Protein AF-0000000074819814 (afdb_homodimer)

Secondary structure (DSSP, 8-state):
-GGGSHHHHHHHHHHHHHHHHHHHHHHHHHHTT----------THHHHHHHHHHHTT-----TTS---HHHHTTPPEEEEE-----TTHHHHHHHHHHHHHTSPSPEEEEEEEETTSTTHHHHHHHHHHH-S-EEEEEE----SSHHHHHHHHHHHHHHHHHHTT--SEEEEE-TTEEE-THHHHHHTT-SSEEE--EEEEETTTTEEEEEEEEEETTEEEEEEEEE-SSS-GGGHHHHHHH---BPPPSS--GGGEEEEGGGGT-GGGGT-------S--SS--HHHHHHHHHHHTTTSSEEESSTT--S--EEEEE------/-GGGSHHHHHHHHHHHHHHHHHHHHHHHHTTS-----------THHHHHHHHHHHTT-----TTS---HHHHTTPPEEEEE-----TTHHHHHHHHHHHHHTSPSPEEEEEEEETTSTTHHHHHHHHHHH-S-EEEEEE----SSHHHHHHHHHHHHHHHHHHTT--SEEEEE-TTEEE-THHHHHHTT-SSEEE--EEEEETTTTEEEEEEEEEETTEEEEEEEEE-SSS-GGGHHHHHHH---BPPPSS--GGGEEEEGGGGT-GGGGT-------S--SS--HHHHHHHHHHHTTTSSEEESSTT--S--EEEEE------

Solvent-accessible surface area (backbone atoms only — not comparable to full-atom values): 36225 Å² total; per-residue (Å²): 131,81,85,65,65,70,63,57,57,60,53,52,54,52,51,52,54,49,48,52,56,52,53,61,57,58,64,69,60,67,71,70,68,64,72,79,78,72,72,82,65,80,79,74,69,64,58,46,52,51,43,49,67,56,49,68,66,58,68,77,68,77,76,79,65,80,79,45,78,77,54,27,71,59,39,32,37,36,38,34,37,59,60,86,69,50,94,51,46,53,55,33,49,44,49,43,35,36,49,56,55,71,50,74,67,47,53,37,39,38,40,33,38,52,57,80,32,92,52,57,65,54,44,51,53,52,51,68,69,49,80,49,52,66,46,84,44,70,46,77,81,83,66,92,45,69,67,58,41,44,47,48,37,50,27,53,51,48,49,50,37,53,77,67,60,55,68,27,33,39,33,45,42,58,59,54,50,31,64,41,76,65,43,66,61,56,54,32,65,46,71,48,27,29,31,25,26,29,38,39,32,34,46,72,63,66,36,32,33,39,39,29,43,30,27,56,84,18,38,45,74,21,22,45,78,44,78,40,50,90,44,74,74,84,43,43,43,57,46,49,70,64,50,72,63,32,72,71,64,97,67,72,62,68,67,38,36,35,32,30,41,54,64,75,79,36,36,70,83,70,70,37,72,74,61,80,63,63,87,65,70,70,83,65,59,55,54,56,54,54,55,48,51,64,63,64,42,74,49,69,56,35,30,24,39,51,41,55,24,48,49,74,37,39,34,41,52,42,64,72,59,64,75,126,133,76,80,69,65,66,67,61,55,58,57,54,53,51,51,53,51,49,48,50,54,52,52,55,59,59,59,61,68,68,66,65,80,65,70,77,78,70,71,83,66,79,78,72,69,64,58,47,52,51,42,50,68,57,49,68,65,59,69,78,70,77,75,80,66,80,79,48,79,77,54,29,70,59,39,33,36,36,38,35,38,59,61,86,72,51,93,53,45,54,55,32,50,44,49,44,34,36,49,54,55,71,50,72,68,47,54,38,38,38,40,34,38,52,59,81,32,92,52,55,64,54,44,52,54,52,53,68,68,50,78,48,51,66,44,84,44,71,45,76,81,85,66,91,45,70,67,60,42,44,48,49,38,49,28,54,51,49,50,52,37,53,76,67,62,55,70,27,33,38,34,45,43,58,59,55,50,31,65,41,74,64,44,67,63,57,54,33,64,47,70,49,26,28,33,25,24,29,36,39,32,32,46,72,63,67,36,32,33,38,38,29,43,29,26,56,84,18,38,44,74,21,22,46,77,44,78,40,51,90,43,72,76,83,42,43,44,57,45,48,69,66,51,72,63,32,73,72,65,96,69,72,62,67,66,36,37,33,33,31,41,53,65,75,79,37,38,69,81,70,70,36,74,74,62,79,62,61,86,64,70,72,84,66,59,54,52,56,55,52,55,47,50,64,63,63,42,74,49,70,55,36,30,25,39,51,42,55,24,48,49,74,38,38,34,39,54,43,64,72,59,64,76,127

Nearest PDB structures (foldseek):
  1v83-assembly1_B  TM=7.214E-01  e=6.936E-15  Homo sapiens
  4ueg-assembly1_B-2  TM=3.831E-01  e=2.944E-02  Homo sapiens
  6lg0-assembly1_D  TM=4.593E-01  e=4.162E-01  Scutellaria baicalensis
  7r2o-assembly1_A  TM=3.989E-01  e=1.115E+00  Escherichia coli K-12
  2j28-assembly1_9  TM=3.228E-01  e=2.642E+00  Escherichia coli K-12

InterPro domains:
  IPR005027 Glycosyl transferase, family 43 [PF03360] (96-318)
  IPR005027 Glycosyl transferase, family 43 [PTHR10896] (8-321)

pLDDT: mean 72.72, std 23.57, range [25.62, 98.56]

Structure (mmCIF, N/CA/C/O backbone):
data_AF-0000000074819814-model_v1
#
loop_
_entity.id
_entity.type
_entity.pdbx_description
1 polymer Glycosyltransferases
#
loop_
_atom_site.group_PDB
_atom_site.id
_atom_site.type_symbol
_atom_site.label_atom_id
_atom_site.label_alt_id
_atom_site.label_comp_id
_atom_site.label_asym_id
_atom_site.label_entity_id
_atom_site.label_seq_id
_atom_site.pdbx_PDB_ins_code
_atom_site.Cartn_x
_atom_site.Cartn_y
_atom_site.Cartn_z
_atom_site.occupancy
_atom_site.B_iso_or_equiv
_atom_site.auth_seq_id
_atom_site.auth_comp_id
_atom_site.auth_asym_id
_atom_site.auth_atom_id
_atom_site.pdbx_PDB_model_num
ATOM 1 N N . MET A 1 1 ? -64.125 -22.25 -32.062 1 25.62 1 MET A N 1
ATOM 2 C CA . MET A 1 1 ? -63.219 -22.234 -33.188 1 25.62 1 MET A CA 1
ATOM 3 C C . MET A 1 1 ? -62.344 -20.984 -33.156 1 25.62 1 MET A C 1
ATOM 5 O O . MET A 1 1 ? -61.219 -21 -33.656 1 25.62 1 MET A O 1
ATOM 9 N N . GLY A 1 2 ? -62.906 -19.75 -32.812 1 33.62 2 GLY A N 1
ATOM 10 C CA . GLY A 1 2 ? -62.438 -18.422 -33.219 1 33.62 2 GLY A CA 1
ATOM 11 C C . GLY A 1 2 ? -61.219 -17.953 -32.469 1 33.62 2 GLY A C 1
ATOM 12 O O . GLY A 1 2 ? -60.781 -16.812 -32.625 1 33.62 2 GLY A O 1
ATOM 13 N N . SER A 1 3 ? -60.875 -18.547 -31.312 1 42.5 3 SER A N 1
ATOM 14 C CA . SER A 1 3 ? -59.938 -17.969 -30.344 1 42.5 3 SER A CA 1
ATOM 15 C C . SER A 1 3 ? -58.5 -18.125 -30.812 1 42.5 3 SER A C 1
ATOM 17 O O . SER A 1 3 ? -57.562 -17.766 -30.094 1 42.5 3 SER A O 1
ATOM 19 N N . GLY A 1 4 ? -58.281 -18.859 -32.031 1 41.41 4 GLY A N 1
ATOM 20 C CA . GLY A 1 4 ? -56.938 -19.281 -32.469 1 41.41 4 GLY A CA 1
ATOM 21 C C . GLY A 1 4 ? -56.156 -18.156 -33.125 1 41.41 4 GLY A C 1
ATOM 22 O O . GLY A 1 4 ? -54.969 -18.266 -33.312 1 41.41 4 GLY A O 1
ATOM 23 N N . ASP A 1 5 ? -56.906 -17.203 -33.906 1 41.66 5 ASP A N 1
ATOM 24 C CA . ASP A 1 5 ? -56.281 -16.406 -34.938 1 41.66 5 ASP A CA 1
ATOM 25 C C . ASP A 1 5 ? -55.469 -15.25 -34.344 1 41.66 5 ASP A C 1
ATOM 27 O O . ASP A 1 5 ? -54.688 -14.609 -35.031 1 41.66 5 ASP A O 1
ATOM 31 N N . ARG A 1 6 ? -55.875 -14.609 -33.125 1 37.41 6 ARG A N 1
ATOM 32 C CA . ARG A 1 6 ? -55.281 -13.359 -32.688 1 37.41 6 ARG A CA 1
ATOM 33 C C . ARG A 1 6 ? -53.875 -13.578 -32.156 1 37.41 6 ARG A C 1
ATOM 35 O O . ARG A 1 6 ? -53.188 -12.625 -31.812 1 37.41 6 ARG A O 1
ATOM 42 N N . ALA A 1 7 ? -53.531 -14.852 -31.812 1 41.25 7 ALA A N 1
ATOM 43 C CA . ALA A 1 7 ? -52.188 -15.141 -31.25 1 41.25 7 ALA A CA 1
ATOM 44 C C . ALA A 1 7 ? -51.125 -15.008 -32.312 1 41.25 7 ALA A C 1
ATOM 46 O O . ALA A 1 7 ? -49.969 -14.625 -32.031 1 41.25 7 ALA A O 1
ATOM 47 N N . LYS A 1 8 ? -51.469 -15.281 -33.656 1 41.78 8 LYS A N 1
ATOM 48 C CA . LYS A 1 8 ? -50.469 -15.273 -34.719 1 41.78 8 LYS A CA 1
ATOM 49 C C . LYS A 1 8 ? -50 -13.852 -35.031 1 41.78 8 LYS A C 1
ATOM 51 O O . LYS A 1 8 ? -48.844 -13.625 -35.375 1 41.78 8 LYS A O 1
ATOM 56 N N . LYS A 1 9 ? -51.031 -12.859 -35 1 46.41 9 LYS A N 1
ATOM 57 C CA . LYS A 1 9 ? -50.719 -11.516 -35.469 1 46.41 9 LYS A CA 1
ATOM 58 C C . LYS A 1 9 ? -49.781 -10.812 -34.5 1 46.41 9 LYS A C 1
ATOM 60 O O . LYS A 1 9 ? -48.906 -10.039 -34.906 1 46.41 9 LYS A O 1
ATOM 65 N N . ARG A 1 10 ? -50.031 -11.023 -33.125 1 43.41 10 ARG A N 1
ATOM 66 C CA . ARG A 1 10 ? -49.156 -10.328 -32.188 1 43.41 10 ARG A CA 1
ATOM 67 C C . ARG A 1 10 ? -47.719 -10.875 -32.25 1 43.41 10 ARG A C 1
ATOM 69 O O . ARG A 1 10 ? -46.781 -10.148 -31.969 1 43.41 10 ARG A O 1
ATOM 76 N N . ILE A 1 11 ? -47.594 -12.242 -32.656 1 47.81 11 ILE A N 1
ATOM 77 C CA . ILE A 1 11 ? -46.25 -12.812 -32.719 1 47.81 11 ILE A CA 1
ATOM 78 C C . ILE A 1 11 ? -45.531 -12.25 -33.938 1 47.81 11 ILE A C 1
ATOM 80 O O . ILE A 1 11 ? -44.312 -12.016 -33.875 1 47.81 11 ILE A O 1
ATOM 84 N N . GLN A 1 12 ? -46.25 -11.891 -35.125 1 47.56 12 GLN A N 1
ATOM 85 C CA . GLN A 1 12 ? -45.594 -11.383 -36.312 1 47.56 12 GLN A CA 1
ATOM 86 C C . GLN A 1 12 ? -45.094 -9.961 -36.094 1 47.56 12 GLN A C 1
ATOM 88 O O . GLN A 1 12 ? -44.062 -9.57 -36.625 1 47.56 12 GLN A O 1
ATOM 93 N N . LEU A 1 13 ? -45.938 -9.102 -35.344 1 50.56 13 LEU A N 1
ATOM 94 C CA . LEU A 1 13 ? -45.5 -7.727 -35.125 1 50.56 13 LEU A CA 1
ATOM 95 C C . LEU A 1 13 ? -44.25 -7.684 -34.281 1 50.56 13 LEU A C 1
ATOM 97 O O . LEU A 1 13 ? -43.344 -6.883 -34.531 1 50.56 13 LEU A O 1
ATOM 101 N N . TRP A 1 14 ? -44.156 -8.633 -33.25 1 49.41 14 TRP A N 1
ATOM 102 C CA . TRP A 1 14 ? -42.938 -8.633 -32.406 1 49.41 14 TRP A CA 1
ATOM 103 C C . TRP A 1 14 ? -41.719 -9.102 -33.219 1 49.41 14 TRP A C 1
ATOM 105 O O . TRP A 1 14 ? -40.625 -8.594 -33.031 1 49.41 14 TRP A O 1
ATOM 115 N N . LYS A 1 15 ? -41.844 -10.008 -34.25 1 51.66 15 LYS A N 1
ATOM 116 C CA . LYS A 1 15 ? -40.719 -10.43 -35.062 1 51.66 15 LYS A CA 1
ATOM 117 C C . LYS A 1 15 ? -40.188 -9.273 -35.906 1 51.66 15 LYS A C 1
ATOM 119 O O . LYS A 1 15 ? -38.969 -9.094 -36.031 1 51.66 15 LYS A O 1
ATOM 124 N N . LYS A 1 16 ? -41.094 -8.43 -36.531 1 52.56 16 LYS A N 1
ATOM 125 C CA . LYS A 1 16 ? -40.594 -7.32 -37.344 1 52.56 16 LYS A CA 1
ATOM 126 C C . LYS A 1 16 ? -39.906 -6.277 -36.469 1 52.56 16 LYS A C 1
ATOM 128 O O . LYS A 1 16 ? -38.875 -5.711 -36.875 1 52.56 16 LYS A O 1
ATOM 133 N N . ALA A 1 17 ? -40.469 -6 -35.188 1 50.66 17 ALA A N 1
ATOM 134 C CA . ALA A 1 17 ? -39.812 -5.039 -34.312 1 50.66 17 ALA A CA 1
ATOM 135 C C . ALA A 1 17 ? -38.469 -5.566 -33.844 1 50.66 17 ALA A C 1
ATOM 137 O O . ALA A 1 17 ? -37.5 -4.805 -33.719 1 50.66 17 ALA A O 1
ATOM 138 N N . LEU A 1 18 ? -38.344 -6.965 -33.656 1 48.72 18 LEU A N 1
ATOM 139 C CA . LEU A 1 18 ? -37.031 -7.508 -33.281 1 48.72 18 LEU A CA 1
ATOM 140 C C . LEU A 1 18 ? -36.031 -7.426 -34.438 1 48.72 18 LEU A C 1
ATOM 142 O O . LEU A 1 18 ? -34.875 -7.102 -34.219 1 48.72 18 LEU A O 1
ATOM 146 N N . ILE A 1 19 ? -36.531 -7.613 -35.688 1 52.44 19 ILE A N 1
ATOM 147 C CA . ILE A 1 19 ? -35.594 -7.516 -36.812 1 52.44 19 ILE A CA 1
ATOM 148 C C . ILE A 1 19 ? -35.188 -6.066 -37 1 52.44 19 ILE A C 1
ATOM 150 O O . ILE A 1 19 ? -34 -5.789 -37.219 1 52.44 19 ILE A O 1
ATOM 154 N N . HIS A 1 20 ? -36.188 -5.066 -36.844 1 47.75 20 HIS A N 1
ATOM 155 C CA . HIS A 1 20 ? -35.75 -3.682 -37 1 47.75 20 HIS A CA 1
ATOM 156 C C . HIS A 1 20 ? -34.781 -3.277 -35.906 1 47.75 20 HIS A C 1
ATOM 158 O O . HIS A 1 20 ? -33.812 -2.59 -36.156 1 47.75 20 HIS A O 1
ATOM 164 N N . PHE A 1 21 ? -35.031 -3.77 -34.562 1 45.16 21 PHE A N 1
ATOM 165 C CA . PHE A 1 21 ? -34.062 -3.455 -33.531 1 45.16 21 PHE A CA 1
ATOM 166 C C . PHE A 1 21 ? -32.719 -4.129 -33.781 1 45.16 21 PHE A C 1
ATOM 168 O O . PHE A 1 21 ? -31.672 -3.539 -33.562 1 45.16 21 PHE A O 1
ATOM 175 N N . ALA A 1 22 ? -32.719 -5.355 -34.438 1 42.53 22 ALA A N 1
ATOM 176 C CA . ALA A 1 22 ? -31.438 -5.996 -34.75 1 42.53 22 ALA A CA 1
ATOM 177 C C . ALA A 1 22 ? -30.719 -5.246 -35.875 1 42.53 22 ALA A C 1
ATOM 179 O O . ALA A 1 22 ? -29.484 -5.09 -35.812 1 42.53 22 ALA A O 1
ATOM 180 N N . LEU A 1 23 ? -31.438 -4.77 -36.875 1 43.53 23 LEU A N 1
ATOM 181 C CA . LEU A 1 23 ? -30.781 -4.094 -37.969 1 43.53 23 LEU A CA 1
ATOM 182 C C . LEU A 1 23 ? -30.172 -2.766 -37.531 1 43.53 23 LEU A C 1
ATOM 184 O O . LEU A 1 23 ? -29.078 -2.4 -37.969 1 43.53 23 LEU A O 1
ATOM 188 N N . CYS A 1 24 ? -30.906 -1.945 -36.688 1 41.09 24 CYS A N 1
ATOM 189 C CA . CYS A 1 24 ? -30.312 -0.683 -36.25 1 41.09 24 CYS A CA 1
ATOM 190 C C . CYS A 1 24 ? -29.062 -0.921 -35.406 1 41.09 24 CYS A C 1
ATOM 192 O O . CYS A 1 24 ? -28.219 -0.035 -35.25 1 41.09 24 CYS A O 1
ATOM 194 N N . PHE A 1 25 ? -28.984 -2.066 -34.656 1 36.12 25 PHE A N 1
ATOM 195 C CA . PHE A 1 25 ? -27.812 -2.309 -33.844 1 36.12 25 PHE A CA 1
ATOM 196 C C . PHE A 1 25 ? -26.594 -2.598 -34.719 1 36.12 25 PHE A C 1
ATOM 198 O O . PHE A 1 25 ? -25.484 -2.176 -34.375 1 36.12 25 PHE A O 1
ATOM 205 N N . VAL A 1 26 ? -26.734 -3.242 -35.906 1 37.75 26 VAL A N 1
ATOM 206 C CA . VAL A 1 26 ? -25.578 -3.584 -36.719 1 37.75 26 VAL A CA 1
ATOM 207 C C . VAL A 1 26 ? -25 -2.318 -37.344 1 37.75 26 VAL A C 1
ATOM 209 O O . VAL A 1 26 ? -23.766 -2.18 -37.438 1 37.75 26 VAL A O 1
ATOM 212 N N . MET A 1 27 ? -25.797 -1.366 -37.906 1 36.56 27 MET A N 1
ATOM 213 C CA . MET A 1 27 ? -25.219 -0.277 -38.656 1 36.56 27 MET A CA 1
ATOM 214 C C . MET A 1 27 ? -24.328 0.603 -37.781 1 36.56 27 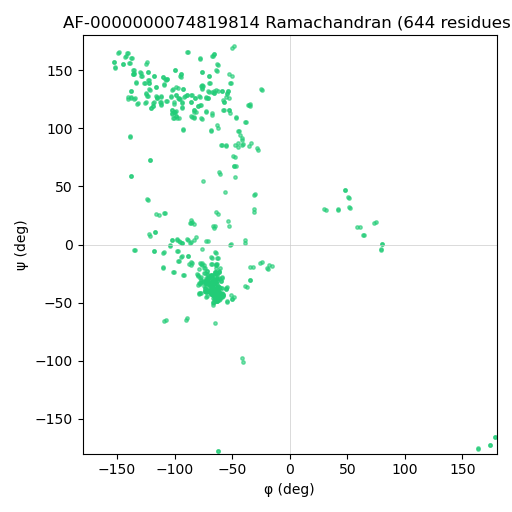MET A C 1
ATOM 216 O O . MET A 1 27 ? -23.406 1.24 -38.281 1 36.56 27 MET A O 1
ATOM 220 N N . GLY A 1 28 ? -24.75 0.968 -36.531 1 32.56 28 GLY A N 1
ATOM 221 C CA . GLY A 1 28 ? -23.984 1.904 -35.719 1 32.56 28 GLY A CA 1
ATOM 222 C C . GLY A 1 28 ? -22.609 1.379 -35.344 1 32.56 28 GLY A C 1
ATOM 223 O O . GLY A 1 28 ? -21.781 2.119 -34.812 1 32.56 28 GLY A O 1
ATOM 224 N N . PHE A 1 29 ? -22.406 0.037 -35.406 1 30.84 29 PHE A N 1
ATOM 225 C CA . PHE A 1 29 ? -21.125 -0.507 -34.938 1 30.84 29 PHE A CA 1
ATOM 226 C C . PHE A 1 29 ? -20 -0.111 -35.875 1 30.84 29 PHE A C 1
ATOM 228 O O . PHE A 1 29 ? -18.844 -0.012 -35.469 1 30.84 29 PHE A O 1
ATOM 235 N N . PHE A 1 30 ? -20.266 -0.002 -37.188 1 32.09 30 PHE A N 1
ATOM 236 C CA . PHE A 1 30 ? -19.109 0.03 -38.094 1 32.09 30 PHE A CA 1
ATOM 237 C C . PHE A 1 30 ? -18.375 1.362 -38 1 32.09 30 PHE A C 1
ATOM 239 O O . PHE A 1 30 ? -17.203 1.456 -38.344 1 32.09 30 PHE A O 1
ATOM 246 N N . THR A 1 31 ? -19.141 2.467 -38 1 30.53 31 THR A N 1
ATOM 247 C CA . THR A 1 31 ? -18.391 3.656 -38.406 1 30.53 31 THR A CA 1
ATOM 248 C C . THR A 1 31 ? -17.328 3.998 -37.375 1 30.53 31 THR A C 1
ATOM 250 O O . THR A 1 31 ? -16.297 4.59 -37.719 1 30.53 31 THR A O 1
ATOM 253 N N . GLY A 1 32 ? -17.703 4.062 -36.156 1 26.95 32 GLY A N 1
ATOM 254 C CA . GLY A 1 32 ? -16.922 4.973 -35.344 1 26.95 32 GLY A CA 1
ATOM 255 C C . GLY A 1 32 ? -15.523 4.461 -35.031 1 26.95 32 GLY A C 1
ATOM 256 O O . GLY A 1 32 ? -14.711 5.176 -34.438 1 26.95 32 GLY A O 1
ATOM 257 N N . PHE A 1 33 ? -15.352 3.184 -34.969 1 28.55 33 PHE A N 1
ATOM 258 C CA . PHE A 1 33 ? -14.289 2.82 -34.031 1 28.55 33 PHE A CA 1
ATOM 259 C C . PHE A 1 33 ? -12.922 2.934 -34.688 1 28.55 33 PHE A C 1
ATOM 261 O O . PHE A 1 33 ? -12.023 2.133 -34.406 1 28.55 33 PHE A O 1
ATOM 268 N N . ALA A 1 34 ? -12.82 3.639 -35.781 1 26.22 34 ALA A N 1
ATOM 269 C CA . ALA A 1 34 ? -11.492 3.348 -36.344 1 26.22 34 ALA A CA 1
ATOM 270 C C . ALA A 1 34 ? -10.391 3.889 -35.438 1 26.22 34 ALA A C 1
ATOM 272 O O . ALA A 1 34 ? -9.219 3.889 -35.781 1 26.22 34 ALA A O 1
ATOM 273 N N . PRO A 1 35 ? -10.664 4.242 -34.188 1 29.59 35 PRO A N 1
ATOM 274 C CA . PRO A 1 35 ? -9.523 5.086 -33.812 1 29.59 35 PRO A CA 1
ATOM 275 C C . PRO A 1 35 ? -8.188 4.359 -33.969 1 29.59 35 PRO A C 1
ATOM 277 O O . PRO A 1 35 ? -8.141 3.129 -33.875 1 29.59 35 PRO A O 1
ATOM 280 N N . THR A 1 36 ? -7.246 4.867 -34.75 1 27.77 36 THR A N 1
ATOM 281 C CA . THR A 1 36 ? -5.832 4.582 -34.938 1 27.77 36 THR A CA 1
ATOM 282 C C . THR A 1 36 ? -5.105 4.426 -33.625 1 27.77 36 THR A C 1
ATOM 284 O O . THR A 1 36 ? -5.148 5.32 -32.781 1 27.77 36 THR A O 1
ATOM 287 N N . SER A 1 37 ? -5.078 3.27 -33.062 1 28.72 37 SER A N 1
ATOM 288 C CA . SER A 1 37 ? -4.391 2.818 -31.844 1 28.72 37 SER A CA 1
ATOM 289 C C . SER A 1 37 ? -2.938 3.283 -31.828 1 28.72 37 SER A C 1
ATOM 291 O O . SER A 1 37 ? -2.137 2.859 -32.656 1 28.72 37 SER A O 1
ATOM 293 N N . SER A 1 38 ? -2.729 4.578 -31.719 1 28.05 38 SER A N 1
ATOM 294 C CA . SER A 1 38 ? -1.33 4.988 -31.656 1 28.05 38 SER A CA 1
ATOM 295 C C . SER A 1 38 ? -0.617 4.332 -30.469 1 28.05 38 SER A C 1
ATOM 297 O O . SER A 1 38 ? -1.042 4.477 -29.328 1 28.05 38 SER A O 1
ATOM 299 N N . VAL A 1 39 ? -0.119 3.17 -30.609 1 31.58 39 VAL A N 1
ATOM 300 C CA . VAL A 1 39 ? 0.868 2.611 -29.703 1 31.58 39 VAL A CA 1
ATOM 301 C C . VAL A 1 39 ? 1.979 3.629 -29.453 1 31.58 39 VAL A C 1
ATOM 303 O O . VAL A 1 39 ? 2.641 4.078 -30.391 1 31.58 39 VAL A O 1
ATOM 306 N N . SER A 1 40 ? 1.784 4.625 -28.688 1 30.06 40 SER A N 1
ATOM 307 C CA . SER A 1 40 ? 2.977 5.402 -28.359 1 30.06 40 SER A CA 1
ATOM 308 C C . SER A 1 40 ? 4.121 4.496 -27.906 1 30.06 40 SER A C 1
ATOM 310 O O . SER A 1 40 ? 4.094 3.963 -26.797 1 30.06 40 SER A O 1
ATOM 312 N N . LEU A 1 41 ? 4.617 3.701 -28.859 1 30.22 41 LEU A N 1
ATOM 313 C CA . LEU A 1 41 ? 5.855 2.945 -28.703 1 30.22 41 LEU A CA 1
ATOM 314 C C . LEU A 1 41 ? 7.016 3.867 -28.344 1 30.22 41 LEU A C 1
ATOM 316 O O . LEU A 1 41 ? 7.281 4.844 -29.047 1 30.22 41 LEU A O 1
ATOM 320 N N . PHE A 1 42 ? 7.301 4.234 -27.203 1 29.5 42 PHE A N 1
ATOM 321 C CA . PHE A 1 42 ? 8.633 4.77 -26.938 1 29.5 42 PHE A CA 1
ATOM 322 C C . PHE A 1 42 ? 9.688 4.035 -27.75 1 29.5 42 PHE A C 1
ATOM 324 O O . PHE A 1 42 ? 9.648 2.809 -27.859 1 29.5 42 PHE A O 1
ATOM 331 N N . THR A 1 43 ? 10.5 4.672 -28.656 1 28.25 43 THR A N 1
ATOM 332 C CA . THR A 1 43 ? 11.523 4.332 -29.625 1 28.25 43 THR A CA 1
ATOM 333 C C . THR A 1 43 ? 12.57 3.408 -29.016 1 28.25 43 THR A C 1
ATOM 335 O O . THR A 1 43 ? 12.688 3.318 -27.797 1 28.25 43 THR A O 1
ATOM 338 N N . GLY A 1 44 ? 13.664 2.721 -29.938 1 27.28 44 GLY A N 1
ATOM 339 C CA . GLY A 1 44 ? 14.672 1.692 -30.141 1 27.28 44 GLY A CA 1
ATOM 340 C C . GLY A 1 44 ? 15.82 1.77 -29.156 1 27.28 44 GLY A C 1
ATOM 341 O O . GLY A 1 44 ? 16.734 0.948 -29.188 1 27.28 44 GLY A O 1
ATOM 342 N N . ARG A 1 45 ? 16.188 2.926 -28.625 1 30.27 45 ARG A N 1
ATOM 343 C CA . ARG A 1 45 ? 17.531 2.955 -28.031 1 30.27 45 ARG A CA 1
ATOM 344 C C . ARG A 1 45 ? 17.562 2.115 -26.766 1 30.27 45 ARG A C 1
ATOM 346 O O . ARG A 1 45 ? 18.578 1.466 -26.469 1 30.27 45 ARG A O 1
ATOM 353 N N . ASP A 1 46 ? 16.547 2.189 -26 1 31.7 46 ASP A N 1
ATOM 354 C CA . ASP A 1 46 ? 16.688 1.572 -24.672 1 31.7 46 ASP A CA 1
ATOM 355 C C . ASP A 1 46 ? 16.359 0.085 -24.734 1 31.7 46 ASP A C 1
ATOM 357 O O . ASP A 1 46 ? 16.516 -0.629 -23.734 1 31.7 46 ASP A O 1
ATOM 361 N N . THR A 1 47 ? 15.68 -0.403 -25.766 1 33.75 47 THR A N 1
ATOM 362 C CA . THR A 1 47 ? 15.492 -1.845 -25.891 1 33.75 47 THR A CA 1
ATOM 363 C C . THR A 1 47 ? 16.812 -2.537 -26.172 1 33.75 47 THR A C 1
ATOM 365 O O . THR A 1 47 ? 17 -3.715 -25.859 1 33.75 47 THR A O 1
ATOM 368 N N . GLU A 1 48 ? 17.609 -1.843 -26.938 1 31.77 48 GLU A N 1
ATOM 369 C CA . GLU A 1 48 ? 18.922 -2.402 -27.234 1 31.77 48 GLU A CA 1
ATOM 370 C C . GLU A 1 48 ? 19.766 -2.537 -25.969 1 31.77 48 GLU A C 1
ATOM 372 O O . GLU A 1 48 ? 20.5 -3.52 -25.797 1 31.77 48 GLU A O 1
ATOM 377 N N . ALA A 1 49 ? 19.656 -1.531 -25.125 1 33.06 49 ALA A N 1
ATOM 378 C CA . ALA A 1 49 ? 20.469 -1.639 -23.922 1 33.06 49 ALA A CA 1
ATOM 379 C C . ALA A 1 49 ? 19.969 -2.779 -23.031 1 33.06 49 ALA A C 1
ATOM 381 O O . ALA A 1 49 ? 20.766 -3.438 -22.359 1 33.06 49 ALA A O 1
ATOM 382 N N . LEU A 1 50 ? 18.703 -3.09 -23.078 1 30.78 50 LEU A N 1
ATOM 383 C CA . LEU A 1 50 ? 18.234 -4.25 -22.328 1 30.78 50 LEU A CA 1
ATOM 384 C C . LEU A 1 50 ? 18.672 -5.547 -23 1 30.78 50 LEU A C 1
ATOM 386 O O . LEU A 1 50 ? 19.078 -6.492 -22.328 1 30.78 50 LEU A O 1
ATOM 390 N N . ARG A 1 51 ? 18.609 -5.582 -24.359 1 33.5 51 ARG A N 1
ATOM 391 C CA . ARG A 1 51 ? 19.141 -6.746 -25.062 1 33.5 51 ARG A CA 1
ATOM 392 C C . ARG A 1 51 ? 20.641 -6.891 -24.828 1 33.5 51 ARG A C 1
ATOM 394 O O . ARG A 1 51 ? 21.156 -8 -24.672 1 33.5 51 ARG A O 1
ATOM 401 N N . ASP A 1 52 ? 21.312 -5.773 -25.016 1 34.53 52 ASP A N 1
ATOM 402 C CA . ASP A 1 52 ? 22.75 -5.84 -24.859 1 34.53 52 ASP A CA 1
ATOM 403 C C . ASP A 1 52 ? 23.141 -6.246 -23.438 1 34.53 52 ASP A C 1
ATOM 405 O O . ASP A 1 52 ? 24.109 -6.973 -23.234 1 34.53 52 ASP A O 1
ATOM 409 N N . ARG A 1 53 ? 22.406 -5.688 -22.438 1 34.69 53 ARG A N 1
ATOM 410 C CA . ARG A 1 53 ? 22.766 -6.16 -21.109 1 34.69 53 ARG A CA 1
ATOM 411 C C . ARG A 1 53 ? 22.312 -7.598 -20.891 1 34.69 53 ARG A C 1
ATOM 413 O O . ARG A 1 53 ? 22.906 -8.336 -20.109 1 34.69 53 ARG A O 1
ATOM 420 N N . ILE A 1 54 ? 21.188 -7.965 -21.578 1 32.91 54 ILE A N 1
ATOM 421 C CA . ILE A 1 54 ? 20.828 -9.375 -21.516 1 32.91 54 ILE A CA 1
ATOM 422 C C . ILE A 1 54 ? 21.703 -10.18 -22.469 1 32.91 54 ILE A C 1
ATOM 424 O O . ILE A 1 54 ? 22.125 -11.297 -22.156 1 32.91 54 ILE A O 1
ATOM 428 N N . ALA A 1 55 ? 21.969 -9.664 -23.703 1 32.72 55 ALA A N 1
ATOM 429 C CA . ALA A 1 55 ? 22.719 -10.422 -24.719 1 32.72 55 ALA A CA 1
ATOM 430 C C . ALA A 1 55 ? 24.156 -10.633 -24.281 1 32.72 55 ALA A C 1
ATOM 432 O O . ALA A 1 55 ? 24.875 -11.453 -24.859 1 32.72 55 ALA A O 1
ATOM 433 N N . ASP A 1 56 ? 24.75 -9.734 -23.562 1 33.72 56 ASP A N 1
ATOM 434 C CA . ASP A 1 56 ? 26.188 -10.008 -23.422 1 33.72 56 ASP A CA 1
ATOM 435 C C . ASP A 1 56 ? 26.406 -11.344 -22.719 1 33.72 56 ASP A C 1
ATOM 437 O O . ASP A 1 56 ? 27.547 -11.836 -22.641 1 33.72 56 ASP A O 1
ATOM 441 N N . THR A 1 57 ? 25.375 -11.805 -21.938 1 32.94 57 THR A N 1
ATOM 442 C CA . THR A 1 57 ? 25.766 -13.07 -21.328 1 32.94 57 THR A CA 1
ATOM 443 C C . THR A 1 57 ? 25.5 -14.234 -22.281 1 32.94 57 THR A C 1
ATOM 445 O O . THR A 1 57 ? 25.375 -15.375 -21.844 1 32.94 57 THR A O 1
ATOM 448 N N . GLY A 1 58 ? 25.359 -13.984 -23.562 1 28.16 58 GLY A N 1
ATOM 449 C CA . GLY A 1 58 ? 25.094 -15.07 -24.484 1 28.16 58 GLY A CA 1
ATOM 450 C C . GLY A 1 58 ? 26.25 -16.062 -24.578 1 28.16 58 GLY A C 1
ATOM 451 O O . GLY A 1 58 ? 26.594 -16.5 -25.672 1 28.16 58 GLY A O 1
ATOM 452 N N . ASP A 1 59 ? 27.203 -16.156 -23.766 1 30.81 59 ASP A N 1
ATOM 453 C CA . ASP A 1 59 ? 28.031 -17.297 -24.125 1 30.81 59 ASP A CA 1
ATOM 454 C C . ASP A 1 59 ? 27.188 -18.562 -24.25 1 30.81 59 ASP A C 1
ATOM 456 O O . ASP A 1 59 ? 26.25 -18.781 -23.469 1 30.81 59 ASP A O 1
ATOM 460 N N . GLY A 1 60 ? 27.047 -19.188 -25.375 1 27 60 GLY A N 1
ATOM 461 C CA . GLY A 1 60 ? 26.453 -20.438 -25.844 1 27 60 GLY A CA 1
ATOM 462 C C . GLY A 1 60 ? 26.672 -21.594 -24.891 1 27 60 GLY A C 1
ATOM 463 O O . GLY A 1 60 ? 26.734 -22.75 -25.312 1 27 60 GLY A O 1
ATOM 464 N N . ALA A 1 61 ? 27.312 -21.438 -23.656 1 30.06 61 ALA A N 1
ATOM 465 C CA . ALA A 1 61 ? 27.484 -22.75 -23.031 1 30.06 61 ALA A CA 1
ATOM 466 C C . ALA A 1 61 ? 26.141 -23.469 -22.906 1 30.06 61 ALA A C 1
ATOM 468 O O . ALA A 1 61 ? 25.094 -22.828 -22.844 1 30.06 61 ALA A O 1
ATOM 469 N N . ASN A 1 62 ? 26.031 -24.672 -23.391 1 28.66 62 ASN A N 1
ATOM 470 C CA . ASN A 1 62 ? 24.969 -25.656 -23.312 1 28.66 62 ASN A CA 1
ATOM 471 C C . ASN A 1 62 ? 24.234 -25.578 -21.969 1 28.66 62 ASN A C 1
ATOM 473 O O . ASN A 1 62 ? 24.844 -25.797 -20.922 1 28.66 62 ASN A O 1
ATOM 477 N N . PRO A 1 63 ? 23.234 -24.766 -21.828 1 34.56 63 PRO A N 1
ATOM 478 C CA . PRO A 1 63 ? 22.5 -24.469 -20.594 1 34.56 63 PRO A CA 1
ATOM 479 C C . PRO A 1 63 ? 21.984 -25.734 -19.891 1 34.56 63 PRO A C 1
ATOM 481 O O . PRO A 1 63 ? 21.047 -25.656 -19.094 1 34.56 63 PRO A O 1
ATOM 484 N N . SER A 1 64 ? 22.484 -26.859 -20.234 1 33.16 64 SER A N 1
ATOM 485 C CA . SER A 1 64 ? 21.906 -28 -19.547 1 33.16 64 SER A CA 1
ATOM 486 C C . SER A 1 64 ? 21.891 -27.797 -18.031 1 33.16 64 SER A C 1
ATOM 488 O O . SER A 1 64 ? 21.438 -28.656 -17.281 1 33.16 64 SER A O 1
ATOM 490 N N . ALA A 1 65 ? 23.047 -27.266 -17.484 1 36.03 65 ALA A N 1
ATOM 491 C CA . ALA A 1 65 ? 23.469 -27.531 -16.109 1 36.03 65 ALA A CA 1
ATOM 492 C C . ALA A 1 65 ? 22.5 -26.891 -15.109 1 36.03 65 ALA A C 1
ATOM 494 O O . ALA A 1 65 ? 21.75 -25.984 -15.453 1 36.03 65 ALA A O 1
ATOM 495 N N . GLY A 1 66 ? 22.547 -27.359 -13.812 1 36.53 66 GLY A N 1
ATOM 496 C CA . GLY A 1 66 ? 21.891 -27.062 -12.547 1 36.53 66 GLY A CA 1
ATOM 497 C C . GLY A 1 66 ? 21.844 -25.578 -12.219 1 36.53 66 GLY A C 1
ATOM 498 O O . GLY A 1 66 ? 22.875 -24.906 -12.219 1 36.53 66 GLY A O 1
ATOM 499 N N . HIS A 1 67 ? 20.875 -24.781 -12.68 1 43.28 67 HIS A N 1
ATOM 500 C CA . HIS A 1 67 ? 20.641 -23.406 -12.242 1 43.28 67 HIS A CA 1
ATOM 501 C C . HIS A 1 67 ? 21.109 -23.203 -10.805 1 43.28 67 HIS A C 1
ATOM 503 O O . HIS A 1 67 ? 20.578 -23.828 -9.883 1 43.28 67 HIS A O 1
ATOM 509 N N . THR A 1 68 ? 22.297 -22.969 -10.57 1 43.38 68 THR A N 1
ATOM 510 C CA . THR A 1 68 ? 22.859 -22.734 -9.242 1 43.38 68 THR A CA 1
ATOM 511 C C . THR A 1 68 ? 22.094 -21.641 -8.516 1 43.38 68 THR A C 1
ATOM 513 O O . THR A 1 68 ? 21.406 -20.844 -9.148 1 43.38 68 THR A O 1
ATOM 516 N N . ALA A 1 69 ? 21.953 -21.719 -7.156 1 46.41 69 ALA A N 1
ATOM 517 C CA . ALA A 1 69 ? 21.375 -20.75 -6.238 1 46.41 69 ALA A CA 1
ATOM 518 C C . ALA A 1 69 ? 21.75 -19.328 -6.633 1 46.41 69 ALA A C 1
ATOM 520 O O . ALA A 1 69 ? 20.938 -18.406 -6.5 1 46.41 69 ALA A O 1
ATOM 521 N N . ALA A 1 70 ? 22.938 -19.172 -7.129 1 46.25 70 ALA A N 1
ATOM 522 C CA . ALA A 1 70 ? 23.438 -17.859 -7.523 1 46.25 70 ALA A CA 1
ATOM 523 C C . ALA A 1 70 ? 22.672 -17.312 -8.727 1 46.25 70 ALA A C 1
ATOM 525 O O . ALA A 1 70 ? 22.484 -16.094 -8.852 1 46.25 70 ALA A O 1
ATOM 526 N N . ASP A 1 71 ? 22.219 -18.172 -9.602 1 52.16 71 ASP A N 1
ATOM 527 C CA . ASP A 1 71 ? 21.531 -17.828 -10.844 1 52.16 71 ASP A CA 1
ATOM 528 C C . ASP A 1 71 ? 20.078 -17.422 -10.586 1 52.16 71 ASP A C 1
ATOM 530 O O . ASP A 1 71 ? 19.5 -16.625 -11.336 1 52.16 71 ASP A O 1
ATOM 534 N N . ALA A 1 72 ? 19.547 -17.984 -9.508 1 54.53 72 ALA A N 1
ATOM 535 C CA . ALA A 1 72 ? 18.156 -17.703 -9.164 1 54.53 72 ALA A CA 1
ATOM 536 C C . ALA A 1 72 ? 17.953 -16.234 -8.82 1 54.53 72 ALA A C 1
ATOM 538 O O . ALA A 1 72 ? 16.922 -15.641 -9.18 1 54.53 72 ALA A O 1
ATOM 539 N N . HIS A 1 73 ? 19.016 -15.617 -8.219 1 63.28 73 HIS A N 1
ATOM 540 C CA . HIS A 1 73 ? 18.875 -14.227 -7.785 1 63.28 73 HIS A CA 1
ATOM 541 C C . HIS A 1 73 ? 18.859 -13.281 -8.984 1 63.28 73 HIS A C 1
ATOM 543 O O . HIS A 1 73 ? 18.469 -12.117 -8.852 1 63.28 73 HIS A O 1
ATOM 549 N N . ARG A 1 74 ? 18.906 -13.953 -10.117 1 79.19 74 ARG A N 1
ATOM 550 C CA . ARG A 1 74 ? 19.016 -13.07 -11.273 1 79.19 74 ARG A CA 1
ATOM 551 C C . ARG A 1 74 ? 17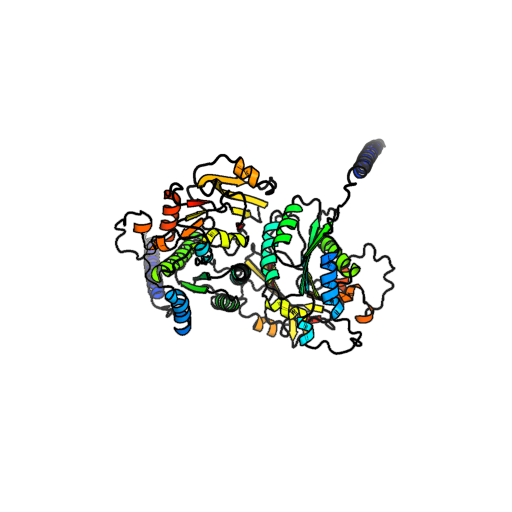.859 -13.289 -12.242 1 79.19 74 ARG A C 1
ATOM 553 O O . ARG A 1 74 ? 17.812 -12.672 -13.312 1 79.19 74 ARG A O 1
ATOM 560 N N . GLN A 1 75 ? 16.938 -14.07 -11.742 1 92.75 75 GLN A N 1
ATOM 561 C CA . GLN A 1 75 ? 15.805 -14.352 -12.633 1 92.75 75 GLN A CA 1
ATOM 562 C C . GLN A 1 75 ? 14.852 -13.164 -12.703 1 92.75 75 GLN A C 1
ATOM 564 O O . GLN A 1 75 ? 14.562 -12.531 -11.68 1 92.75 75 GLN A O 1
ATOM 569 N N . LEU A 1 76 ? 14.406 -12.859 -13.93 1 97.19 76 LEU A N 1
ATOM 570 C CA . LEU A 1 76 ? 13.414 -11.805 -14.133 1 97.19 76 LEU A CA 1
ATOM 571 C C . LEU A 1 76 ? 12.078 -12.188 -13.492 1 97.19 76 LEU A C 1
ATOM 573 O O . LEU A 1 76 ? 11.633 -13.328 -13.617 1 97.19 76 LEU A O 1
ATOM 577 N N . ILE A 1 77 ? 11.555 -11.297 -12.734 1 98.5 77 ILE A N 1
ATOM 578 C CA . ILE A 1 77 ? 10.18 -11.453 -12.281 1 98.5 77 ILE A CA 1
ATOM 579 C C . ILE A 1 77 ? 9.258 -10.578 -13.133 1 98.5 77 ILE A C 1
ATOM 581 O O . ILE A 1 77 ? 9.508 -9.383 -13.297 1 98.5 77 ILE A O 1
ATOM 585 N N . VAL A 1 78 ? 8.297 -11.195 -13.758 1 98.56 78 VAL A N 1
ATOM 586 C CA . VAL A 1 78 ? 7.273 -10.469 -14.5 1 98.56 78 VAL A CA 1
ATOM 587 C C . VAL A 1 78 ? 5.988 -10.398 -13.672 1 98.56 78 VAL A C 1
ATOM 589 O O . VAL A 1 78 ? 5.309 -11.406 -13.492 1 98.56 78 VAL A O 1
ATOM 592 N N . VAL A 1 79 ? 5.699 -9.211 -13.195 1 98.5 79 VAL A N 1
ATOM 593 C CA . VAL A 1 79 ? 4.469 -8.992 -12.445 1 98.5 79 VAL A CA 1
ATOM 594 C C . VAL A 1 79 ? 3.408 -8.375 -13.352 1 98.5 79 VAL A C 1
ATOM 596 O O . VAL A 1 79 ? 3.672 -7.395 -14.055 1 98.5 79 VAL A O 1
ATOM 599 N N . THR A 1 80 ? 2.242 -8.961 -13.383 1 97.44 80 THR A N 1
ATOM 600 C CA . THR A 1 80 ? 1.16 -8.375 -14.172 1 97.44 80 THR A CA 1
ATOM 601 C C . THR A 1 80 ? -0.046 -8.07 -13.281 1 97.44 80 THR A C 1
ATOM 603 O O . THR A 1 80 ? -0.434 -8.891 -12.453 1 97.44 80 THR A O 1
ATOM 606 N N . THR A 1 81 ? -0.59 -6.91 -13.414 1 94.5 81 THR A N 1
ATOM 607 C CA . THR A 1 81 ? -1.773 -6.5 -12.664 1 94.5 81 THR A CA 1
ATOM 608 C C . THR A 1 81 ? -2.938 -6.215 -13.609 1 94.5 81 THR A C 1
ATOM 610 O O . THR A 1 81 ? -2.73 -5.797 -14.75 1 94.5 81 THR A O 1
ATOM 613 N N . THR A 1 82 ? -4.094 -6.562 -13.07 1 87.75 82 THR A N 1
ATOM 614 C CA . THR A 1 82 ? -5.324 -6.223 -13.781 1 87.75 82 THR A CA 1
ATOM 615 C C . THR A 1 82 ? -5.957 -4.965 -13.195 1 87.75 82 THR A C 1
ATOM 617 O O . THR A 1 82 ? -5.688 -4.602 -12.055 1 87.75 82 THR A O 1
ATOM 620 N N . SER A 1 83 ? -6.652 -4.215 -14.016 1 77.25 83 SER A N 1
ATOM 621 C CA . SER A 1 83 ? -7.27 -2.975 -13.555 1 77.25 83 SER A CA 1
ATOM 622 C C . SER A 1 83 ? -8.773 -2.977 -13.82 1 77.25 83 SER A C 1
ATOM 624 O O . SER A 1 83 ? -9.227 -3.461 -14.859 1 77.25 83 SER A O 1
ATOM 626 N N . SER A 1 84 ? -9.625 -2.713 -12.836 1 66.81 84 SER A N 1
ATOM 627 C CA . SER A 1 84 ? -11.07 -2.65 -13.023 1 66.81 84 SER A CA 1
ATOM 628 C C . SER A 1 84 ? -11.516 -1.264 -13.477 1 66.81 84 SER A C 1
ATOM 630 O O . SER A 1 84 ? -12.695 -1.037 -13.727 1 66.81 84 SER A O 1
ATOM 632 N N . GLY A 1 85 ? -10.719 -0.479 -14.008 1 63.81 85 GLY A N 1
ATOM 633 C CA . GLY A 1 85 ? -11.094 0.851 -14.461 1 63.81 85 GLY A CA 1
ATOM 634 C C . GLY A 1 85 ? -11.648 1.721 -13.344 1 63.81 85 GLY A C 1
ATOM 635 O O . GLY A 1 85 ? -12.391 2.672 -13.609 1 63.81 85 GLY A O 1
ATOM 636 N N . ASP A 1 86 ? -11.453 1.348 -12.141 1 66.31 86 ASP A N 1
ATOM 637 C CA . ASP A 1 86 ? -12.023 2.078 -11.016 1 66.31 86 ASP A CA 1
ATOM 638 C C . ASP A 1 86 ? -11.219 3.344 -10.719 1 66.31 86 ASP A C 1
ATOM 640 O O . ASP A 1 86 ? -10.094 3.5 -11.211 1 66.31 86 ASP A O 1
ATOM 644 N N . ARG A 1 87 ? -11.906 4.238 -10.023 1 69.25 87 ARG A N 1
ATOM 645 C CA . ARG A 1 87 ? -11.375 5.555 -9.672 1 69.25 87 ARG A CA 1
ATOM 646 C C . ARG A 1 87 ? -10.18 5.434 -8.734 1 69.25 87 ARG A C 1
ATOM 648 O O . ARG A 1 87 ? -9.398 6.375 -8.594 1 69.25 87 ARG A O 1
ATOM 655 N N . TRP A 1 88 ? -9.953 4.215 -8.328 1 75.88 88 TRP A N 1
ATOM 656 C CA . TRP A 1 88 ? -8.891 3.971 -7.348 1 75.88 88 TRP A CA 1
ATOM 657 C C . TRP A 1 88 ? -7.609 3.52 -8.039 1 75.88 88 TRP A C 1
ATOM 659 O O . TRP A 1 88 ? -6.551 3.445 -7.406 1 75.88 88 TRP A O 1
ATOM 669 N N . ARG A 1 89 ? -7.75 3.359 -9.172 1 81.81 89 ARG A N 1
ATOM 670 C CA . ARG A 1 89 ? -6.695 2.648 -9.891 1 81.81 89 ARG A CA 1
ATOM 671 C C . ARG A 1 89 ? -5.363 3.383 -9.773 1 81.81 89 ARG A C 1
ATOM 673 O O . ARG A 1 89 ? -4.336 2.771 -9.469 1 81.81 89 ARG A O 1
ATOM 680 N N . ASP A 1 90 ? -5.426 4.695 -9.953 1 83.56 90 ASP A N 1
ATOM 681 C CA . ASP A 1 90 ? -4.176 5.449 -9.93 1 83.56 90 ASP A CA 1
ATOM 682 C C . ASP A 1 90 ? -3.52 5.379 -8.547 1 83.56 90 ASP A C 1
ATOM 684 O O . ASP A 1 90 ? -2.307 5.195 -8.438 1 83.56 90 ASP A O 1
ATOM 688 N N . ALA A 1 91 ? -4.332 5.586 -7.586 1 87.25 91 ALA A N 1
ATOM 689 C CA . ALA A 1 91 ? -3.814 5.5 -6.223 1 87.25 91 ALA A CA 1
ATOM 690 C C . ALA A 1 91 ? -3.252 4.109 -5.938 1 87.25 91 ALA A C 1
ATOM 692 O O . ALA A 1 91 ? -2.174 3.977 -5.352 1 87.25 91 ALA A O 1
ATOM 693 N N . LEU A 1 92 ? -3.936 3.109 -6.387 1 89.31 92 LEU A N 1
ATOM 694 C CA . LEU A 1 92 ? -3.516 1.74 -6.109 1 89.31 92 LEU A CA 1
ATOM 695 C C . LEU A 1 92 ? -2.27 1.382 -6.914 1 89.31 92 LEU A C 1
ATOM 697 O O . LEU A 1 92 ? -1.42 0.622 -6.445 1 89.31 92 LEU A O 1
ATOM 701 N N . LEU A 1 93 ? -2.203 1.951 -8.094 1 91.75 93 LEU A N 1
ATOM 702 C CA . LEU A 1 93 ? -0.997 1.764 -8.898 1 91.75 93 LEU A CA 1
ATOM 703 C C . LEU A 1 93 ? 0.216 2.373 -8.203 1 91.75 93 LEU A C 1
ATOM 705 O O . LEU A 1 93 ? 1.296 1.777 -8.195 1 91.75 93 LEU A O 1
ATOM 709 N N . ARG A 1 94 ? 0.007 3.486 -7.594 1 91.44 94 ARG A N 1
ATOM 710 C CA . ARG A 1 94 ? 1.087 4.137 -6.859 1 91.44 94 ARG A CA 1
ATOM 711 C C . ARG A 1 94 ? 1.545 3.279 -5.684 1 91.44 94 ARG A C 1
ATOM 713 O O . ARG A 1 94 ? 2.746 3.092 -5.477 1 91.44 94 ARG A O 1
ATOM 720 N N . ARG A 1 95 ? 0.595 2.809 -5.062 1 92.5 95 ARG A N 1
ATOM 721 C CA . ARG A 1 95 ? 0.905 1.979 -3.902 1 92.5 95 ARG A CA 1
ATOM 722 C C . ARG A 1 95 ? 1.674 0.728 -4.312 1 92.5 95 ARG A C 1
ATOM 724 O O . ARG A 1 95 ? 2.678 0.378 -3.689 1 92.5 95 ARG A O 1
ATOM 731 N N . MET A 1 96 ? 1.181 0.08 -5.301 1 94.44 96 MET A N 1
ATOM 732 C CA . MET A 1 96 ? 1.872 -1.101 -5.812 1 94.44 96 MET A CA 1
ATOM 733 C C . MET A 1 96 ? 3.279 -0.747 -6.281 1 94.44 96 MET A C 1
ATOM 735 O O . MET A 1 96 ? 4.219 -1.521 -6.082 1 94.44 96 MET A O 1
ATOM 739 N N . SER A 1 97 ? 3.416 0.392 -6.867 1 95.5 97 SER A N 1
ATOM 740 C CA . SER A 1 97 ? 4.727 0.829 -7.344 1 95.5 97 SER A CA 1
ATOM 741 C C . SER A 1 97 ? 5.719 0.955 -6.195 1 95.5 97 SER A C 1
ATOM 743 O O . SER A 1 97 ? 6.902 0.651 -6.355 1 95.5 97 SER A O 1
ATOM 745 N N . ASP A 1 98 ? 5.262 1.413 -5.051 1 95.62 98 ASP A N 1
ATOM 746 C CA . ASP A 1 98 ? 6.145 1.526 -3.893 1 95.62 98 ASP A CA 1
ATOM 747 C C . ASP A 1 98 ? 6.746 0.172 -3.527 1 95.62 98 ASP A C 1
ATOM 749 O O . ASP A 1 98 ? 7.941 0.074 -3.246 1 95.62 98 ASP A O 1
ATOM 753 N N . THR A 1 99 ? 5.914 -0.824 -3.559 1 96.62 99 THR A N 1
ATOM 754 C CA . THR A 1 99 ? 6.375 -2.172 -3.248 1 96.62 99 THR A CA 1
ATOM 755 C C . THR A 1 99 ? 7.371 -2.66 -4.297 1 96.62 99 THR A C 1
ATOM 757 O O . THR A 1 99 ? 8.461 -3.121 -3.959 1 96.62 99 THR A O 1
ATOM 760 N N . LEU A 1 100 ? 7.047 -2.475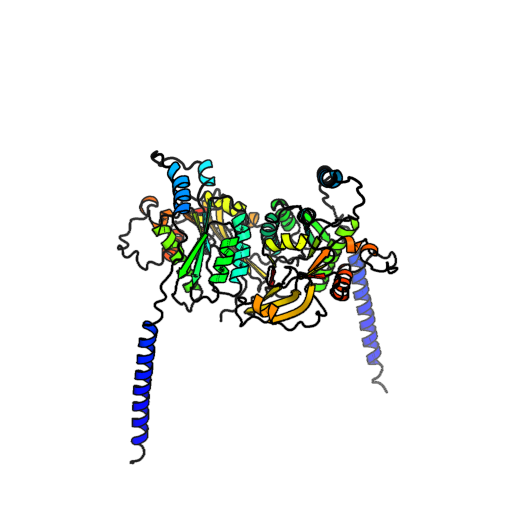 -5.535 1 97.19 100 LEU A N 1
ATOM 761 C CA . LEU A 1 100 ? 7.852 -3.037 -6.613 1 97.19 100 LEU A CA 1
ATOM 762 C C . LEU A 1 100 ? 9.188 -2.307 -6.734 1 97.19 100 LEU A C 1
ATOM 764 O O . LEU A 1 100 ? 10.188 -2.898 -7.145 1 97.19 100 LEU A O 1
ATOM 768 N N . ARG A 1 101 ? 9.203 -1.08 -6.359 1 96.38 101 ARG A N 1
ATOM 769 C CA . ARG A 1 101 ? 10.445 -0.305 -6.402 1 96.38 101 ARG A CA 1
ATOM 770 C C . ARG A 1 101 ? 11.477 -0.869 -5.434 1 96.38 101 ARG A C 1
ATOM 772 O O . ARG A 1 101 ? 12.672 -0.639 -5.594 1 96.38 101 ARG A O 1
ATOM 779 N N . LEU A 1 102 ? 11.047 -1.523 -4.438 1 95.94 102 LEU A N 1
ATOM 780 C CA . LEU A 1 102 ? 11.938 -2.049 -3.406 1 95.94 102 LEU A CA 1
ATOM 781 C C . LEU A 1 102 ? 12.438 -3.443 -3.775 1 95.94 102 LEU A C 1
ATOM 783 O O . LEU A 1 102 ? 13.305 -3.996 -3.098 1 95.94 102 LEU A O 1
ATOM 787 N N . VAL A 1 103 ? 11.859 -4.035 -4.816 1 96.19 103 VAL A N 1
ATOM 788 C CA . VAL A 1 103 ? 12.273 -5.359 -5.27 1 96.19 103 VAL A CA 1
ATOM 789 C C . VAL A 1 103 ? 13.562 -5.254 -6.074 1 96.19 103 VAL A C 1
ATOM 791 O O . VAL A 1 103 ? 13.641 -4.469 -7.027 1 96.19 103 VAL A O 1
ATOM 794 N N . PRO A 1 104 ? 14.547 -6.023 -5.703 1 94.94 104 PRO A N 1
ATOM 795 C CA . PRO A 1 104 ? 15.781 -5.996 -6.492 1 94.94 104 PRO A CA 1
ATOM 796 C C . PRO A 1 104 ? 15.562 -6.375 -7.953 1 94.94 104 PRO A C 1
ATOM 798 O O . PRO A 1 104 ? 14.836 -7.328 -8.242 1 94.94 104 PRO A O 1
ATOM 801 N N . PRO A 1 105 ? 16.094 -5.582 -8.781 1 94.31 105 PRO A N 1
ATOM 802 C CA . PRO A 1 105 ? 15.984 -5.945 -10.195 1 94.31 105 PRO A CA 1
ATOM 803 C C . PRO A 1 105 ? 16.688 -7.262 -10.516 1 94.31 105 PRO A C 1
ATOM 805 O O . PRO A 1 105 ? 17.562 -7.699 -9.773 1 94.31 105 PRO A O 1
ATOM 808 N N . PRO A 1 106 ? 16.234 -7.965 -11.609 1 96.81 106 PRO A N 1
ATOM 809 C CA . PRO A 1 106 ? 15.328 -7.445 -12.641 1 96.81 106 PRO A CA 1
ATOM 810 C C . PRO A 1 106 ? 13.859 -7.746 -12.344 1 96.81 106 PRO A C 1
ATOM 812 O O . PRO A 1 106 ? 13.523 -8.867 -11.961 1 96.81 106 PRO A O 1
ATOM 815 N N . ILE A 1 107 ? 13 -6.738 -12.492 1 97.44 107 ILE A N 1
ATOM 816 C CA . ILE A 1 107 ? 11.555 -6.875 -12.344 1 97.44 107 ILE A CA 1
ATOM 817 C C . ILE A 1 107 ? 10.852 -6.086 -13.445 1 97.44 107 ILE A C 1
ATOM 819 O O . ILE A 1 107 ? 11.266 -4.973 -13.781 1 97.44 107 ILE A O 1
ATOM 823 N N . LEU A 1 108 ? 9.914 -6.695 -14.078 1 98.06 108 LEU A N 1
ATOM 824 C CA . LEU A 1 108 ? 9.094 -6.066 -15.109 1 98.06 108 LEU A CA 1
ATOM 825 C C . LEU A 1 108 ? 7.621 -6.055 -14.695 1 98.06 108 LEU A C 1
ATOM 827 O O . LEU A 1 108 ? 7.059 -7.098 -14.359 1 98.06 108 LEU A O 1
ATOM 831 N N . TRP A 1 109 ? 7.09 -4.852 -14.648 1 97.88 109 TRP A N 1
ATOM 832 C CA . TRP A 1 109 ? 5.68 -4.684 -14.32 1 97.88 109 TRP A CA 1
ATOM 833 C C . TRP A 1 109 ? 4.84 -4.492 -15.578 1 97.88 109 TRP A C 1
ATOM 835 O O . TRP A 1 109 ? 5 -3.502 -16.297 1 97.88 109 TRP A O 1
ATOM 845 N N . ILE A 1 110 ? 3.936 -5.449 -15.891 1 97.25 110 ILE A N 1
ATOM 846 C CA . ILE A 1 110 ? 3.029 -5.332 -17.031 1 97.25 110 ILE A CA 1
ATOM 847 C C . ILE A 1 110 ? 1.649 -4.887 -16.547 1 97.25 110 ILE A C 1
ATOM 849 O O . ILE A 1 110 ? 0.984 -5.613 -15.797 1 97.25 110 ILE A O 1
ATOM 853 N N . VAL A 1 111 ? 1.258 -3.709 -16.938 1 94.75 111 VAL A N 1
ATOM 854 C CA . VAL A 1 111 ? -0.049 -3.16 -16.578 1 94.75 111 VAL A CA 1
ATOM 855 C C . VAL A 1 111 ? -0.956 -3.17 -17.812 1 94.75 111 VAL A C 1
ATOM 857 O O . VAL A 1 111 ? -0.598 -2.627 -18.859 1 94.75 111 VAL A O 1
ATOM 860 N N . VAL A 1 112 ? -2.141 -3.844 -17.656 1 92.5 112 VAL A N 1
ATOM 861 C CA . VAL A 1 112 ? -3.09 -3.941 -18.766 1 92.5 112 VAL A CA 1
ATOM 862 C C . VAL A 1 112 ? -4.348 -3.137 -18.438 1 92.5 112 VAL A C 1
ATOM 864 O O . VAL A 1 112 ? -4.93 -3.295 -17.359 1 92.5 112 VAL A O 1
ATOM 867 N N . GLN A 1 113 ? -4.703 -2.277 -19.359 1 87.69 113 GLN A N 1
ATOM 868 C CA . GLN A 1 113 ? -5.867 -1.437 -19.109 1 87.69 113 GLN A CA 1
ATOM 869 C C . GLN A 1 113 ? -6.762 -1.359 -20.359 1 87.69 113 GLN A C 1
ATOM 871 O O . GLN A 1 113 ? -6.273 -1.429 -21.484 1 87.69 113 GLN A O 1
ATOM 876 N N . GLN A 1 114 ? -8.031 -1.184 -20 1 84.62 114 GLN A N 1
ATOM 877 C CA . GLN A 1 114 ? -8.984 -0.945 -21.078 1 84.62 114 GLN A CA 1
ATOM 878 C C . GLN A 1 114 ? -8.883 0.49 -21.594 1 84.62 114 GLN A C 1
ATOM 880 O O . GLN A 1 114 ? -8.734 1.426 -20.797 1 84.62 114 GLN A O 1
ATOM 885 N N . VAL A 1 115 ? -8.906 0.708 -22.891 1 74 115 VAL A N 1
ATOM 886 C CA . VAL A 1 115 ? -8.766 2.021 -23.5 1 74 115 VAL A CA 1
ATOM 887 C C . VAL A 1 115 ? -9.914 2.928 -23.062 1 74 115 VAL A C 1
ATOM 889 O O . VAL A 1 115 ? -9.711 4.121 -22.828 1 74 115 VAL A O 1
ATOM 892 N N . ALA A 1 116 ? -11.078 2.359 -23.125 1 59.53 116 ALA A N 1
ATOM 893 C CA . ALA A 1 116 ? -12.242 3.174 -22.797 1 59.53 116 ALA A CA 1
ATOM 894 C C . ALA A 1 116 ? -12.188 3.645 -21.344 1 59.53 116 ALA A C 1
ATOM 896 O O . ALA A 1 116 ? -12.914 4.555 -20.953 1 59.53 116 ALA A O 1
ATOM 897 N N . ALA A 1 117 ? -11.352 3.082 -20.734 1 56.97 117 ALA A N 1
ATOM 898 C CA . ALA A 1 117 ? -11.312 3.471 -19.328 1 56.97 117 ALA A CA 1
ATOM 899 C C . ALA A 1 117 ? -10.852 4.918 -19.172 1 56.97 117 ALA A C 1
ATOM 901 O O . ALA A 1 117 ? -9.977 5.383 -19.906 1 56.97 117 ALA A O 1
ATOM 902 N N . ALA A 1 118 ? -11.727 5.844 -18.734 1 54.38 118 ALA A N 1
ATOM 903 C CA . ALA A 1 118 ? -11.68 7.301 -18.609 1 54.38 118 ALA A CA 1
ATOM 904 C C . ALA A 1 118 ? -10.258 7.781 -18.312 1 54.38 118 ALA A C 1
ATOM 906 O O . ALA A 1 118 ? -9.898 8.914 -18.641 1 54.38 118 ALA A O 1
ATOM 907 N N . ASP A 1 119 ? -9.398 6.906 -17.828 1 60.78 119 ASP A N 1
ATOM 908 C CA . ASP A 1 119 ? -8.219 7.582 -17.297 1 60.78 119 ASP A CA 1
ATOM 909 C C . ASP A 1 119 ? -6.941 6.84 -17.688 1 60.78 119 ASP A C 1
ATOM 911 O O . ASP A 1 119 ? -6.133 6.5 -16.828 1 60.78 119 ASP A O 1
ATOM 915 N N . LEU A 1 120 ? -6.699 6.688 -19.047 1 61.16 120 LEU A N 1
ATOM 916 C CA . LEU A 1 120 ? -5.461 6.086 -19.531 1 61.16 120 LEU A CA 1
ATOM 917 C C . LEU A 1 120 ? -4.27 6.996 -19.234 1 61.16 120 LEU A C 1
ATOM 919 O O . LEU A 1 120 ? -3.203 6.523 -18.844 1 61.16 120 LEU A O 1
ATOM 923 N N . ASP A 1 121 ? -4.551 8.219 -19.281 1 69.38 121 ASP A N 1
ATOM 924 C CA . ASP A 1 121 ? -3.465 9.172 -19.094 1 69.38 121 ASP A CA 1
ATOM 925 C C . ASP A 1 121 ? -3.016 9.211 -17.641 1 69.38 121 ASP A C 1
ATOM 927 O O . ASP A 1 121 ? -1.825 9.375 -17.344 1 69.38 121 ASP A O 1
ATOM 931 N N . GLY A 1 122 ? -3.945 8.992 -16.781 1 73.88 122 GLY A N 1
ATOM 932 C CA . GLY A 1 122 ? -3.596 8.969 -15.375 1 73.88 122 GLY A CA 1
ATOM 933 C C . GLY A 1 122 ? -2.682 7.816 -15.008 1 73.88 122 GLY A C 1
ATOM 934 O O . GLY A 1 122 ? -1.644 8.023 -14.375 1 73.88 122 GLY A O 1
ATOM 935 N N . ALA A 1 123 ? -2.984 6.684 -15.555 1 79.56 123 ALA A N 1
ATOM 936 C CA . ALA A 1 123 ? -2.182 5.496 -15.266 1 79.56 123 ALA A CA 1
ATOM 937 C C . ALA A 1 123 ? -0.788 5.617 -15.875 1 79.56 123 ALA A C 1
ATOM 939 O O . ALA A 1 123 ? 0.208 5.277 -15.234 1 79.56 123 ALA A O 1
ATOM 940 N N . ALA A 1 124 ? -0.769 6.109 -17.062 1 83.62 124 ALA A N 1
ATOM 941 C CA . ALA A 1 124 ? 0.518 6.27 -17.734 1 83.62 124 ALA A CA 1
ATOM 942 C C . ALA A 1 124 ? 1.418 7.238 -16.984 1 83.62 124 ALA A C 1
ATOM 944 O O . ALA A 1 124 ? 2.623 7.008 -16.844 1 83.62 124 ALA A O 1
ATOM 945 N N . GLU A 1 125 ? 0.833 8.242 -16.516 1 82.81 125 GLU A N 1
ATOM 946 C CA . GLU A 1 125 ? 1.604 9.219 -15.758 1 82.81 125 GLU A CA 1
ATOM 947 C C . GLU A 1 125 ? 2.16 8.617 -14.477 1 82.81 125 GLU A C 1
ATOM 949 O O . GLU A 1 125 ? 3.318 8.844 -14.125 1 82.81 125 GLU A O 1
ATOM 954 N N . VAL A 1 126 ? 1.368 7.859 -13.867 1 83.5 126 VAL A N 1
ATOM 955 C CA . VAL A 1 126 ? 1.793 7.215 -12.633 1 83.5 126 VAL A CA 1
ATOM 956 C C . VAL A 1 126 ? 2.951 6.262 -12.922 1 83.5 126 VAL A C 1
ATOM 958 O O . VAL A 1 126 ? 3.979 6.301 -12.234 1 83.5 126 VAL A O 1
ATOM 961 N N . LEU A 1 127 ? 2.771 5.484 -13.953 1 89.31 127 LEU A N 1
ATOM 962 C CA . LEU A 1 127 ? 3.762 4.465 -14.273 1 89.31 127 LEU A CA 1
ATOM 963 C C . LEU A 1 127 ? 5.102 5.098 -14.641 1 89.31 127 LEU A C 1
ATOM 965 O O . LEU A 1 127 ? 6.156 4.594 -14.25 1 89.31 127 LEU A O 1
ATOM 969 N N . ARG A 1 128 ? 5.07 6.219 -15.234 1 89.06 128 ARG A N 1
ATOM 970 C CA . ARG A 1 128 ? 6.293 6.906 -15.641 1 89.06 128 ARG A CA 1
ATOM 971 C C . ARG A 1 128 ? 7.07 7.398 -14.43 1 89.06 128 ARG A C 1
ATOM 973 O O . ARG A 1 128 ? 8.305 7.43 -14.445 1 89.06 128 ARG A O 1
ATOM 980 N N . LYS A 1 129 ? 6.402 7.613 -13.422 1 84.75 129 LYS A N 1
ATOM 981 C CA . LYS A 1 129 ? 7.016 8.234 -12.25 1 84.75 129 LYS A CA 1
ATOM 982 C C . LYS A 1 129 ? 7.504 7.188 -11.258 1 84.75 129 LYS A C 1
ATOM 984 O O . LYS A 1 129 ? 8.227 7.508 -10.312 1 84.75 129 LYS A O 1
ATOM 989 N N . THR A 1 130 ? 7.184 5.973 -11.406 1 86.12 130 THR A N 1
ATOM 990 C CA . THR A 1 130 ? 7.461 4.941 -10.414 1 86.12 130 THR A CA 1
ATOM 991 C C . THR A 1 130 ? 8.938 4.555 -10.438 1 86.12 130 THR A C 1
ATOM 993 O O . THR A 1 130 ? 9.492 4.141 -9.422 1 86.12 130 THR A O 1
ATOM 996 N N . GLY A 1 131 ? 9.625 4.59 -11.539 1 86.38 131 GLY A N 1
ATOM 997 C CA . GLY A 1 131 ? 10.984 4.105 -11.68 1 86.38 131 GLY A CA 1
ATOM 998 C C . GLY A 1 131 ? 11.07 2.602 -11.852 1 86.38 131 GLY A C 1
ATOM 999 O O . GLY A 1 131 ? 12.164 2.033 -11.875 1 86.38 131 GLY A O 1
ATOM 1000 N N . VAL A 1 132 ? 9.992 1.926 -11.867 1 94.31 132 VAL A N 1
ATOM 1001 C CA . VAL A 1 132 ? 9.93 0.49 -12.117 1 94.31 132 VAL A CA 1
ATOM 1002 C C . VAL A 1 132 ? 9.789 0.23 -13.617 1 94.31 132 VAL A C 1
ATOM 1004 O O . VAL A 1 132 ? 9.016 0.907 -14.297 1 94.31 132 VAL A O 1
ATOM 1007 N N . MET A 1 133 ? 10.688 -0.671 -14.164 1 95.88 133 MET A N 1
ATOM 1008 C CA . MET A 1 133 ? 10.492 -1.053 -15.555 1 95.88 133 MET A CA 1
ATOM 1009 C C . MET A 1 133 ? 9.086 -1.589 -15.781 1 95.88 133 MET A C 1
ATOM 1011 O O . MET A 1 133 ? 8.602 -2.428 -15.016 1 95.88 133 MET A O 1
ATOM 1015 N N . TYR A 1 134 ? 8.422 -1.018 -16.844 1 96.31 134 TYR A N 1
ATOM 1016 C CA . TYR A 1 134 ? 7.027 -1.419 -17.016 1 96.31 134 TYR A CA 1
ATOM 1017 C C . TYR A 1 134 ? 6.668 -1.493 -18.5 1 96.31 134 TYR A C 1
ATOM 1019 O O . TYR A 1 134 ? 7.406 -0.999 -19.359 1 96.31 134 TYR A O 1
ATOM 1027 N N . ARG A 1 135 ? 5.656 -2.301 -18.812 1 95.69 135 ARG A N 1
ATOM 1028 C CA . ARG A 1 135 ? 4.914 -2.281 -20.078 1 95.69 135 ARG A CA 1
ATOM 1029 C C . ARG A 1 135 ? 3.441 -1.969 -19.828 1 95.69 135 ARG A C 1
ATOM 1031 O O . ARG A 1 135 ? 2.799 -2.59 -18.984 1 95.69 135 ARG A O 1
ATOM 1038 N N . HIS A 1 136 ? 3.033 -0.895 -20.406 1 94 136 HIS A N 1
ATOM 1039 C CA . HIS A 1 136 ? 1.627 -0.518 -20.328 1 94 136 HIS A CA 1
ATOM 1040 C C . HIS A 1 136 ? 0.86 -0.976 -21.562 1 94 136 HIS A C 1
ATOM 1042 O O . HIS A 1 136 ? 1.032 -0.415 -22.656 1 94 136 HIS A O 1
ATOM 1048 N N . LEU A 1 137 ? 0 -1.99 -21.406 1 93.56 137 LEU A N 1
ATOM 1049 C CA . LEU A 1 137 ? -0.752 -2.574 -22.516 1 93.56 137 LEU A CA 1
ATOM 1050 C C . LEU A 1 137 ? -2.221 -2.166 -22.453 1 93.56 137 LEU A C 1
ATOM 1052 O O . LEU A 1 137 ? -2.771 -1.991 -21.359 1 93.56 137 LEU A O 1
ATOM 1056 N N . THR A 1 138 ? -2.818 -1.921 -23.562 1 90.25 138 THR A N 1
ATOM 1057 C CA . THR A 1 138 ? -4.223 -1.528 -23.594 1 90.25 138 THR A CA 1
ATOM 1058 C C . THR A 1 138 ? -5.023 -2.475 -24.484 1 90.25 138 THR A C 1
ATOM 1060 O O . THR A 1 138 ? -4.449 -3.203 -25.297 1 90.25 138 THR A O 1
ATOM 1063 N N . PHE A 1 139 ? -6.305 -2.551 -24.25 1 88.12 139 PHE A N 1
ATOM 1064 C CA . PHE A 1 139 ? -7.207 -3.326 -25.078 1 88.12 139 PHE A CA 1
ATOM 1065 C C . PHE A 1 139 ? -8.547 -2.617 -25.234 1 88.12 139 PHE A C 1
ATOM 1067 O O . PHE A 1 139 ? -8.891 -1.749 -24.422 1 88.12 139 PHE A O 1
ATOM 1074 N N . LYS A 1 140 ? -9.383 -2.91 -26.188 1 86.44 140 LYS A N 1
ATOM 1075 C CA . LYS A 1 140 ? -10.617 -2.195 -26.516 1 86.44 140 LYS A CA 1
ATOM 1076 C C . LYS A 1 140 ? -11.844 -3.027 -26.156 1 86.44 140 LYS A C 1
ATOM 1078 O O . LYS A 1 140 ? -12.914 -2.479 -25.875 1 86.44 140 LYS A O 1
ATOM 1083 N N . LYS A 1 141 ? -11.781 -4.266 -25.984 1 84.56 141 LYS A N 1
ATOM 1084 C CA . LYS A 1 141 ? -12.922 -5.148 -25.766 1 84.56 141 LYS A CA 1
ATOM 1085 C C . LYS A 1 141 ? -13.641 -4.809 -24.469 1 84.56 141 LYS A C 1
ATOM 1087 O O . LYS A 1 141 ? -12.992 -4.547 -23.453 1 84.56 141 LYS A O 1
ATOM 1092 N N . ASN A 1 142 ? -14.977 -4.727 -24.547 1 82.31 142 ASN A N 1
ATOM 1093 C CA . ASN A 1 142 ? -15.789 -4.469 -23.359 1 82.31 142 ASN A CA 1
ATOM 1094 C C . ASN A 1 142 ? -16.312 -5.766 -22.75 1 82.31 142 ASN A C 1
ATOM 1096 O O . ASN A 1 142 ? -16.578 -6.73 -23.469 1 82.31 142 ASN A O 1
ATOM 1100 N N . PHE A 1 143 ? -16.375 -5.715 -21.422 1 84.06 143 PHE A N 1
ATOM 1101 C CA . PHE A 1 143 ? -16.875 -6.887 -20.719 1 84.06 143 PHE A CA 1
ATOM 1102 C C . PHE A 1 143 ? -17.984 -6.492 -19.734 1 84.06 143 PHE A C 1
ATOM 1104 O O . PHE A 1 143 ? -17.938 -5.402 -19.156 1 84.06 143 PHE A O 1
ATOM 1111 N N . THR A 1 144 ? -18.922 -7.305 -19.578 1 82.06 144 THR A N 1
ATOM 1112 C CA . THR A 1 144 ? -19.969 -7.086 -18.578 1 82.06 144 THR A CA 1
ATOM 1113 C C . THR A 1 144 ? -19.609 -7.758 -17.266 1 82.06 144 THR A C 1
ATOM 1115 O O . THR A 1 144 ? -20.078 -7.352 -16.203 1 82.06 144 THR A O 1
ATOM 1118 N N . ASP A 1 145 ? -18.844 -8.742 -17.344 1 86.38 145 ASP A N 1
ATOM 1119 C CA . ASP A 1 145 ? -18.422 -9.516 -16.188 1 86.38 145 ASP A CA 1
ATOM 1120 C C . ASP A 1 145 ? -16.984 -9.164 -15.781 1 86.38 145 ASP A C 1
ATOM 1122 O O . ASP A 1 145 ? -16.062 -9.242 -16.609 1 86.38 145 ASP A O 1
ATOM 1126 N N . ALA A 1 146 ? -16.844 -8.844 -14.523 1 83.25 146 ALA A N 1
ATOM 1127 C CA . ALA A 1 146 ? -15.547 -8.414 -14.016 1 83.25 146 ALA A CA 1
ATOM 1128 C C . ALA A 1 146 ? -14.523 -9.539 -14.109 1 83.25 146 ALA A C 1
ATOM 1130 O O . ALA A 1 146 ? -13.352 -9.297 -14.398 1 83.25 146 ALA A O 1
ATOM 1131 N N . ALA A 1 147 ? -14.93 -10.734 -13.875 1 85.94 147 ALA A N 1
ATOM 1132 C CA . ALA A 1 147 ? -14.016 -11.875 -13.93 1 85.94 147 ALA A CA 1
ATOM 1133 C C . ALA A 1 147 ? -13.523 -12.109 -15.352 1 85.94 147 ALA A C 1
ATOM 1135 O O . ALA A 1 147 ? -12.344 -12.398 -15.57 1 85.94 147 ALA A O 1
ATOM 1136 N N . ALA A 1 148 ? -14.445 -12.023 -16.266 1 88.75 148 ALA A N 1
ATOM 1137 C CA . ALA A 1 148 ? -14.086 -12.188 -17.672 1 88.75 148 ALA A CA 1
ATOM 1138 C C . ALA A 1 148 ? -13.125 -11.094 -18.125 1 88.75 148 ALA A C 1
ATOM 1140 O O . ALA A 1 148 ? -12.188 -11.359 -18.875 1 88.75 148 ALA A O 1
ATOM 1141 N N . ALA A 1 149 ? -13.43 -9.914 -17.656 1 88.94 149 ALA A N 1
ATOM 1142 C CA . ALA A 1 149 ? -12.539 -8.805 -18 1 88.94 149 ALA A CA 1
ATOM 1143 C C . ALA A 1 149 ? -11.141 -9.031 -17.453 1 88.94 149 ALA A C 1
ATOM 1145 O O . ALA A 1 149 ? -10.148 -8.797 -18.141 1 88.94 149 ALA A O 1
ATOM 1146 N N . ALA A 1 150 ? -11.055 -9.461 -16.234 1 90.94 150 ALA A N 1
ATOM 1147 C CA . ALA A 1 150 ? -9.766 -9.742 -15.602 1 90.94 150 ALA A CA 1
ATOM 1148 C C . ALA A 1 150 ? -9.016 -10.836 -16.359 1 90.94 150 ALA A C 1
ATOM 1150 O O . ALA A 1 150 ? -7.812 -10.719 -16.609 1 90.94 150 ALA A O 1
ATOM 1151 N N . ASP A 1 151 ? -9.727 -11.859 -16.75 1 91.75 151 ASP A N 1
ATOM 1152 C CA . ASP A 1 151 ? -9.109 -12.953 -17.484 1 91.75 151 ASP A CA 1
ATOM 1153 C C . ASP A 1 151 ? -8.578 -12.461 -18.844 1 91.75 151 ASP A C 1
ATOM 1155 O O . ASP A 1 151 ? -7.504 -12.875 -19.266 1 91.75 151 ASP A O 1
ATOM 1159 N N . HIS A 1 152 ? -9.383 -11.672 -19.406 1 92.62 152 HIS A N 1
ATOM 1160 C CA . HIS A 1 152 ? -8.938 -11.117 -20.672 1 92.62 152 HIS A CA 1
ATOM 1161 C C . HIS A 1 152 ? -7.668 -10.297 -20.516 1 92.62 152 HIS A C 1
ATOM 1163 O O . HIS A 1 152 ? -6.746 -10.383 -21.328 1 92.62 152 HIS A O 1
ATOM 1169 N N . GLN A 1 153 ? -7.621 -9.492 -19.531 1 93.38 153 GLN A N 1
ATOM 1170 C CA . GLN A 1 153 ? -6.426 -8.711 -19.25 1 93.38 153 GLN A CA 1
ATOM 1171 C C . GLN A 1 153 ? -5.215 -9.609 -19.031 1 93.38 153 GLN A C 1
ATOM 1173 O O . GLN A 1 153 ? -4.129 -9.336 -19.547 1 93.38 153 GLN A O 1
ATOM 1178 N N . ARG A 1 154 ? -5.375 -10.641 -18.312 1 95.25 154 ARG A N 1
ATOM 1179 C CA . ARG A 1 154 ? -4.293 -11.586 -18.078 1 95.25 154 ARG A CA 1
ATOM 1180 C C . ARG A 1 154 ? -3.85 -12.242 -19.391 1 95.25 154 ARG A C 1
ATOM 1182 O O . ARG A 1 154 ? -2.654 -12.445 -19.609 1 95.25 154 ARG A O 1
ATOM 1189 N N . ASN A 1 155 ? -4.832 -12.539 -20.234 1 94.94 155 ASN A N 1
ATOM 1190 C CA . ASN A 1 155 ? -4.5 -13.117 -21.531 1 94.94 155 ASN A CA 1
ATOM 1191 C C . ASN A 1 155 ? -3.701 -12.141 -22.391 1 94.94 155 ASN A C 1
ATOM 1193 O O . ASN A 1 155 ? -2.785 -12.547 -23.109 1 94.94 155 ASN A O 1
ATOM 1197 N N . VAL A 1 156 ? -4.105 -10.906 -22.328 1 94.88 156 VAL A N 1
ATOM 1198 C CA . VAL A 1 156 ? -3.363 -9.891 -23.062 1 94.88 156 VAL A CA 1
ATOM 1199 C C . VAL A 1 156 ? -1.913 -9.859 -22.594 1 94.88 156 VAL A C 1
ATOM 1201 O O . VAL A 1 156 ? -0.986 -9.82 -23.406 1 94.88 156 VAL A O 1
ATOM 1204 N N . ALA A 1 157 ? -1.702 -9.898 -21.328 1 96.62 157 ALA A N 1
ATOM 1205 C CA . ALA A 1 157 ? -0.359 -9.898 -20.75 1 96.62 157 ALA A CA 1
ATOM 1206 C C . ALA A 1 157 ? 0.413 -11.148 -21.156 1 96.62 157 ALA A C 1
ATOM 1208 O O . ALA A 1 157 ? 1.573 -11.062 -21.562 1 96.62 157 ALA A O 1
ATOM 1209 N N . LEU A 1 158 ? -0.206 -12.281 -21.062 1 96.19 158 LEU A N 1
ATOM 1210 C CA . LEU A 1 158 ? 0.446 -13.547 -21.375 1 96.19 158 LEU A CA 1
ATOM 1211 C C . LEU A 1 158 ? 0.829 -13.602 -22.859 1 96.19 158 LEU A C 1
ATOM 1213 O O . LEU A 1 158 ? 1.901 -14.102 -23.203 1 96.19 158 LEU A O 1
ATOM 1217 N N . SER A 1 159 ? -0.108 -13.125 -23.672 1 94.81 159 SER A N 1
ATOM 1218 C CA . SER A 1 159 ? 0.199 -13.062 -25.094 1 94.81 159 SER A CA 1
ATOM 1219 C C . SER A 1 159 ? 1.441 -12.219 -25.359 1 94.81 159 SER A C 1
ATOM 1221 O O . SER A 1 159 ? 2.281 -12.586 -26.188 1 94.81 159 SER A O 1
ATOM 1223 N N . HIS A 1 160 ? 1.495 -11.125 -24.672 1 95.75 160 HIS A N 1
ATOM 1224 C CA . HIS A 1 160 ? 2.66 -10.258 -24.797 1 95.75 160 HIS A CA 1
ATOM 1225 C C . HIS A 1 160 ? 3.932 -10.969 -24.359 1 95.75 160 HIS A C 1
ATOM 1227 O O . HIS A 1 160 ? 4.961 -10.898 -25.031 1 95.75 160 HIS A O 1
ATOM 1233 N N . ILE A 1 161 ? 3.926 -11.641 -23.281 1 96.69 161 ILE A N 1
ATOM 1234 C CA . ILE A 1 161 ? 5.062 -12.367 -22.719 1 96.69 161 ILE A CA 1
ATOM 1235 C C . ILE A 1 161 ? 5.512 -13.445 -23.703 1 96.69 161 ILE A C 1
ATOM 1237 O O . ILE A 1 161 ? 6.707 -13.602 -23.969 1 96.69 161 ILE A O 1
ATOM 1241 N N . GLU A 1 162 ? 4.582 -14.164 -24.234 1 94.75 162 GLU A N 1
ATOM 1242 C CA . GLU A 1 162 ? 4.875 -15.242 -25.172 1 94.75 162 GLU A CA 1
ATOM 1243 C C . GLU A 1 162 ? 5.465 -14.703 -26.469 1 94.75 162 GLU A C 1
ATOM 1245 O O . GLU A 1 162 ? 6.484 -15.203 -26.953 1 94.75 162 GLU A O 1
ATOM 1250 N N . ARG A 1 163 ? 4.789 -13.695 -27.031 1 94.44 163 ARG A N 1
ATOM 1251 C CA . ARG A 1 163 ? 5.211 -13.102 -28.297 1 94.44 163 ARG A CA 1
ATOM 1252 C C . ARG A 1 163 ? 6.66 -12.625 -28.219 1 94.44 163 ARG A C 1
ATOM 1254 O O . ARG A 1 163 ? 7.422 -12.805 -29.172 1 94.44 163 ARG A O 1
ATOM 1261 N N . HIS A 1 164 ? 7.051 -12.07 -27.078 1 95.38 164 HIS A N 1
ATOM 1262 C CA . HIS A 1 164 ? 8.383 -11.492 -26.953 1 95.38 164 HIS A CA 1
ATOM 1263 C C . HIS A 1 164 ? 9.32 -12.438 -26.188 1 95.38 164 HIS A C 1
ATOM 1265 O O . HIS A 1 164 ? 10.461 -12.078 -25.906 1 95.38 164 HIS A O 1
ATOM 1271 N N . ARG A 1 165 ? 8.797 -13.617 -25.859 1 94.44 165 ARG A N 1
ATOM 1272 C CA . ARG A 1 165 ? 9.555 -14.656 -25.172 1 94.44 165 ARG A CA 1
ATOM 1273 C C . ARG A 1 165 ? 10.297 -14.086 -23.969 1 94.44 165 ARG A C 1
ATOM 1275 O O . ARG A 1 165 ? 11.5 -14.289 -23.828 1 94.44 165 ARG A O 1
ATOM 1282 N N . LEU A 1 166 ? 9.562 -13.289 -23.172 1 96 166 LEU A N 1
ATOM 1283 C CA . LEU A 1 166 ? 10.109 -12.75 -21.938 1 96 166 LEU A CA 1
ATOM 1284 C C . LEU A 1 166 ? 10.336 -13.859 -20.922 1 96 166 LEU A C 1
ATOM 1286 O O . LEU A 1 166 ? 9.406 -14.25 -20.203 1 96 166 LEU A O 1
ATOM 1290 N N . ALA A 1 167 ? 11.578 -14.344 -20.844 1 95.19 167 ALA A N 1
ATOM 1291 C CA . ALA A 1 167 ? 11.891 -15.461 -19.953 1 95.19 167 ALA A CA 1
ATOM 1292 C C . ALA A 1 167 ? 12 -15 -18.5 1 95.19 167 ALA A C 1
ATOM 1294 O O . ALA A 1 167 ? 12.789 -14.109 -18.188 1 95.19 167 ALA A O 1
ATOM 1295 N N . GLY A 1 168 ? 11.234 -15.492 -17.641 1 97.06 168 GLY A N 1
ATOM 1296 C CA . GLY A 1 168 ? 11.219 -15.156 -16.219 1 97.06 168 GLY A CA 1
ATOM 1297 C C . GLY A 1 168 ? 10.078 -15.82 -15.461 1 97.06 168 GLY A C 1
ATOM 1298 O O . GLY A 1 168 ? 9.469 -16.766 -15.961 1 97.06 168 GLY A O 1
ATOM 1299 N N . ILE A 1 169 ? 9.922 -15.43 -14.203 1 97.94 169 ILE A N 1
ATOM 1300 C CA . ILE A 1 169 ? 8.844 -15.93 -13.359 1 97.94 169 ILE A CA 1
ATOM 1301 C C . ILE A 1 169 ? 7.645 -14.984 -13.438 1 97.94 169 ILE A C 1
ATOM 1303 O O . ILE A 1 169 ? 7.77 -13.797 -13.125 1 97.94 169 ILE A O 1
ATOM 1307 N N . VAL A 1 170 ? 6.488 -15.508 -13.836 1 98.06 170 VAL A N 1
ATOM 1308 C CA . VAL A 1 170 ? 5.293 -14.688 -14.016 1 98.06 170 VAL A CA 1
ATOM 1309 C C . VAL A 1 170 ? 4.426 -14.773 -12.758 1 98.06 170 VAL A C 1
ATOM 1311 O O . VAL A 1 170 ? 4.109 -15.867 -12.281 1 98.06 170 VAL A O 1
ATOM 1314 N N . HIS A 1 171 ? 4.098 -13.688 -12.203 1 98.38 171 HIS A N 1
ATOM 1315 C CA . HIS A 1 171 ? 3.225 -13.57 -11.047 1 98.38 171 HIS A CA 1
ATOM 1316 C C . HIS A 1 171 ? 2.055 -12.633 -11.32 1 98.38 171 HIS A C 1
ATOM 1318 O O . HIS A 1 171 ? 2.256 -11.484 -11.719 1 98.38 171 HIS A O 1
ATOM 1324 N N . PHE A 1 172 ? 0.825 -13.156 -11.164 1 97.38 172 PHE A N 1
ATOM 1325 C CA . PHE A 1 172 ? -0.372 -12.336 -11.273 1 97.38 172 PHE A CA 1
ATOM 1326 C C . PHE A 1 172 ? -0.665 -11.625 -9.953 1 97.38 172 PHE A C 1
ATOM 1328 O O . PHE A 1 172 ? -0.999 -12.273 -8.961 1 97.38 172 PHE A O 1
ATOM 1335 N N . ALA A 1 173 ? -0.601 -10.352 -9.969 1 96.44 173 ALA A N 1
ATOM 1336 C CA . ALA A 1 173 ? -0.794 -9.57 -8.75 1 96.44 173 ALA A CA 1
ATOM 1337 C C . ALA A 1 173 ? -2.107 -8.797 -8.805 1 96.44 173 ALA A C 1
ATOM 1339 O O . ALA A 1 173 ? -2.537 -8.359 -9.875 1 96.44 173 ALA A O 1
ATOM 1340 N N . ASP A 1 174 ? -2.721 -8.688 -7.676 1 91.94 174 ASP A N 1
ATOM 1341 C CA . ASP A 1 174 ? -3.809 -7.734 -7.477 1 91.94 174 ASP A CA 1
ATOM 1342 C C . ASP A 1 174 ? -3.293 -6.426 -6.883 1 91.94 174 ASP A C 1
ATOM 1344 O O . ASP A 1 174 ? -2.404 -6.434 -6.027 1 91.94 174 ASP A O 1
ATOM 1348 N N . LEU A 1 175 ? -3.902 -5.336 -7.254 1 90 175 LEU A N 1
ATOM 1349 C CA . LEU A 1 175 ? -3.436 -4.035 -6.793 1 90 175 LEU A CA 1
ATOM 1350 C C . LEU A 1 175 ? -3.66 -3.879 -5.289 1 90 175 LEU A C 1
ATOM 1352 O O . LEU A 1 175 ? -3.039 -3.027 -4.652 1 90 175 LEU A O 1
ATOM 1356 N N . SER A 1 176 ? -4.488 -4.688 -4.719 1 87.06 176 SER A N 1
ATOM 1357 C CA . SER A 1 176 ? -4.777 -4.602 -3.291 1 87.06 176 SER A CA 1
ATOM 1358 C C . SER A 1 176 ? -3.877 -5.531 -2.488 1 87.06 176 SER A C 1
ATOM 1360 O O . SER A 1 176 ? -3.969 -5.586 -1.259 1 87.06 176 SER A O 1
ATOM 1362 N N . ASN A 1 177 ? -2.994 -6.219 -3.152 1 93.31 177 ASN A N 1
ATOM 1363 C CA . ASN A 1 177 ? -2.107 -7.148 -2.463 1 93.31 177 ASN A CA 1
ATOM 1364 C C . ASN A 1 177 ? -1.076 -6.414 -1.61 1 93.31 177 ASN A C 1
ATOM 1366 O O . ASN A 1 177 ? -0.619 -5.332 -1.977 1 93.31 177 ASN A O 1
ATOM 1370 N N . VAL A 1 178 ? -0.786 -7.047 -0.507 1 94.12 178 VAL A N 1
ATOM 1371 C CA . VAL A 1 178 ? 0.322 -6.633 0.349 1 94.12 178 VAL A CA 1
ATOM 1372 C C . VAL A 1 178 ? 1.379 -7.734 0.395 1 94.12 178 VAL A C 1
ATOM 1374 O O . VAL A 1 178 ? 1.051 -8.914 0.542 1 94.12 178 VAL A O 1
ATOM 1377 N N . TYR A 1 179 ? 2.635 -7.34 0.281 1 95.5 179 TYR A N 1
ATOM 1378 C CA . TYR A 1 179 ? 3.701 -8.328 0.16 1 95.5 179 TYR A CA 1
ATOM 1379 C C . TYR A 1 179 ? 4.727 -8.164 1.277 1 95.5 179 TYR A C 1
ATOM 1381 O O . TYR A 1 179 ? 5.055 -7.043 1.668 1 95.5 179 TYR A O 1
ATOM 1389 N N . ASP A 1 180 ? 5.148 -9.273 1.783 1 93.19 180 ASP A N 1
ATOM 1390 C CA . ASP A 1 180 ? 6.492 -9.32 2.35 1 93.19 180 ASP A CA 1
ATOM 1391 C C . ASP A 1 180 ? 7.551 -9.297 1.251 1 93.19 180 ASP A C 1
ATOM 1393 O O . ASP A 1 180 ? 7.52 -10.117 0.33 1 93.19 180 ASP A O 1
ATOM 1397 N N . LEU A 1 181 ? 8.461 -8.406 1.327 1 94.06 181 LEU A N 1
ATOM 1398 C CA . LEU A 1 181 ? 9.422 -8.211 0.247 1 94.06 181 LEU A CA 1
ATOM 1399 C C . LEU A 1 181 ? 10.25 -9.477 0.017 1 94.06 181 LEU A C 1
ATOM 1401 O O . LEU A 1 181 ? 10.781 -9.68 -1.075 1 94.06 181 LEU A O 1
ATOM 1405 N N . GLN A 1 182 ? 10.383 -10.352 1.035 1 93.31 182 GLN A N 1
ATOM 1406 C CA . GLN A 1 182 ? 11.094 -11.617 0.876 1 93.31 182 GLN A CA 1
ATOM 1407 C C . GLN A 1 182 ? 10.398 -12.516 -0.146 1 93.31 182 GLN A C 1
ATOM 1409 O O . GLN A 1 182 ? 11.016 -13.406 -0.724 1 93.31 182 GLN A O 1
ATOM 1414 N N . PHE A 1 183 ? 9.141 -12.273 -0.28 1 96.5 183 PHE A N 1
ATOM 1415 C CA . PHE A 1 183 ? 8.344 -13.016 -1.255 1 96.5 183 PHE A CA 1
ATOM 1416 C C . PHE A 1 183 ? 9.023 -13 -2.623 1 96.5 183 PHE A C 1
ATOM 1418 O O . PHE A 1 183 ? 9.172 -14.047 -3.26 1 96.5 183 PHE A O 1
ATOM 1425 N N . PHE A 1 184 ? 9.461 -11.836 -3.059 1 96.94 184 PHE A N 1
ATOM 1426 C CA . PHE A 1 184 ? 9.992 -11.664 -4.406 1 96.94 184 PHE A CA 1
ATOM 1427 C C . PHE A 1 184 ? 11.352 -12.336 -4.543 1 96.94 184 PHE A C 1
ATOM 1429 O O . PHE A 1 184 ? 11.742 -12.75 -5.637 1 96.94 184 PHE A O 1
ATOM 1436 N N . ARG A 1 185 ? 12.039 -12.477 -3.5 1 94.56 185 ARG A N 1
ATOM 1437 C CA . ARG A 1 185 ? 13.281 -13.242 -3.523 1 94.56 185 ARG A CA 1
ATOM 1438 C C . ARG A 1 185 ? 13 -14.734 -3.631 1 94.56 185 ARG A C 1
ATOM 1440 O O . ARG A 1 185 ? 13.656 -15.438 -4.402 1 94.56 185 ARG A O 1
ATOM 1447 N N . GLU A 1 186 ? 12.031 -15.133 -2.934 1 95.62 186 GLU A N 1
ATOM 1448 C CA . GLU A 1 186 ? 11.703 -16.562 -2.865 1 95.62 186 GLU A CA 1
ATOM 1449 C C . GLU A 1 186 ? 11.164 -17.062 -4.199 1 95.62 186 GLU A C 1
ATOM 1451 O O . GLU A 1 186 ? 11.484 -18.172 -4.621 1 95.62 186 GLU A O 1
ATOM 1456 N N . ILE A 1 187 ? 10.414 -16.25 -4.891 1 97 187 ILE A N 1
ATOM 1457 C CA . ILE A 1 187 ? 9.75 -16.766 -6.078 1 97 187 ILE A CA 1
ATOM 1458 C C . ILE A 1 187 ? 10.75 -16.875 -7.23 1 97 187 ILE A C 1
ATOM 1460 O O . ILE A 1 187 ? 10.477 -17.516 -8.242 1 97 187 ILE A O 1
ATOM 1464 N N . ARG A 1 188 ? 11.859 -16.234 -7.121 1 96.06 188 ARG A N 1
ATOM 1465 C CA . ARG A 1 188 ? 12.898 -16.359 -8.141 1 96.06 188 ARG A CA 1
ATOM 1466 C C . ARG A 1 188 ? 13.438 -17.781 -8.211 1 96.06 188 ARG A C 1
ATOM 1468 O O . ARG A 1 188 ? 14.078 -18.156 -9.188 1 96.06 188 ARG A O 1
ATOM 1475 N N . ASN A 1 189 ? 13.172 -18.531 -7.145 1 92.19 189 ASN A N 1
ATOM 1476 C CA . ASN A 1 189 ? 13.68 -19.891 -7.07 1 92.19 189 ASN A CA 1
ATOM 1477 C C . ASN A 1 189 ? 12.742 -20.875 -7.758 1 92.19 189 ASN A C 1
ATOM 1479 O O . ASN A 1 189 ? 13.039 -22.078 -7.836 1 92.19 189 ASN A O 1
ATOM 1483 N N . ILE A 1 190 ? 11.727 -20.406 -8.305 1 94.75 190 ILE A N 1
ATOM 1484 C CA . ILE A 1 190 ? 10.75 -21.281 -8.961 1 94.75 190 ILE A CA 1
ATOM 1485 C C . ILE A 1 190 ? 11.352 -21.859 -10.242 1 94.75 190 ILE A C 1
ATOM 1487 O O . ILE A 1 190 ? 11.938 -21.125 -11.039 1 94.75 190 ILE A O 1
ATOM 1491 N N . GLU A 1 191 ?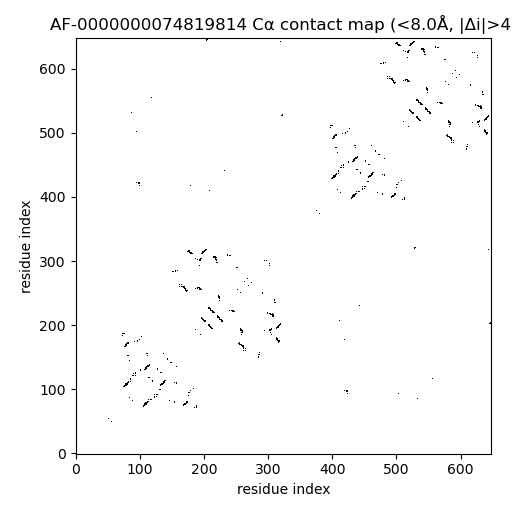 11.219 -23.125 -10.383 1 91.38 191 GLU A N 1
ATOM 1492 C CA . GLU A 1 191 ? 11.656 -23.766 -11.617 1 91.38 191 GLU A CA 1
ATOM 1493 C C . GLU A 1 191 ? 10.523 -23.797 -12.641 1 91.38 191 GLU A C 1
ATOM 1495 O O . GLU A 1 191 ? 10.625 -23.188 -13.711 1 91.38 191 GLU A O 1
ATOM 1500 N N . ALA A 1 192 ? 9.484 -24.5 -12.281 1 91.56 192 ALA A N 1
ATOM 1501 C CA . ALA A 1 192 ? 8.32 -24.562 -13.156 1 91.56 192 ALA A CA 1
ATOM 1502 C C . ALA A 1 192 ? 7.145 -23.781 -12.57 1 91.56 192 ALA A C 1
ATOM 1504 O O . ALA A 1 192 ? 6.77 -22.719 -13.086 1 91.56 192 ALA A O 1
ATOM 1505 N N . PHE A 1 193 ? 6.656 -24.328 -11.414 1 93 193 PHE A N 1
ATOM 1506 C CA . PHE A 1 193 ? 5.551 -23.688 -10.711 1 93 193 PHE A CA 1
ATOM 1507 C C . PHE A 1 193 ? 5.883 -23.5 -9.234 1 93 193 PHE A C 1
ATOM 1509 O O . PHE A 1 193 ? 6.629 -24.297 -8.656 1 93 193 PHE A O 1
ATOM 1516 N N . GLY A 1 194 ? 5.367 -22.469 -8.68 1 95.5 194 GLY A N 1
ATOM 1517 C CA . GLY A 1 194 ? 5.414 -22.25 -7.242 1 95.5 194 GLY A CA 1
ATOM 1518 C C . GLY A 1 194 ? 4.09 -21.766 -6.672 1 95.5 194 GLY A C 1
ATOM 1519 O O . GLY A 1 194 ? 3.318 -21.094 -7.352 1 95.5 194 GLY A O 1
ATOM 1520 N N . ALA A 1 195 ? 3.807 -22.156 -5.473 1 95.5 195 ALA A N 1
ATOM 1521 C CA . ALA A 1 195 ? 2.604 -21.734 -4.758 1 95.5 195 ALA A CA 1
ATOM 1522 C C . ALA A 1 195 ? 2.918 -21.391 -3.303 1 95.5 195 ALA A C 1
ATOM 1524 O O . ALA A 1 195 ? 3.932 -21.844 -2.762 1 95.5 195 ALA A O 1
ATOM 1525 N N . TRP A 1 196 ? 2.092 -20.672 -2.676 1 95.88 196 TRP A N 1
ATOM 1526 C CA . TRP A 1 196 ? 2.326 -20.203 -1.312 1 95.88 196 TRP A CA 1
ATOM 1527 C C . TRP A 1 196 ? 1.006 -19.984 -0.581 1 95.88 196 TRP A C 1
ATOM 1529 O O . TRP A 1 196 ? -0.031 -19.766 -1.213 1 95.88 196 TRP A O 1
ATOM 1539 N N . PRO A 1 197 ? 1.062 -20.109 0.724 1 93.44 197 PRO A N 1
ATOM 1540 C CA . PRO A 1 197 ? -0.138 -19.75 1.48 1 93.44 197 PRO A CA 1
ATOM 1541 C C . PRO A 1 197 ? -0.409 -18.234 1.47 1 93.44 197 PRO A C 1
ATOM 1543 O O . PRO A 1 197 ? 0.526 -17.438 1.556 1 93.44 197 PRO A O 1
ATOM 1546 N N . MET A 1 198 ? -1.655 -17.891 1.325 1 93.69 198 MET A N 1
ATOM 1547 C CA . MET A 1 198 ? -2.096 -16.5 1.332 1 93.69 198 MET A CA 1
ATOM 1548 C C . MET A 1 198 ? -3.145 -16.266 2.412 1 93.69 198 MET A C 1
ATOM 1550 O O . MET A 1 198 ? -3.891 -17.172 2.77 1 93.69 198 MET A O 1
ATOM 1554 N N . ALA A 1 199 ? -3.121 -15.055 2.922 1 90.62 199 ALA A N 1
ATOM 1555 C CA . ALA A 1 199 ? -4.203 -14.625 3.803 1 90.62 199 ALA A CA 1
ATOM 1556 C C . ALA A 1 199 ? -5.184 -13.719 3.064 1 90.62 199 ALA A C 1
ATOM 1558 O O . ALA A 1 199 ? -4.809 -12.648 2.582 1 90.62 199 ALA A O 1
ATOM 1559 N N . MET A 1 200 ? -6.375 -14.172 2.934 1 89.62 200 MET A N 1
ATOM 1560 C CA . MET A 1 200 ? -7.449 -13.391 2.332 1 89.62 200 MET A CA 1
ATOM 1561 C C . MET A 1 200 ? -8.242 -12.648 3.4 1 89.62 200 MET A C 1
ATOM 1563 O O . MET A 1 200 ? -8.828 -13.266 4.293 1 89.62 200 MET A O 1
ATOM 1567 N N . MET A 1 201 ? -8.148 -11.344 3.225 1 83.75 201 MET A N 1
ATOM 1568 C CA . MET A 1 201 ? -8.781 -10.516 4.246 1 83.75 201 MET A CA 1
ATOM 1569 C C . MET A 1 201 ? -9.938 -9.711 3.658 1 83.75 201 MET A C 1
ATOM 1571 O O . MET A 1 201 ? -9.812 -9.141 2.572 1 83.75 201 MET A O 1
ATOM 1575 N N . SER A 1 202 ? -11.016 -9.836 4.262 1 75.44 202 SER A N 1
ATOM 1576 C CA . SER A 1 202 ? -12.164 -9.062 3.824 1 75.44 202 SER A CA 1
ATOM 1577 C C . SER A 1 202 ? -12.547 -8 4.852 1 75.44 202 SER A C 1
ATOM 1579 O O . SER A 1 202 ? -12.695 -8.305 6.039 1 75.44 202 SER A O 1
ATOM 1581 N N . ALA A 1 203 ? -12.531 -6.727 4.461 1 63.06 203 ALA A N 1
ATOM 1582 C CA . ALA A 1 203 ? -12.797 -5.613 5.367 1 63.06 203 ALA A CA 1
ATOM 1583 C C . ALA A 1 203 ? -14.188 -5.734 5.988 1 63.06 203 ALA A C 1
ATOM 1585 O O . ALA A 1 203 ? -14.367 -5.504 7.188 1 63.06 203 ALA A O 1
ATOM 1586 N N . ASN A 1 204 ? -15.164 -6.094 5.18 1 61.19 204 ASN A N 1
ATOM 1587 C CA . ASN A 1 204 ? -16.547 -6.07 5.641 1 61.19 204 ASN A CA 1
ATOM 1588 C C . ASN A 1 204 ? -16.828 -7.191 6.637 1 61.19 204 ASN A C 1
ATOM 1590 O O . ASN A 1 204 ? -17.719 -7.07 7.473 1 61.19 204 ASN A O 1
ATOM 1594 N N . ARG A 1 205 ? -16.016 -8.195 6.562 1 59.44 205 ARG A N 1
ATOM 1595 C CA . ARG A 1 205 ? -16.438 -9.352 7.348 1 59.44 205 ARG A CA 1
ATOM 1596 C C . ARG A 1 205 ? -15.43 -9.664 8.453 1 59.44 205 ARG A C 1
ATOM 1598 O O . ARG A 1 205 ? -15.617 -10.609 9.227 1 59.44 205 ARG A O 1
ATOM 1605 N N . LYS A 1 206 ? -14.594 -8.852 8.656 1 68.19 206 LYS A N 1
ATOM 1606 C CA . LYS A 1 206 ? -13.555 -9.148 9.633 1 68.19 206 LYS A CA 1
ATOM 1607 C C . LYS A 1 206 ? -13.07 -10.586 9.508 1 68.19 206 LYS A C 1
ATOM 1609 O O . LYS A 1 206 ? -12.859 -11.273 10.516 1 68.19 206 LYS A O 1
ATOM 1614 N N . ARG A 1 207 ? -13.141 -11.109 8.312 1 76.94 207 ARG A N 1
ATOM 1615 C CA . ARG A 1 207 ? -12.789 -12.5 8.055 1 76.94 207 ARG A CA 1
ATOM 1616 C C . ARG A 1 207 ? -11.398 -12.609 7.445 1 76.94 207 ARG A C 1
ATOM 1618 O O . ARG A 1 207 ? -11.023 -11.805 6.59 1 76.94 207 ARG A O 1
ATOM 1625 N N . VAL A 1 208 ? -10.641 -13.547 8.016 1 83.38 208 VAL A N 1
ATOM 1626 C CA . VAL A 1 208 ? -9.336 -13.891 7.453 1 83.38 208 VAL A CA 1
ATOM 1627 C C . VAL A 1 208 ? -9.312 -15.375 7.074 1 83.38 208 VAL A C 1
ATOM 1629 O O . VAL A 1 208 ? -9.547 -16.234 7.918 1 83.38 208 VAL A O 1
ATOM 1632 N N . VAL A 1 209 ? -9.141 -15.656 5.824 1 87.62 209 VAL A N 1
ATOM 1633 C CA . VAL A 1 209 ? -9.039 -17.031 5.336 1 87.62 209 VAL A CA 1
ATOM 1634 C C . VAL A 1 209 ? -7.625 -17.281 4.812 1 87.62 209 VAL A C 1
ATOM 1636 O O . VAL A 1 209 ? -7.113 -16.516 3.994 1 87.62 209 VAL A O 1
ATOM 1639 N N . VAL A 1 210 ? -7.055 -18.25 5.395 1 89.44 210 VAL A N 1
ATOM 1640 C CA . VAL A 1 210 ? -5.758 -18.672 4.871 1 89.44 210 VAL A CA 1
ATOM 1641 C C . VAL A 1 210 ? -5.953 -19.766 3.828 1 89.44 210 VAL A C 1
ATOM 1643 O O . VAL A 1 210 ? -6.66 -20.75 4.07 1 89.44 210 VAL A O 1
ATOM 1646 N N . ASP A 1 211 ? -5.379 -19.516 2.691 1 91.31 211 ASP A N 1
ATOM 1647 C CA . ASP A 1 211 ? -5.512 -20.422 1.558 1 91.31 211 ASP A CA 1
ATOM 1648 C C . ASP A 1 211 ? -4.164 -20.672 0.889 1 91.31 211 ASP A C 1
ATOM 1650 O O . ASP A 1 211 ? -3.455 -19.734 0.54 1 91.31 211 ASP A O 1
ATOM 1654 N N . GLY A 1 212 ? -3.844 -22 0.773 1 92.5 212 GLY A N 1
ATOM 1655 C CA . GLY A 1 212 ? -2.588 -22.297 0.101 1 92.5 212 GLY A CA 1
ATOM 1656 C C . GLY A 1 212 ? -2.092 -23.719 0.356 1 92.5 212 GLY A C 1
ATOM 1657 O O . GLY A 1 212 ? -2.807 -24.531 0.938 1 92.5 212 GLY A O 1
ATOM 1658 N N . PRO A 1 213 ? -0.949 -24.016 -0.139 1 92.19 213 PRO A N 1
ATOM 1659 C CA . PRO A 1 213 ? -0.389 -25.359 -0.016 1 92.19 213 PRO A CA 1
ATOM 1660 C C . PRO A 1 213 ? 0.163 -25.641 1.38 1 92.19 213 PRO A C 1
ATOM 1662 O O . PRO A 1 213 ? 0.56 -24.719 2.092 1 92.19 213 PRO A O 1
ATOM 1665 N N . ILE A 1 214 ? 0.065 -26.844 1.732 1 90.19 214 ILE A N 1
ATOM 1666 C CA . ILE A 1 214 ? 0.853 -27.406 2.826 1 90.19 214 ILE A CA 1
ATOM 1667 C C . ILE A 1 214 ? 2.094 -28.094 2.27 1 90.19 214 ILE A C 1
ATOM 1669 O O . ILE A 1 214 ? 2 -28.891 1.338 1 90.19 214 ILE A O 1
ATOM 1673 N N . CYS A 1 215 ? 3.199 -27.656 2.807 1 90.31 215 CYS A N 1
ATOM 1674 C CA . CYS A 1 215 ? 4.387 -28.203 2.162 1 90.31 215 CYS A CA 1
ATOM 1675 C C . CYS A 1 215 ? 5.445 -28.578 3.195 1 90.31 215 CYS A C 1
ATOM 1677 O O . CYS A 1 215 ? 5.395 -28.109 4.336 1 90.31 215 CYS A O 1
ATOM 1679 N N . ASN A 1 216 ? 6.289 -29.469 2.805 1 88.38 216 ASN A N 1
ATOM 1680 C CA . ASN A 1 216 ? 7.5 -29.891 3.498 1 88.38 216 ASN A CA 1
ATOM 1681 C C . ASN A 1 216 ? 8.703 -29.922 2.555 1 88.38 216 ASN A C 1
ATOM 1683 O O . ASN A 1 216 ? 8.672 -30.625 1.54 1 88.38 216 ASN A O 1
ATOM 1687 N N . SER A 1 217 ? 9.711 -29.172 2.885 1 91.69 217 SER A N 1
ATOM 1688 C CA . SER A 1 217 ? 10.883 -29.062 2.027 1 91.69 217 SER A CA 1
ATOM 1689 C C . SER A 1 217 ? 10.5 -28.75 0.589 1 91.69 217 SER A C 1
ATOM 1691 O O . SER A 1 217 ? 10.938 -29.422 -0.345 1 91.69 217 SER A O 1
ATOM 1693 N N . SER A 1 218 ? 9.539 -27.891 0.428 1 92.06 218 SER A N 1
ATOM 1694 C CA . SER A 1 218 ? 9.07 -27.328 -0.832 1 92.06 218 SER A CA 1
ATOM 1695 C C . SER A 1 218 ? 8.156 -28.297 -1.568 1 92.06 218 SER A C 1
ATOM 1697 O O . SER A 1 218 ? 7.621 -27.984 -2.631 1 92.06 218 SER A O 1
ATOM 1699 N N . ASN A 1 219 ? 8.039 -29.484 -0.979 1 90.69 219 ASN A N 1
ATOM 1700 C CA . ASN A 1 219 ? 7.094 -30.422 -1.567 1 90.69 219 ASN A CA 1
ATOM 1701 C C . ASN A 1 219 ? 5.668 -30.156 -1.103 1 90.69 219 ASN A C 1
ATOM 1703 O O . ASN A 1 219 ? 5.402 -30.094 0.1 1 90.69 219 ASN A O 1
ATOM 1707 N N . VAL A 1 220 ? 4.832 -30 -2.043 1 90.31 220 VAL A N 1
ATOM 1708 C CA . VAL A 1 220 ? 3.438 -29.719 -1.713 1 90.31 220 VAL A CA 1
ATOM 1709 C C . VAL A 1 220 ? 2.727 -31.016 -1.332 1 90.31 220 VAL A C 1
ATOM 1711 O O . VAL A 1 220 ? 2.607 -31.938 -2.154 1 90.31 220 VAL A O 1
ATOM 1714 N N . LEU A 1 221 ? 2.221 -31.141 -0.178 1 87.56 221 LEU A N 1
ATOM 1715 C CA . LEU A 1 221 ? 1.591 -32.344 0.35 1 87.56 221 LEU A CA 1
ATOM 1716 C C . LEU A 1 221 ? 0.071 -32.25 0.285 1 87.56 221 LEU A C 1
ATOM 1718 O O . LEU A 1 221 ? -0.629 -33.25 0.314 1 87.56 221 LEU A O 1
ATOM 1722 N N . GLY A 1 222 ? -0.336 -31.094 0.265 1 88.19 222 GLY A N 1
ATOM 1723 C CA . GLY A 1 222 ? -1.764 -30.812 0.272 1 88.19 222 GLY A CA 1
ATOM 1724 C C . GLY A 1 222 ? -2.082 -29.328 0.287 1 88.19 222 GLY A C 1
ATOM 1725 O O . GLY A 1 222 ? -1.228 -28.5 -0.041 1 88.19 222 GLY A O 1
ATOM 1726 N N . TRP A 1 223 ? -3.393 -29.094 0.608 1 90.62 223 TRP A N 1
ATOM 1727 C CA . TRP A 1 223 ? -3.861 -27.719 0.566 1 90.62 223 TRP A CA 1
ATOM 1728 C C . TRP A 1 223 ? -4.707 -27.391 1.793 1 90.62 223 TRP A C 1
ATOM 1730 O O . TRP A 1 223 ? -5.355 -28.266 2.359 1 90.62 223 TRP A O 1
ATOM 1740 N N . ILE A 1 224 ? -4.582 -26.203 2.137 1 87.62 224 ILE A N 1
ATOM 1741 C CA . ILE A 1 224 ? -5.391 -25.766 3.27 1 87.62 224 ILE A CA 1
ATOM 1742 C C . ILE A 1 224 ? -6.25 -24.578 2.859 1 87.62 224 ILE A C 1
ATOM 1744 O O . ILE A 1 224 ? -5.816 -23.734 2.072 1 87.62 224 ILE A O 1
ATOM 1748 N N . SER A 1 225 ? -7.445 -24.484 3.299 1 88.12 225 SER A N 1
ATOM 1749 C CA . SER A 1 225 ? -8.344 -23.328 3.254 1 88.12 225 SER A CA 1
ATOM 1750 C C . SER A 1 225 ? -9.109 -23.172 4.562 1 88.12 225 SER A C 1
ATOM 1752 O O . SER A 1 225 ? -10.109 -23.859 4.793 1 88.12 225 SER A O 1
ATOM 1754 N N . GLU A 1 226 ? -8.539 -22.391 5.398 1 84.69 226 GLU A N 1
ATOM 1755 C CA . GLU A 1 226 ? -9.094 -22.328 6.746 1 84.69 226 GLU A CA 1
ATOM 1756 C C . GLU A 1 226 ? -9.422 -20.875 7.137 1 84.69 226 GLU A C 1
ATOM 1758 O O . GLU A 1 226 ? -8.648 -19.969 6.848 1 84.69 226 GLU A O 1
ATOM 1763 N N . ASP A 1 227 ? -10.539 -20.734 7.777 1 83.81 227 ASP A N 1
ATOM 1764 C CA . ASP A 1 227 ? -10.938 -19.453 8.328 1 83.81 227 ASP A CA 1
ATOM 1765 C C . ASP A 1 227 ? -10.289 -19.203 9.688 1 83.81 227 ASP A C 1
ATOM 1767 O O . ASP A 1 227 ? -10.562 -19.922 10.648 1 83.81 227 ASP A O 1
ATOM 1771 N N . LEU A 1 228 ? -9.445 -18.234 9.711 1 78.62 228 LEU A N 1
ATOM 1772 C CA . LEU A 1 228 ? -8.719 -17.938 10.938 1 78.62 228 LEU A CA 1
ATOM 1773 C C . LEU A 1 228 ? -9.211 -16.641 11.562 1 78.62 228 LEU A C 1
ATOM 1775 O O . LEU A 1 228 ? -8.453 -15.953 12.258 1 78.62 228 LEU A O 1
ATOM 1779 N N . SER A 1 229 ? -10.422 -16.312 11.32 1 72.19 229 SER A N 1
ATOM 1780 C CA . SER A 1 229 ? -10.969 -15.055 11.812 1 72.19 229 SER A CA 1
ATOM 1781 C C . SER A 1 229 ? -10.914 -14.984 13.336 1 72.19 229 SER A C 1
ATOM 1783 O O . SER A 1 229 ? -10.75 -13.906 13.906 1 72.19 229 SER A O 1
ATOM 1785 N N . ASN A 1 230 ? -11.266 -16.094 13.922 1 62.53 230 ASN A N 1
ATOM 1786 C CA . ASN A 1 230 ? -11.328 -16.141 15.383 1 62.53 230 ASN A CA 1
ATOM 1787 C C . ASN A 1 230 ? -9.969 -16.453 15.992 1 62.53 230 ASN A C 1
ATOM 1789 O O . ASN A 1 230 ? -9.805 -16.406 17.219 1 62.53 230 ASN A O 1
ATOM 1793 N N . ASP A 1 231 ? -9.125 -16.906 15.219 1 56.97 231 ASP A N 1
ATOM 1794 C CA . ASP A 1 231 ? -7.855 -17.391 15.758 1 56.97 231 ASP A CA 1
ATOM 1795 C C . ASP A 1 231 ? -6.711 -16.453 15.414 1 56.97 231 ASP A C 1
ATOM 1797 O O . ASP A 1 231 ? -6.801 -15.68 14.453 1 56.97 231 ASP A O 1
ATOM 1801 N N . LYS A 1 232 ? -5.848 -16.344 16.391 1 53.72 232 LYS A N 1
ATOM 1802 C CA . LYS A 1 232 ? -4.652 -15.516 16.25 1 53.72 232 LYS A CA 1
ATOM 180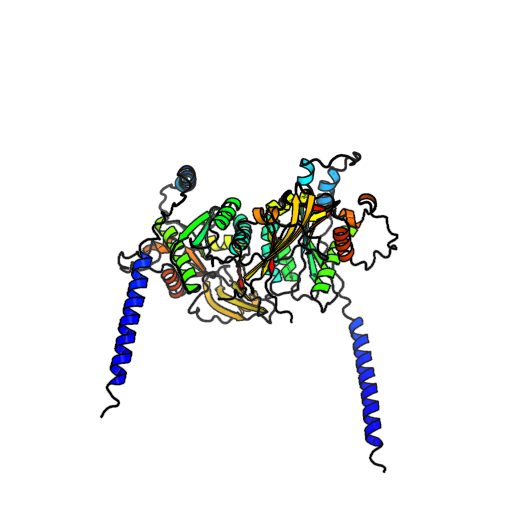3 C C . LYS A 1 232 ? -3.752 -16.047 15.133 1 53.72 232 LYS A C 1
ATOM 1805 O O . LYS A 1 232 ? -3.527 -17.266 15.039 1 53.72 232 LYS A O 1
ATOM 1810 N N . PHE A 1 233 ? -3.781 -15.453 13.914 1 54.66 233 PHE A N 1
ATOM 1811 C CA . PHE A 1 233 ? -2.842 -15.641 12.82 1 54.66 233 PHE A CA 1
ATOM 1812 C C . PHE A 1 233 ? -1.487 -16.109 13.336 1 54.66 233 PHE A C 1
ATOM 1814 O O . PHE A 1 233 ? -0.667 -16.625 12.57 1 54.66 233 PHE A O 1
ATOM 1821 N N . ARG A 1 234 ? -1.301 -15.945 14.781 1 54.44 234 ARG A N 1
ATOM 1822 C CA . ARG A 1 234 ? 0.039 -16.047 15.352 1 54.44 234 ARG A CA 1
ATOM 1823 C C . ARG A 1 234 ? 0.562 -17.484 15.258 1 54.44 234 ARG A C 1
ATOM 1825 O O . ARG A 1 234 ? 1.771 -17.703 15.336 1 54.44 234 ARG A O 1
ATOM 1832 N N . ASP A 1 235 ? -0.376 -18.328 14.898 1 64.12 235 ASP A N 1
ATOM 1833 C CA . ASP A 1 235 ? 0.197 -19.672 14.977 1 64.12 235 ASP A CA 1
ATOM 1834 C C . ASP A 1 235 ? 0.077 -20.391 13.641 1 64.12 235 ASP A C 1
ATOM 1836 O O . ASP A 1 235 ? -0.244 -21.578 13.594 1 64.12 235 ASP A O 1
ATOM 1840 N N . LEU A 1 236 ? 0.286 -19.641 12.594 1 68.5 236 LEU A N 1
ATOM 1841 C CA . LEU A 1 236 ? 0.182 -20.234 11.266 1 68.5 236 LEU A CA 1
ATOM 1842 C C . LEU A 1 236 ? 1.087 -21.453 11.141 1 68.5 236 LEU A C 1
ATOM 1844 O O . LEU A 1 236 ? 0.694 -22.469 10.562 1 68.5 236 LEU A O 1
ATOM 1848 N N . ARG A 1 237 ? 2.191 -21.359 11.758 1 70.25 237 ARG A N 1
ATOM 1849 C CA . ARG A 1 237 ? 3.143 -22.453 11.695 1 70.25 237 ARG A CA 1
ATOM 1850 C C . ARG A 1 237 ? 2.545 -23.734 12.281 1 70.25 237 ARG A C 1
ATOM 1852 O O . ARG A 1 237 ? 2.637 -24.797 11.68 1 70.25 237 ARG A O 1
ATOM 1859 N N . ASN A 1 238 ? 2.016 -23.484 13.375 1 74.19 238 ASN A N 1
ATOM 1860 C CA . ASN A 1 238 ? 1.418 -24.641 14.023 1 74.19 238 ASN A CA 1
ATOM 1861 C C . ASN A 1 238 ? 0.203 -25.156 13.25 1 74.19 238 ASN A C 1
ATOM 1863 O O . ASN A 1 238 ? -0.013 -26.359 13.148 1 74.19 238 ASN A O 1
ATOM 1867 N N . LEU A 1 239 ? -0.466 -24.281 12.703 1 76.12 239 LEU A N 1
ATOM 1868 C CA . LEU A 1 239 ? -1.627 -24.641 11.898 1 76.12 239 LEU A CA 1
ATOM 1869 C C . LEU A 1 239 ? -1.207 -25.422 10.664 1 76.12 239 LEU A C 1
ATOM 1871 O O . LEU A 1 239 ? -1.813 -26.453 10.344 1 76.12 239 LEU A O 1
ATOM 1875 N N . MET A 1 240 ? -0.185 -24.922 10.055 1 76.44 240 MET A N 1
ATOM 1876 C CA . MET A 1 240 ? 0.28 -25.562 8.828 1 76.44 240 MET A CA 1
ATOM 1877 C C . MET A 1 240 ? 0.848 -26.938 9.117 1 76.44 240 MET A C 1
ATOM 1879 O O . MET A 1 240 ? 0.723 -27.859 8.297 1 76.44 240 MET A O 1
ATOM 1883 N N . LYS A 1 241 ? 1.432 -27.016 10.297 1 74.06 241 LYS A N 1
ATOM 1884 C CA . LYS A 1 241 ? 2.006 -28.297 10.695 1 74.06 241 LYS A CA 1
ATOM 1885 C C . LYS A 1 241 ? 0.913 -29.297 11.055 1 74.06 241 LYS A C 1
ATOM 1887 O O . LYS A 1 241 ? 1.06 -30.5 10.82 1 74.06 241 LYS A O 1
ATOM 1892 N N . SER A 1 242 ? -0.106 -28.766 11.578 1 74.19 242 SER A N 1
ATOM 1893 C CA . SER A 1 242 ? -1.127 -29.656 12.117 1 74.19 242 SER A CA 1
ATOM 1894 C C . SER A 1 242 ? -2.25 -29.891 11.109 1 74.19 242 SER A C 1
ATOM 1896 O O . SER A 1 242 ? -3.068 -30.797 11.273 1 74.19 242 SER A O 1
ATOM 1898 N N . ALA A 1 243 ? -2.23 -29.078 10.148 1 72.31 243 ALA A N 1
ATOM 1899 C CA . ALA A 1 243 ? -3.338 -29.141 9.203 1 72.31 243 ALA A CA 1
ATOM 1900 C C . ALA A 1 243 ? -3.305 -30.453 8.414 1 72.31 243 ALA A C 1
ATOM 1902 O O . ALA A 1 243 ? -2.23 -30.938 8.062 1 72.31 243 ALA A O 1
ATOM 1903 N N . GLU A 1 244 ? -4.453 -31.125 8.344 1 73.69 244 GLU A N 1
ATOM 1904 C CA . GLU A 1 244 ? -4.578 -32.281 7.48 1 73.69 244 GLU A CA 1
ATOM 1905 C C . GLU A 1 244 ? -4.633 -31.891 6.008 1 73.69 244 GLU A C 1
ATOM 1907 O O . GLU A 1 244 ? -5.523 -31.141 5.602 1 73.69 244 GLU A O 1
ATOM 1912 N N . PRO A 1 245 ? -3.598 -32.312 5.371 1 71.44 245 PRO A N 1
ATOM 1913 C CA . PRO A 1 245 ? -3.59 -31.922 3.959 1 71.44 245 PRO A CA 1
ATOM 1914 C C . PRO A 1 245 ? -4.84 -32.406 3.215 1 71.44 245 PRO A C 1
ATOM 1916 O O . PRO A 1 245 ? -5.246 -33.562 3.344 1 71.44 245 PRO A O 1
ATOM 1919 N N . LYS A 1 246 ? -5.559 -31.406 2.791 1 77.38 246 LYS A N 1
ATOM 1920 C CA . LYS A 1 246 ? -6.664 -31.719 1.886 1 77.38 246 LYS A CA 1
ATOM 1921 C C . LYS A 1 246 ? -6.203 -31.703 0.432 1 77.38 246 LYS A C 1
ATOM 1923 O O . LYS A 1 246 ? -5.078 -31.297 0.134 1 77.38 246 LYS A O 1
ATOM 1928 N N . MET A 1 247 ? -7.059 -32.25 -0.374 1 75.56 247 MET A N 1
ATOM 1929 C CA . MET A 1 247 ? -6.742 -32.25 -1.799 1 75.56 247 MET A CA 1
ATOM 1930 C C . MET A 1 247 ? -6.668 -30.844 -2.354 1 75.56 247 MET A C 1
ATOM 1932 O O . MET A 1 247 ? -7.32 -29.938 -1.835 1 75.56 247 MET A O 1
ATOM 1936 N N . LYS A 1 248 ? -5.867 -30.766 -3.293 1 73.75 248 LYS A N 1
ATOM 1937 C CA . LYS A 1 248 ? -5.754 -29.5 -4.031 1 73.75 248 LYS A CA 1
ATOM 1938 C C . LYS A 1 248 ? -7.117 -29.031 -4.531 1 73.75 248 LYS A C 1
ATOM 1940 O O . LYS A 1 248 ? -7.914 -29.844 -5.023 1 73.75 248 LYS A O 1
ATOM 1945 N N . PRO A 1 249 ? -7.336 -27.781 -4.27 1 80.62 249 PRO A N 1
ATOM 1946 C CA . PRO A 1 249 ? -8.641 -27.281 -4.699 1 80.62 249 PRO A CA 1
ATOM 1947 C C . PRO A 1 249 ? -8.805 -27.266 -6.215 1 80.62 249 PRO A C 1
ATOM 1949 O O . PRO A 1 249 ? -7.816 -27.391 -6.945 1 80.62 249 PRO A O 1
ATOM 1952 N N . THR A 1 250 ? -10.07 -27.141 -6.629 1 78.31 250 THR A N 1
ATOM 1953 C CA . THR A 1 250 ? -10.383 -27.141 -8.055 1 78.31 250 THR A CA 1
ATOM 1954 C C . THR A 1 250 ? -9.977 -25.812 -8.695 1 78.31 250 THR A C 1
ATOM 1956 O O . THR A 1 250 ? -9.867 -25.719 -9.922 1 78.31 250 THR A O 1
ATOM 1959 N N . LYS A 1 251 ? -9.852 -24.859 -7.797 1 84.75 251 LYS A N 1
ATOM 1960 C CA . LYS A 1 251 ? -9.383 -23.562 -8.289 1 84.75 251 LYS A CA 1
ATOM 1961 C C . LYS A 1 251 ? -8.414 -22.922 -7.305 1 84.75 251 LYS A C 1
ATOM 1963 O O . LYS A 1 251 ? -8.688 -22.844 -6.105 1 84.75 251 LYS A O 1
ATOM 1968 N N . ILE A 1 252 ? -7.316 -22.609 -7.801 1 86.69 252 ILE A N 1
ATOM 1969 C CA . ILE A 1 252 ? -6.316 -21.906 -7.008 1 86.69 252 ILE A CA 1
ATOM 1970 C C . ILE A 1 252 ? -6.406 -20.406 -7.281 1 86.69 252 ILE A C 1
ATOM 1972 O O . ILE A 1 252 ? -6.609 -19.984 -8.422 1 86.69 252 ILE A O 1
ATOM 1976 N N . ASP A 1 253 ? -6.363 -19.641 -6.227 1 90.62 253 ASP A N 1
ATOM 1977 C CA . ASP A 1 253 ? -6.336 -18.203 -6.414 1 90.62 253 ASP A CA 1
ATOM 1978 C C . ASP A 1 253 ? -5.238 -17.797 -7.395 1 90.62 253 ASP A C 1
ATOM 1980 O O . ASP A 1 253 ? -4.121 -18.312 -7.328 1 90.62 253 ASP A O 1
ATOM 1984 N N . ILE A 1 254 ? -5.547 -16.875 -8.227 1 92.31 254 ILE A N 1
ATOM 1985 C CA . ILE A 1 254 ? -4.66 -16.469 -9.312 1 92.31 254 ILE A CA 1
ATOM 1986 C C . ILE A 1 254 ? -3.383 -15.859 -8.742 1 92.31 254 ILE A C 1
ATOM 1988 O O . ILE A 1 254 ? -2.322 -15.922 -9.367 1 92.31 254 ILE A O 1
ATOM 1992 N N . SER A 1 255 ? -3.439 -15.227 -7.582 1 95.69 255 SER A N 1
ATOM 1993 C CA . SER A 1 255 ? -2.262 -14.633 -6.961 1 95.69 255 SER A CA 1
ATOM 1994 C C . SER A 1 255 ? -1.539 -15.641 -6.07 1 95.69 255 SER A C 1
ATOM 1996 O O . SER A 1 255 ? -0.525 -15.312 -5.449 1 95.69 255 SER A O 1
ATOM 1998 N N . GLY A 1 256 ? -2.025 -16.859 -6.074 1 95.62 256 GLY A N 1
ATOM 1999 C CA . GLY A 1 256 ? -1.498 -17.859 -5.156 1 95.62 256 GLY A CA 1
ATOM 2000 C C . GLY A 1 256 ? -0.43 -18.734 -5.781 1 95.62 256 GLY A C 1
ATOM 2001 O O . GLY A 1 256 ? 0.04 -19.688 -5.16 1 95.62 256 GLY A O 1
ATOM 2002 N N . PHE A 1 257 ? -0.1 -18.469 -6.996 1 95.19 257 PHE A N 1
ATOM 2003 C CA . PHE A 1 257 ? 0.958 -19.234 -7.645 1 95.19 257 PHE A CA 1
ATOM 2004 C C . PHE A 1 257 ? 1.713 -18.375 -8.648 1 95.19 257 PHE A C 1
ATOM 2006 O O . PHE A 1 257 ? 1.283 -17.266 -8.977 1 95.19 257 PHE A O 1
ATOM 2013 N N . ALA A 1 258 ? 2.795 -18.812 -9.062 1 97.19 258 ALA A N 1
ATOM 2014 C CA . ALA A 1 258 ? 3.619 -18.25 -10.133 1 97.19 258 ALA A CA 1
ATOM 2015 C C . ALA A 1 258 ? 4.234 -19.359 -10.977 1 97.19 258 ALA A C 1
ATOM 2017 O O . ALA A 1 258 ? 4.203 -20.531 -10.602 1 97.19 258 ALA A O 1
ATOM 2018 N N . PHE A 1 259 ? 4.742 -19 -12.148 1 95.31 259 PHE A N 1
ATOM 2019 C CA . PHE A 1 259 ? 5.258 -20.047 -13.039 1 95.31 259 PHE A CA 1
ATOM 2020 C C . PHE A 1 259 ? 6.352 -19.484 -13.945 1 95.31 259 PHE A C 1
ATOM 2022 O O . PHE A 1 259 ? 6.453 -18.266 -14.125 1 95.31 259 PHE A O 1
ATOM 2029 N N . ASN A 1 260 ? 7.105 -20.359 -14.375 1 94.94 260 ASN A N 1
ATOM 2030 C CA . ASN A 1 260 ? 8.125 -20.031 -15.367 1 94.94 260 ASN A CA 1
ATOM 2031 C C . ASN A 1 260 ? 7.512 -19.734 -16.734 1 94.94 260 ASN A C 1
ATOM 2033 O O . ASN A 1 260 ? 6.766 -20.562 -17.281 1 94.94 260 ASN A O 1
ATOM 2037 N N . SER A 1 261 ? 7.805 -18.609 -17.328 1 95.56 261 SER A N 1
ATOM 2038 C CA . SER A 1 261 ? 7.137 -18.141 -18.547 1 95.56 261 SER A CA 1
ATOM 2039 C C . SER A 1 261 ? 7.41 -19.078 -19.719 1 95.56 261 SER A C 1
ATOM 2041 O O . SER A 1 261 ? 6.617 -19.141 -20.656 1 95.56 261 SER A O 1
ATOM 2043 N N . SER A 1 262 ? 8.469 -19.828 -19.719 1 93.06 262 SER A N 1
ATOM 2044 C CA . SER A 1 262 ? 8.805 -20.719 -20.828 1 93.06 262 SER A CA 1
ATOM 2045 C C . SER A 1 262 ? 7.754 -21.797 -21 1 93.06 262 SER A C 1
ATOM 2047 O O . SER A 1 262 ? 7.707 -22.469 -22.047 1 93.06 262 SER A O 1
ATOM 2049 N N . ILE A 1 263 ? 6.957 -21.984 -20.031 1 89.88 263 ILE A N 1
ATOM 2050 C CA . ILE A 1 263 ? 5.859 -22.938 -20.109 1 89.88 263 ILE A CA 1
ATOM 2051 C C . ILE A 1 263 ? 4.926 -22.562 -21.266 1 89.88 263 ILE A C 1
ATOM 2053 O O . ILE A 1 263 ? 4.273 -23.422 -21.859 1 89.88 263 ILE A O 1
ATOM 2057 N N . LEU A 1 264 ? 4.867 -21.281 -21.594 1 90.06 264 LEU A N 1
ATOM 2058 C CA . LEU A 1 264 ? 3.943 -20.766 -22.578 1 90.06 264 LEU A CA 1
ATOM 2059 C C . LEU A 1 264 ? 4.395 -21.141 -24 1 90.06 264 LEU A C 1
ATOM 2061 O O . LEU A 1 264 ? 3.586 -21.172 -24.922 1 90.06 264 LEU A O 1
ATOM 2065 N N . TRP A 1 265 ? 5.703 -21.406 -24.25 1 89.69 265 TRP A N 1
ATOM 2066 C CA . TRP A 1 265 ? 6.137 -21.609 -25.625 1 89.69 265 TRP A CA 1
ATOM 2067 C C . TRP A 1 265 ? 7.047 -22.828 -25.75 1 89.69 265 TRP A C 1
ATOM 2069 O O . TRP A 1 265 ? 7.488 -23.172 -26.844 1 89.69 265 TRP A O 1
ATOM 2079 N N . ASP A 1 266 ? 7.371 -23.422 -24.625 1 85.19 266 ASP A N 1
ATOM 2080 C CA . ASP A 1 266 ? 8.25 -24.594 -24.656 1 85.19 266 ASP A CA 1
ATOM 2081 C C . ASP A 1 266 ? 7.574 -25.812 -24.031 1 85.19 266 ASP A C 1
ATOM 2083 O O . ASP A 1 266 ? 7.988 -26.281 -22.984 1 85.19 266 ASP A O 1
ATOM 2087 N N . PRO A 1 267 ? 6.652 -26.344 -24.719 1 74.56 267 PRO A N 1
ATOM 2088 C CA . PRO A 1 267 ? 5.922 -27.484 -24.156 1 74.56 267 PRO A CA 1
ATOM 2089 C C . PRO A 1 267 ? 6.82 -28.688 -23.906 1 74.56 267 PRO A C 1
ATOM 2091 O O . PRO A 1 267 ? 6.602 -29.438 -22.938 1 74.56 267 PRO A O 1
ATOM 2094 N N . GLU A 1 268 ? 7.785 -28.938 -24.734 1 77.25 268 GLU A N 1
ATOM 2095 C CA . GLU A 1 268 ? 8.664 -30.109 -24.609 1 77.25 268 GLU A CA 1
ATOM 2096 C C . GLU A 1 268 ? 9.438 -30.078 -23.297 1 77.25 268 GLU A C 1
ATOM 2098 O O . GLU A 1 268 ? 9.625 -31.109 -22.656 1 77.25 268 GLU A O 1
ATOM 2103 N N . ARG A 1 269 ? 9.812 -28.922 -22.953 1 79.44 269 ARG A N 1
ATOM 2104 C CA . ARG A 1 269 ? 10.602 -28.766 -21.734 1 79.44 269 ARG A CA 1
ATOM 2105 C C . ARG A 1 269 ? 9.805 -29.203 -20.516 1 79.44 269 ARG A C 1
ATOM 2107 O O . ARG A 1 269 ? 10.375 -29.688 -19.531 1 79.44 269 ARG A O 1
ATOM 2114 N N . TRP A 1 270 ? 8.578 -29.047 -20.656 1 74.69 270 TRP A N 1
ATOM 2115 C CA . TRP A 1 270 ? 7.785 -29.234 -19.453 1 74.69 270 TRP A CA 1
ATOM 2116 C C . TRP A 1 270 ? 6.875 -30.453 -19.578 1 74.69 270 TRP A C 1
ATOM 2118 O O . TRP A 1 270 ? 5.914 -30.609 -18.812 1 74.69 270 TRP A O 1
ATOM 2128 N N . GLY A 1 271 ? 7.395 -31.359 -20.484 1 65.19 271 GLY A N 1
ATOM 2129 C CA . GLY A 1 271 ? 6.773 -32.656 -20.656 1 65.19 271 GLY A CA 1
ATOM 2130 C C . GLY A 1 271 ? 5.363 -32.594 -21.203 1 65.19 271 GLY A C 1
ATOM 2131 O O . GLY A 1 271 ? 4.535 -33.469 -20.922 1 65.19 271 GLY A O 1
ATOM 2132 N N . ARG A 1 272 ? 4.984 -31.562 -21.562 1 62.03 272 ARG A N 1
ATOM 2133 C CA . ARG A 1 272 ? 3.639 -31.5 -22.125 1 62.03 272 ARG A CA 1
ATOM 2134 C C . ARG A 1 272 ? 3.646 -31.844 -23.609 1 62.03 272 ARG A C 1
ATOM 2136 O O . ARG A 1 272 ? 4.605 -31.531 -24.312 1 62.03 272 ARG A O 1
ATOM 2143 N N . ARG A 1 273 ? 3.027 -33.062 -23.875 1 54.38 273 ARG A N 1
ATOM 2144 C CA . ARG A 1 273 ? 2.893 -33.438 -25.281 1 54.38 273 ARG A CA 1
ATOM 2145 C C . ARG A 1 273 ? 2.369 -32.281 -26.109 1 54.38 273 ARG A C 1
ATOM 2147 O O . ARG A 1 273 ? 1.501 -31.516 -25.672 1 54.38 273 ARG A O 1
ATOM 2154 N N . SER A 1 274 ? 3.297 -31.734 -26.938 1 47.75 274 SER A N 1
ATOM 2155 C CA . SER A 1 274 ? 2.824 -30.75 -27.906 1 47.75 274 SER A CA 1
ATOM 2156 C C . SER A 1 274 ? 1.384 -31.031 -28.328 1 47.75 274 SER A C 1
ATOM 2158 O O . SER A 1 274 ? 1.125 -31.953 -29.109 1 47.75 274 SER A O 1
ATOM 2160 N N . THR A 1 275 ? 0.509 -31.359 -27.406 1 43.47 275 THR A N 1
ATOM 2161 C CA . THR A 1 275 ? -0.783 -31.516 -28.062 1 43.47 275 THR A CA 1
ATOM 2162 C C . THR A 1 275 ? -0.93 -30.531 -29.219 1 43.47 275 THR A C 1
ATOM 2164 O O . THR A 1 275 ? -0.365 -29.438 -29.172 1 43.47 275 THR A O 1
ATOM 2167 N N . SER A 1 276 ? -1.146 -31.125 -30.484 1 41.03 276 SER A N 1
ATOM 2168 C CA . SER A 1 276 ? -1.586 -30.359 -31.656 1 41.03 276 SER A CA 1
ATOM 2169 C C . SER A 1 276 ? -2.463 -29.188 -31.25 1 41.03 276 SER A C 1
ATOM 2171 O O . SER A 1 276 ? -3.688 -29.297 -31.203 1 41.03 276 SER A O 1
ATOM 2173 N N . VAL A 1 277 ? -2.262 -28.641 -30.125 1 42.28 277 VAL A N 1
ATOM 2174 C CA . VAL A 1 277 ? -3.096 -27.453 -30.125 1 42.28 277 VAL A CA 1
ATOM 2175 C C . VAL A 1 277 ? -3.021 -26.781 -31.5 1 42.28 277 VAL A C 1
ATOM 2177 O O . VAL A 1 277 ? -1.938 -26.406 -31.953 1 42.28 277 VAL A O 1
ATOM 2180 N N . PRO A 1 278 ? -3.893 -27.141 -32.438 1 38.66 278 PRO A N 1
ATOM 2181 C CA . PRO A 1 278 ? -3.855 -26.422 -33.719 1 38.66 278 PRO A CA 1
ATOM 2182 C C . PRO A 1 278 ? -3.27 -25.016 -33.562 1 38.66 278 PRO A C 1
ATOM 2184 O O . PRO A 1 278 ? -3.338 -24.406 -32.5 1 38.66 278 PRO A O 1
ATOM 2187 N N . ASP A 1 279 ? -2.309 -24.562 -34.469 1 37.88 279 ASP A N 1
ATOM 2188 C CA . ASP A 1 279 ? -1.802 -23.234 -34.781 1 37.88 279 ASP A CA 1
ATOM 2189 C C . ASP A 1 279 ? -2.781 -22.156 -34.312 1 37.88 279 ASP A C 1
ATOM 2191 O O . ASP A 1 279 ? -2.674 -21 -34.688 1 37.88 279 ASP A O 1
ATOM 2195 N N . THR A 1 280 ? -4.008 -22.547 -34.125 1 35.56 280 THR A N 1
ATOM 2196 C CA . THR A 1 280 ? -4.898 -21.438 -33.812 1 35.56 280 THR A CA 1
ATOM 2197 C C . THR A 1 280 ? -4.512 -20.797 -32.5 1 35.56 280 THR A C 1
ATOM 2199 O O . THR A 1 280 ? -5.094 -21.109 -31.453 1 35.56 280 THR A O 1
ATOM 2202 N N . MET A 1 281 ? -3.363 -20.766 -32 1 41.72 281 MET A N 1
ATOM 2203 C CA . MET A 1 281 ? -2.779 -19.812 -31.078 1 41.72 281 MET A CA 1
ATOM 2204 C C . MET A 1 281 ? -3.611 -18.547 -31.016 1 41.72 281 MET A C 1
ATOM 2206 O O . MET A 1 281 ? -3.18 -17.547 -30.422 1 41.72 281 MET A O 1
ATOM 2210 N N . SER A 1 282 ? -4.406 -18.406 -32.031 1 42.12 282 SER A N 1
ATOM 2211 C CA . SER A 1 282 ? -5.184 -17.172 -32.031 1 42.12 282 SER A CA 1
ATOM 2212 C C . SER A 1 282 ? -5.695 -16.844 -30.625 1 42.12 282 SER A C 1
ATOM 2214 O O . SER A 1 282 ? -5.43 -15.766 -30.109 1 42.12 282 SER A O 1
ATOM 2216 N N . ASP A 1 283 ? -7.129 -17.188 -30.375 1 45.34 283 ASP A N 1
ATOM 2217 C CA . ASP A 1 283 ? -7.941 -16.719 -29.266 1 45.34 283 ASP A CA 1
ATOM 2218 C C . ASP A 1 283 ? -7.684 -17.547 -28 1 45.34 283 ASP A C 1
ATOM 2220 O O . ASP A 1 283 ? -8.547 -17.641 -27.125 1 45.34 283 ASP A O 1
ATOM 2224 N N . GLN A 1 284 ? -6.727 -18.484 -27.891 1 51.84 284 GLN A N 1
ATOM 2225 C CA . GLN A 1 284 ? -6.605 -19.391 -26.75 1 51.84 284 GLN A CA 1
ATOM 2226 C C . GLN A 1 284 ? -6.469 -18.609 -25.438 1 51.84 284 GLN A C 1
ATOM 2228 O O . GLN A 1 284 ? -5.707 -17.641 -25.375 1 51.84 284 GLN A O 1
ATOM 2233 N N . ASP A 1 285 ? -7.344 -18.812 -24.453 1 78.69 285 ASP A N 1
ATOM 2234 C CA . ASP A 1 285 ? -7.465 -18.344 -23.078 1 78.69 285 ASP A CA 1
ATOM 2235 C C . ASP A 1 285 ? -6.266 -18.766 -22.234 1 78.69 285 ASP A C 1
ATOM 2237 O O . ASP A 1 285 ? -6.352 -19.734 -21.484 1 78.69 285 ASP A O 1
ATOM 2241 N N . SER A 1 286 ? -4.98 -18.344 -22.578 1 80.38 286 SER A N 1
ATOM 2242 C CA . SER A 1 286 ? -3.705 -18.625 -21.938 1 80.38 286 SER A CA 1
ATOM 2243 C C . SER A 1 286 ? -3.869 -18.719 -20.422 1 80.38 286 SER A C 1
ATOM 2245 O O . SER A 1 286 ? -3.197 -19.531 -19.766 1 80.38 286 SER A O 1
ATOM 2247 N N . ILE A 1 287 ? -4.762 -18.031 -19.922 1 86.56 287 ILE A N 1
ATOM 2248 C CA . ILE A 1 287 ? -4.938 -18.062 -18.469 1 86.56 287 ILE A CA 1
ATOM 2249 C C . ILE A 1 287 ? -5.586 -19.391 -18.062 1 86.56 287 ILE A C 1
ATOM 2251 O O . ILE A 1 287 ? -5.215 -19.984 -17.047 1 86.56 287 ILE A O 1
ATOM 2255 N N . LYS A 1 288 ? -6.477 -19.844 -18.844 1 81.94 288 LYS A N 1
ATOM 2256 C CA . LYS A 1 288 ? -7.082 -21.141 -18.578 1 81.94 288 LYS A CA 1
ATOM 2257 C C . LYS A 1 288 ? -6.051 -22.266 -18.672 1 81.94 288 LYS A C 1
ATOM 2259 O O . LYS A 1 288 ? -6.031 -23.172 -17.844 1 81.94 288 LYS A O 1
ATOM 2264 N N . PHE A 1 289 ? -5.273 -22.203 -19.719 1 79.81 289 PHE A N 1
ATOM 2265 C CA . PHE A 1 289 ? -4.207 -23.188 -19.891 1 79.81 289 PHE A CA 1
ATOM 2266 C C . PHE A 1 289 ? -3.311 -23.234 -18.672 1 79.81 289 PHE A C 1
ATOM 2268 O O . PHE A 1 289 ? -3.053 -24.312 -18.125 1 79.81 289 PHE A O 1
ATOM 2275 N N . VAL A 1 290 ? -2.84 -22.109 -18.188 1 83.19 290 VAL A N 1
ATOM 2276 C CA . VAL A 1 290 ? -1.931 -22.047 -17.047 1 83.19 290 VAL A CA 1
ATOM 2277 C C . VAL A 1 290 ? -2.617 -22.594 -15.805 1 83.19 290 VAL A C 1
ATOM 2279 O O . VAL A 1 290 ? -2.018 -23.375 -15.055 1 83.19 290 VAL A O 1
ATOM 2282 N N . GLN A 1 291 ? -3.826 -22.25 -15.633 1 84.69 291 GLN A N 1
ATOM 2283 C CA . GLN A 1 291 ? -4.57 -22.719 -14.469 1 84.69 291 GLN A CA 1
ATOM 2284 C C . GLN A 1 291 ? -4.73 -24.25 -14.5 1 84.69 291 GLN A C 1
ATOM 2286 O O . GLN A 1 291 ? -4.609 -24.906 -13.477 1 84.69 291 GLN A O 1
ATOM 2291 N N . GLU A 1 292 ? -4.957 -24.781 -15.695 1 81.44 292 GLU A N 1
ATOM 2292 C CA . GLU A 1 292 ? -5.109 -26.219 -15.859 1 81.44 292 GLU A CA 1
ATOM 2293 C C . GLU A 1 292 ? -3.797 -26.953 -15.594 1 81.44 292 GLU A C 1
ATOM 2295 O O . GLU A 1 292 ? -3.779 -27.984 -14.93 1 81.44 292 GLU A O 1
ATOM 2300 N N . VAL A 1 293 ? -2.785 -26.406 -16.078 1 78.38 293 VAL A N 1
ATOM 2301 C CA . VAL A 1 293 ? -1.481 -27.047 -15.914 1 78.38 293 VAL A CA 1
ATOM 2302 C C . VAL A 1 293 ? -1.096 -27.062 -14.438 1 78.38 293 VAL A C 1
ATOM 2304 O O . VAL A 1 293 ? -0.556 -28.047 -13.938 1 78.38 293 VAL A O 1
ATOM 2307 N N . VAL A 1 294 ? -1.412 -26 -13.766 1 78.44 294 VAL A N 1
ATOM 2308 C CA . VAL A 1 294 ? -1.11 -25.891 -12.344 1 78.44 294 VAL A CA 1
ATOM 2309 C C . VAL A 1 294 ? -1.91 -26.938 -11.57 1 78.44 294 VAL A C 1
ATOM 2311 O O . VAL A 1 294 ? -1.392 -27.562 -10.641 1 78.44 294 VAL A O 1
ATOM 2314 N N . LEU A 1 295 ? -3.082 -27.172 -12.023 1 77.81 295 LEU A N 1
ATOM 2315 C CA . LEU A 1 295 ? -3.959 -28.109 -11.336 1 77.81 295 LEU A CA 1
ATOM 2316 C C . LEU A 1 295 ? -3.58 -29.547 -11.664 1 77.81 295 LEU A C 1
ATOM 2318 O O . LEU A 1 295 ? -3.686 -30.438 -10.812 1 77.81 295 LEU A O 1
ATOM 2322 N N . GLU A 1 296 ? -3.117 -29.781 -12.852 1 75.38 296 GLU A N 1
ATOM 2323 C CA . GLU A 1 296 ? -2.799 -31.125 -13.32 1 75.38 296 GLU A CA 1
ATOM 2324 C C . GLU A 1 296 ? -1.439 -31.594 -12.797 1 75.38 296 GLU A C 1
ATOM 2326 O O . GLU A 1 296 ? -1.151 -32.781 -12.766 1 75.38 296 GLU A O 1
ATOM 2331 N N . ASP A 1 297 ? -0.547 -30.734 -12.508 1 70.38 297 ASP A N 1
ATOM 2332 C CA . ASP A 1 297 ? 0.818 -31.016 -12.078 1 70.38 297 ASP A CA 1
ATOM 2333 C C . ASP A 1 297 ? 0.83 -32 -10.906 1 70.38 297 ASP A C 1
ATOM 2335 O O . ASP A 1 297 ? 1.83 -32.688 -10.672 1 70.38 297 ASP A O 1
ATOM 2339 N N . GLU A 1 298 ? -0.192 -32.406 -10.484 1 63.09 298 GLU A N 1
ATOM 2340 C CA . GLU A 1 298 ? -0.286 -33.312 -9.336 1 63.09 298 GLU A CA 1
ATOM 2341 C C . GLU A 1 298 ? 0.852 -33.062 -8.344 1 63.09 298 GLU A C 1
ATOM 2343 O O . GLU A 1 298 ? 1.436 -34 -7.809 1 63.09 298 GLU A O 1
ATOM 2348 N N . ASN A 1 299 ? 1.364 -31.844 -8.25 1 64 299 ASN A N 1
ATOM 2349 C CA . ASN A 1 299 ? 2.377 -31.391 -7.301 1 64 299 ASN A CA 1
ATOM 2350 C C . ASN A 1 299 ? 3.762 -31.906 -7.668 1 64 299 ASN A C 1
ATOM 2352 O O . ASN A 1 299 ? 4.66 -31.953 -6.824 1 64 299 ASN A O 1
ATOM 2356 N N . LYS A 1 300 ? 3.863 -32.281 -8.883 1 77.19 300 LYS A N 1
ATOM 2357 C CA . LYS A 1 300 ? 5.156 -32.781 -9.328 1 77.19 300 LYS A CA 1
ATOM 2358 C C . LYS A 1 300 ? 6.145 -31.656 -9.578 1 77.19 300 LYS A C 1
ATOM 2360 O O . LYS A 1 300 ? 7.301 -31.719 -9.156 1 77.19 300 LYS A O 1
ATOM 2365 N N . MET A 1 301 ? 5.684 -30.672 -10.148 1 85.44 301 MET A N 1
ATOM 2366 C CA . MET A 1 301 ? 6.582 -29.578 -10.523 1 85.44 301 MET A CA 1
ATOM 2367 C C . MET A 1 301 ? 6.328 -28.344 -9.664 1 85.44 301 MET A C 1
ATOM 2369 O O . MET A 1 301 ? 7.105 -27.391 -9.703 1 85.44 301 MET A O 1
ATOM 2373 N N . MET A 1 302 ? 5.297 -28.422 -8.875 1 90.5 302 MET A N 1
ATOM 2374 C CA . MET A 1 302 ? 4.957 -27.266 -8.039 1 90.5 302 MET A CA 1
ATOM 2375 C C . MET A 1 302 ? 5.758 -27.281 -6.742 1 90.5 302 MET A C 1
ATOM 2377 O O . MET A 1 302 ? 5.801 -28.297 -6.043 1 90.5 302 MET A O 1
ATOM 2381 N N . LYS A 1 303 ? 6.352 -26.25 -6.469 1 93.5 303 LYS A N 1
ATOM 2382 C CA . LYS A 1 303 ? 7.105 -26.109 -5.227 1 93.5 303 LYS A CA 1
ATOM 2383 C C . LYS A 1 303 ? 6.41 -25.141 -4.27 1 93.5 303 LYS A C 1
ATOM 2385 O O . LYS A 1 303 ? 5.871 -24.125 -4.695 1 93.5 303 LYS A O 1
ATOM 2390 N N . GLY A 1 304 ? 6.402 -25.547 -2.984 1 94.25 304 GLY A N 1
ATOM 2391 C CA . GLY A 1 304 ? 5.895 -24.656 -1.952 1 94.25 304 GLY A CA 1
ATOM 2392 C C . GLY A 1 304 ? 6.867 -23.547 -1.591 1 94.25 304 GLY A C 1
ATOM 2393 O O . GLY A 1 304 ? 8.07 -23.781 -1.488 1 94.25 304 GLY A O 1
ATOM 2394 N N . ILE A 1 305 ? 6.305 -22.422 -1.522 1 95.06 305 ILE A N 1
ATOM 2395 C CA . ILE A 1 305 ? 7.102 -21.266 -1.157 1 95.06 305 ILE A CA 1
ATOM 2396 C C . ILE A 1 305 ? 6.484 -20.562 0.055 1 95.06 305 ILE A C 1
ATOM 2398 O O . ILE A 1 305 ? 5.324 -20.156 0.016 1 95.06 305 ILE A O 1
ATOM 2402 N N . PRO A 1 306 ? 7.246 -20.234 1.176 1 92.94 306 PRO A N 1
ATOM 2403 C CA . PRO A 1 306 ? 8.586 -20.781 1.391 1 92.94 306 PRO A CA 1
ATOM 2404 C C . PRO A 1 306 ? 8.578 -22.297 1.543 1 92.94 306 PRO A C 1
ATOM 2406 O O . PRO A 1 306 ? 7.527 -22.938 1.439 1 92.94 306 PRO A O 1
ATOM 2409 N N . ALA A 1 307 ? 9.766 -22.906 1.803 1 91.88 307 ALA A N 1
ATOM 2410 C CA . ALA A 1 307 ? 9.953 -24.359 1.754 1 91.88 307 ALA A CA 1
ATOM 2411 C C . ALA A 1 307 ? 9.039 -25.062 2.742 1 91.88 307 ALA A C 1
ATOM 2413 O O . ALA A 1 307 ? 8.586 -26.188 2.49 1 91.88 307 ALA A O 1
ATOM 2414 N N . ASP A 1 308 ? 8.734 -24.469 3.82 1 89.56 308 ASP A N 1
ATOM 2415 C CA . ASP A 1 308 ? 7.891 -25.109 4.828 1 89.56 308 ASP A CA 1
ATOM 2416 C C . ASP A 1 308 ? 6.477 -24.531 4.793 1 89.56 308 ASP A C 1
ATOM 2418 O O . ASP A 1 308 ? 5.613 -24.938 5.566 1 89.56 308 ASP A O 1
ATOM 2422 N N . CYS A 1 309 ? 6.211 -23.578 3.932 1 91.06 309 CYS A N 1
ATOM 2423 C CA . CYS A 1 309 ? 4.91 -22.938 3.754 1 91.06 309 CYS A CA 1
ATOM 2424 C C . CYS A 1 309 ? 4.363 -22.422 5.082 1 91.06 309 CYS A C 1
ATOM 2426 O O . CYS A 1 309 ? 3.152 -22.453 5.312 1 91.06 309 CYS A O 1
ATOM 2428 N N . SER A 1 310 ? 5.246 -22.016 5.977 1 87.75 310 SER A N 1
ATOM 2429 C CA . SER A 1 310 ? 4.848 -21.703 7.344 1 87.75 310 SER A CA 1
ATOM 2430 C C . SER A 1 310 ? 4.652 -20.203 7.531 1 87.75 310 SER A C 1
ATOM 2432 O O . SER A 1 310 ? 4.379 -19.75 8.641 1 87.75 310 SER A O 1
ATOM 2434 N N . ARG A 1 311 ? 4.789 -19.516 6.48 1 88.56 311 ARG A N 1
ATOM 2435 C CA . ARG A 1 311 ? 4.695 -18.062 6.594 1 88.56 311 ARG A CA 1
ATOM 2436 C C . ARG A 1 311 ? 3.791 -17.484 5.512 1 88.56 311 ARG A C 1
ATOM 2438 O O . ARG A 1 311 ? 3.822 -17.938 4.363 1 88.56 311 ARG A O 1
ATOM 2445 N N . ILE A 1 312 ? 3.029 -16.531 5.988 1 90.56 312 ILE A N 1
ATOM 2446 C CA . ILE A 1 312 ? 2.26 -15.75 5.027 1 90.56 312 ILE A CA 1
ATOM 2447 C C . ILE A 1 312 ? 3.117 -14.609 4.492 1 90.56 312 ILE A C 1
ATOM 2449 O O . ILE A 1 312 ? 3.66 -13.812 5.262 1 90.56 312 ILE A O 1
ATOM 2453 N N . MET A 1 313 ? 3.27 -14.586 3.195 1 93.19 313 MET A N 1
ATOM 2454 C CA . MET A 1 313 ? 4.094 -13.531 2.613 1 93.19 313 MET A CA 1
ATOM 2455 C C . MET A 1 313 ? 3.273 -12.656 1.677 1 93.19 313 MET A C 1
ATOM 2457 O O . MET A 1 313 ? 3.77 -11.648 1.169 1 93.19 313 MET A O 1
ATOM 2461 N N . LEU A 1 314 ? 2.061 -13.047 1.476 1 95.62 314 LEU A N 1
ATOM 2462 C CA . LEU A 1 314 ? 1.146 -12.297 0.619 1 95.62 314 LEU A CA 1
ATOM 2463 C C . LEU A 1 314 ? -0.24 -12.211 1.248 1 95.62 314 LEU A C 1
ATOM 2465 O O . LEU A 1 314 ? -0.803 -13.227 1.662 1 95.62 314 LEU A O 1
ATOM 2469 N N . TRP A 1 315 ? -0.776 -11 1.384 1 92.94 315 TRP A N 1
ATOM 2470 C CA . TRP A 1 315 ? -2.117 -10.727 1.893 1 92.94 315 TRP A CA 1
ATOM 2471 C C . TRP A 1 315 ? -2.994 -10.102 0.812 1 92.94 315 TRP A C 1
ATOM 2473 O O . TRP A 1 315 ? -2.586 -9.148 0.15 1 92.94 315 TRP A O 1
ATOM 2483 N N . HIS A 1 316 ? -4.055 -10.688 0.608 1 90.88 316 HIS A N 1
ATOM 2484 C CA . HIS A 1 316 ? -5.043 -10.133 -0.304 1 90.88 316 HIS A CA 1
ATOM 2485 C C . HIS A 1 316 ? -6.137 -9.391 0.457 1 90.88 316 HIS A C 1
ATOM 2487 O O . HIS A 1 316 ? -6.934 -10.008 1.169 1 90.88 316 HIS A O 1
ATOM 2493 N N . LEU A 1 317 ? -6.121 -8.102 0.288 1 82.31 317 LEU A N 1
ATOM 2494 C CA . LEU A 1 317 ? -7.105 -7.273 0.984 1 82.31 317 LEU A CA 1
ATOM 2495 C C . LEU A 1 317 ? -8.328 -7.035 0.111 1 82.31 317 LEU A C 1
ATOM 2497 O O . LEU A 1 317 ? -8.273 -6.262 -0.847 1 82.31 317 LEU A O 1
ATOM 2501 N N . HIS A 1 318 ? -9.359 -7.816 0.361 1 72.75 318 HIS A N 1
ATOM 2502 C CA . HIS A 1 318 ? -10.586 -7.676 -0.416 1 72.75 318 HIS A CA 1
ATOM 2503 C C . HIS A 1 318 ? -11.461 -6.559 0.138 1 72.75 318 HIS A C 1
ATOM 2505 O O . HIS A 1 318 ? -11.742 -6.52 1.338 1 72.75 318 HIS A O 1
ATOM 2511 N N . SER A 1 319 ? -11.531 -5.543 -0.589 1 61.06 319 SER A N 1
ATOM 2512 C CA . SER A 1 319 ? -12.523 -4.535 -0.241 1 61.06 319 SER A CA 1
ATOM 2513 C C . SER A 1 319 ? -13.742 -4.625 -1.147 1 61.06 319 SER A C 1
ATOM 2515 O O . SER A 1 319 ? -13.609 -4.738 -2.367 1 61.06 319 SER A O 1
ATOM 2517 N N . PRO A 1 320 ? -15 -5.031 -0.598 1 51.56 320 PRO A N 1
ATOM 2518 C CA . PRO A 1 320 ? -16.172 -5.102 -1.475 1 51.56 320 PRO A CA 1
ATOM 2519 C C . PRO A 1 320 ? -16.297 -3.887 -2.391 1 51.56 320 PRO A C 1
ATOM 2521 O O . PRO A 1 320 ? -16.219 -2.748 -1.924 1 51.56 320 PRO A O 1
ATOM 2524 N N . ARG A 1 321 ? -15.867 -3.99 -3.551 1 49.97 321 ARG A N 1
ATOM 2525 C CA . ARG A 1 321 ? -16.188 -2.965 -4.539 1 49.97 321 ARG A CA 1
ATOM 2526 C C . ARG A 1 321 ? -17.609 -3.127 -5.051 1 49.97 321 ARG A C 1
ATOM 2528 O O . ARG A 1 321 ? -18.094 -4.25 -5.219 1 49.97 321 ARG A O 1
ATOM 2535 N N . SER A 1 322 ? -18.547 -2.225 -4.684 1 40.25 322 SER A N 1
ATOM 2536 C CA . SER A 1 322 ? -19.938 -2.322 -5.109 1 40.25 322 SER A CA 1
ATOM 2537 C C . SER A 1 322 ? -20.047 -2.74 -6.574 1 40.25 322 SER A C 1
ATOM 2539 O O . SER A 1 322 ? -19.422 -2.121 -7.445 1 40.25 322 SER A O 1
ATOM 2541 N N . SER A 1 323 ? -20.031 -3.998 -6.875 1 33.72 323 SER A N 1
ATOM 2542 C CA . SER A 1 323 ? -20.484 -4.383 -8.203 1 33.72 323 SER A CA 1
ATOM 2543 C C . SER A 1 323 ? -21.688 -3.543 -8.641 1 33.72 323 SER A C 1
ATOM 2545 O O . SER A 1 323 ? -22.641 -3.381 -7.887 1 33.72 323 SER A O 1
ATOM 2547 N N . ASN A 1 324 ? -21.531 -2.592 -9.539 1 30.62 324 ASN A N 1
ATOM 2548 C CA . ASN A 1 324 ? -22.766 -2.172 -10.195 1 30.62 324 ASN A CA 1
ATOM 2549 C C . ASN A 1 324 ? -23.578 -3.369 -10.688 1 30.62 324 ASN A C 1
ATOM 2551 O O . ASN A 1 324 ? -23.016 -4.312 -11.25 1 30.62 324 ASN A O 1
ATOM 2555 N N . MET B 1 1 ? -55.531 -10.727 54.344 1 26.83 1 MET B N 1
ATOM 2556 C CA . MET B 1 1 ? -54.656 -9.57 54.469 1 26.83 1 MET B CA 1
ATOM 2557 C C . MET B 1 1 ? -53.188 -10 54.562 1 26.83 1 MET B C 1
ATOM 2559 O O . MET B 1 1 ? -52.281 -9.211 54.281 1 26.83 1 MET B O 1
ATOM 2563 N N . GLY B 1 2 ? -52.812 -11.195 55.156 1 34.53 2 GLY B N 1
ATOM 2564 C CA . GLY B 1 2 ? -51.5 -11.5 55.688 1 34.53 2 GLY B CA 1
ATOM 2565 C C . GLY B 1 2 ? -50.469 -11.859 54.625 1 34.53 2 GLY B C 1
ATOM 2566 O O . GLY B 1 2 ? -49.281 -11.961 54.938 1 34.53 2 GLY B O 1
ATOM 2567 N N . SER B 1 3 ? -50.812 -12.516 53.5 1 43.09 3 SER B N 1
ATOM 2568 C CA . SER B 1 3 ? -49.875 -13.258 52.656 1 43.09 3 SER B CA 1
ATOM 2569 C C . SER B 1 3 ? -49.031 -12.32 51.812 1 43.09 3 SER B C 1
ATOM 2571 O O . SER B 1 3 ? -48.188 -12.773 51.031 1 43.09 3 SER B O 1
ATOM 2573 N N . GLY B 1 4 ? -49.406 -10.992 51.656 1 42.25 4 GLY B N 1
ATOM 2574 C CA . GLY B 1 4 ? -48.781 -10.109 50.688 1 42.25 4 GLY B CA 1
ATOM 2575 C C . GLY B 1 4 ? -47.438 -9.57 51.125 1 42.25 4 GLY B C 1
ATOM 2576 O O . GLY B 1 4 ? -46.781 -8.859 50.375 1 42.25 4 GLY B O 1
ATOM 2577 N N . ASP B 1 5 ? -47.156 -9.57 52.5 1 43.41 5 ASP B N 1
ATOM 2578 C CA . ASP B 1 5 ? -46.031 -8.812 53.031 1 43.41 5 ASP B CA 1
ATOM 2579 C C . ASP B 1 5 ? -44.719 -9.547 52.781 1 43.41 5 ASP B C 1
ATOM 2581 O O . ASP B 1 5 ? -43.656 -8.961 52.938 1 43.41 5 ASP B O 1
ATOM 2585 N N . ARG B 1 6 ? -44.688 -10.961 52.688 1 42.41 6 ARG B N 1
ATOM 2586 C CA . ARG B 1 6 ? -43.406 -11.68 52.688 1 42.41 6 ARG B CA 1
ATOM 2587 C C . ARG B 1 6 ? -42.688 -11.484 51.344 1 42.41 6 ARG B C 1
ATOM 2589 O O . ARG B 1 6 ? -41.469 -11.719 51.25 1 42.41 6 ARG B O 1
ATOM 2596 N N . ALA B 1 7 ? -43.469 -11.305 50.156 1 41.91 7 ALA B N 1
ATOM 2597 C CA . ALA B 1 7 ? -42.812 -11.266 48.844 1 41.91 7 ALA B CA 1
ATOM 2598 C C . ALA B 1 7 ? -41.969 -10 48.688 1 41.91 7 ALA B C 1
ATOM 2600 O O . ALA B 1 7 ? -40.969 -9.984 47.969 1 41.91 7 ALA B O 1
ATOM 2601 N N . LYS B 1 8 ? -42.25 -8.844 49.375 1 45.38 8 LYS B N 1
ATOM 2602 C CA . LYS B 1 8 ? -41.531 -7.598 49.188 1 45.38 8 LYS B CA 1
ATOM 2603 C C . LYS B 1 8 ? -40.156 -7.648 49.906 1 45.38 8 LYS B C 1
ATOM 2605 O O . LYS B 1 8 ? -39.188 -7.043 49.438 1 45.38 8 LYS B O 1
ATOM 2610 N N . LYS B 1 9 ? -40 -8.422 51.062 1 48.44 9 LYS B N 1
ATOM 2611 C CA . LYS B 1 9 ? -38.719 -8.406 51.781 1 48.44 9 LYS B CA 1
ATOM 2612 C C . LYS B 1 9 ? -37.656 -9.203 51.031 1 48.44 9 LYS B C 1
ATOM 2614 O O . LYS B 1 9 ? -36.5 -8.859 51.031 1 48.44 9 LYS B O 1
ATOM 2619 N N . ARG B 1 10 ? -38.094 -10.359 50.344 1 44.44 10 ARG B N 1
ATOM 2620 C CA . ARG B 1 10 ? -37.062 -11.141 49.625 1 44.44 10 ARG B CA 1
ATOM 2621 C C . ARG B 1 10 ? -36.531 -10.367 48.438 1 44.44 10 ARG B C 1
ATOM 2623 O O . ARG B 1 10 ? -35.344 -10.484 48.094 1 44.44 10 ARG B O 1
ATOM 2630 N N . ILE B 1 11 ? -37.375 -9.422 47.844 1 47.69 11 ILE B N 1
ATOM 2631 C CA . ILE B 1 11 ? -36.875 -8.664 46.688 1 47.69 11 ILE B CA 1
ATOM 2632 C C . ILE B 1 11 ? -35.844 -7.648 47.156 1 47.69 11 ILE B C 1
ATOM 2634 O O . ILE B 1 11 ? -34.844 -7.367 46.469 1 47.69 11 ILE B O 1
ATOM 2638 N N . GLN B 1 12 ? -35.969 -7.062 48.5 1 48.88 12 GLN B N 1
ATOM 2639 C CA . GLN B 1 12 ? -34.969 -6.086 48.969 1 48.88 12 GLN B CA 1
ATOM 2640 C C . GLN B 1 12 ? -33.656 -6.758 49.281 1 48.88 12 GLN B C 1
ATOM 2642 O O . GLN B 1 12 ? -32.594 -6.16 49.094 1 48.88 12 GLN B O 1
ATOM 2647 N N . LEU B 1 13 ? -33.719 -8.047 49.844 1 51.19 13 LEU B N 1
ATOM 2648 C CA . LEU B 1 13 ? -32.438 -8.688 50.156 1 51.19 13 LEU B CA 1
ATOM 2649 C C . LEU B 1 13 ? -31.656 -9.016 48.875 1 51.19 13 LEU B C 1
ATOM 2651 O O . LEU B 1 13 ? -30.438 -8.875 48.844 1 51.19 13 LEU B O 1
ATOM 2655 N N . TRP B 1 14 ? -32.375 -9.422 47.781 1 49.16 14 TRP B N 1
ATOM 2656 C CA . TRP B 1 14 ? -31.641 -9.703 46.562 1 49.16 14 TRP B CA 1
ATOM 2657 C C . TRP B 1 14 ? -31.047 -8.422 45.969 1 49.16 14 TRP B C 1
ATOM 2659 O O . TRP B 1 14 ? -29.938 -8.438 45.438 1 49.16 14 TRP B O 1
ATOM 2669 N N . LYS B 1 15 ? -31.719 -7.168 46.125 1 51.44 15 LYS B N 1
ATOM 2670 C CA . LYS B 1 15 ? -31.109 -5.941 45.625 1 51.44 15 LYS B CA 1
ATOM 2671 C C . LYS B 1 15 ? -29.828 -5.605 46.375 1 51.44 15 LYS B C 1
ATOM 2673 O O . LYS B 1 15 ? -28.828 -5.195 45.781 1 51.44 15 LYS B O 1
ATOM 2678 N N . LYS B 1 16 ? -29.812 -5.789 47.75 1 53.59 16 LYS B N 1
ATOM 2679 C CA . LYS B 1 16 ? -28.578 -5.484 48.469 1 53.59 16 LYS B CA 1
ATOM 2680 C C . LYS B 1 16 ? -27.469 -6.461 48.125 1 53.59 16 LYS B C 1
ATOM 2682 O O . LYS B 1 16 ? -26.312 -6.07 47.969 1 53.59 16 LYS B O 1
ATOM 2687 N N . ALA B 1 17 ? -27.844 -7.848 47.938 1 50.62 17 ALA B N 1
ATOM 2688 C CA . ALA B 1 17 ? -26.797 -8.789 47.531 1 50.62 17 ALA B CA 1
ATOM 2689 C C . ALA B 1 17 ? -26.297 -8.484 46.125 1 50.62 17 ALA B C 1
ATOM 2691 O O . ALA B 1 17 ? -25.094 -8.609 45.844 1 50.62 17 ALA B O 1
ATOM 2692 N N . LEU B 1 18 ? -27.234 -7.977 45.188 1 48.69 18 LEU B N 1
ATOM 2693 C CA . LEU B 1 18 ? -26.75 -7.617 43.875 1 48.69 18 LEU B CA 1
ATOM 2694 C C . LEU B 1 18 ? -25.875 -6.375 43.906 1 48.69 18 LEU B C 1
ATOM 2696 O O . LEU B 1 18 ? -24.859 -6.301 43.219 1 48.69 18 LEU B O 1
ATOM 2700 N N . ILE B 1 19 ? -26.203 -5.375 44.844 1 53.25 19 ILE B N 1
ATOM 2701 C CA . ILE B 1 19 ? -25.328 -4.211 44.969 1 53.25 19 ILE B CA 1
ATOM 2702 C C . ILE B 1 19 ? -24 -4.625 45.562 1 53.25 19 ILE B C 1
ATOM 2704 O O . ILE B 1 19 ? -22.938 -4.199 45.094 1 53.25 19 ILE B O 1
ATOM 2708 N N . HIS B 1 20 ? -24.016 -5.562 46.594 1 48.34 20 HIS B N 1
ATOM 2709 C CA . HIS B 1 20 ? -22.734 -5.969 47.156 1 48.34 20 HIS B CA 1
ATOM 2710 C C . HIS B 1 20 ? -21.922 -6.758 46.125 1 48.34 20 HIS B C 1
ATOM 2712 O O . HIS B 1 20 ? -20.719 -6.559 45.969 1 48.34 20 HIS B O 1
ATOM 2718 N N . PHE B 1 21 ? -22.594 -7.672 45.281 1 44.97 21 PHE B N 1
ATOM 2719 C CA . PHE B 1 21 ? -21.844 -8.352 44.25 1 44.97 21 PHE B CA 1
ATOM 2720 C C . PHE B 1 21 ? -21.344 -7.355 43.188 1 44.97 21 PHE B C 1
ATOM 2722 O O . PHE B 1 21 ? -20.219 -7.473 42.688 1 44.97 21 PHE B O 1
ATOM 2729 N N . ALA B 1 22 ? -22.156 -6.246 42.906 1 42.38 22 ALA B N 1
ATOM 2730 C CA . ALA B 1 22 ? -21.656 -5.246 41.969 1 42.38 22 ALA B CA 1
ATOM 2731 C C . ALA B 1 22 ? -20.484 -4.473 42.562 1 42.38 22 ALA B C 1
ATOM 2733 O O . ALA B 1 22 ? -19.5 -4.18 41.875 1 42.38 22 ALA B O 1
ATOM 2734 N N . LEU B 1 23 ? -20.5 -4.145 43.844 1 44.22 23 LEU B N 1
ATOM 2735 C CA . LEU B 1 23 ? -19.406 -3.395 44.438 1 44.22 23 LEU B CA 1
ATOM 2736 C C . LEU B 1 23 ? -18.141 -4.25 44.531 1 44.22 23 LEU B C 1
ATOM 2738 O O . LEU B 1 23 ? -17.031 -3.766 44.281 1 44.22 23 LEU B O 1
ATOM 2742 N N . CYS B 1 24 ? -18.234 -5.578 44.906 1 41.56 24 CYS B N 1
ATOM 2743 C CA . CYS B 1 24 ? -17.016 -6.367 45 1 41.56 24 CYS B CA 1
ATOM 2744 C C . CYS B 1 24 ? -16.422 -6.598 43.594 1 41.56 24 CYS B C 1
ATOM 2746 O O . CYS B 1 24 ? -15.227 -6.855 43.469 1 41.56 24 CYS B O 1
ATOM 2748 N N . PHE B 1 25 ? -17.25 -6.727 42.531 1 35.53 25 PHE B N 1
ATOM 2749 C CA . PHE B 1 25 ? -16.672 -6.914 41.188 1 35.53 25 PHE B CA 1
ATOM 2750 C C . PHE B 1 25 ? -15.883 -5.68 40.781 1 35.53 25 PHE B C 1
ATOM 2752 O O . PHE B 1 25 ? -14.859 -5.793 40.125 1 35.53 25 PHE B O 1
ATOM 2759 N N . VAL B 1 26 ? -16.234 -4.43 41.188 1 37.44 26 VAL B N 1
ATOM 2760 C CA . VAL B 1 26 ? -15.445 -3.252 40.844 1 37.44 26 VAL B CA 1
ATOM 2761 C C . VAL B 1 26 ? -14.117 -3.271 41.594 1 37.44 26 VAL B C 1
ATOM 2763 O O . VAL B 1 26 ? -13.086 -2.885 41.031 1 37.44 26 VAL B O 1
ATOM 2766 N N . MET B 1 27 ? -14.023 -3.662 42.844 1 36.28 27 MET B N 1
ATOM 2767 C CA . MET B 1 27 ? -12.758 -3.541 43.562 1 36.28 27 MET B CA 1
ATOM 2768 C C . MET B 1 27 ? -11.711 -4.48 42.969 1 36.28 27 MET B C 1
ATOM 2770 O O . MET B 1 27 ? -10.516 -4.184 43.031 1 36.28 27 MET B O 1
ATOM 2774 N N . GLY B 1 28 ? -12.047 -5.812 42.688 1 33.53 28 GLY B N 1
ATOM 2775 C CA . GLY B 1 28 ? -11.039 -6.773 42.281 1 33.53 28 GLY B CA 1
ATOM 2776 C C . GLY B 1 28 ? -10.383 -6.402 40.969 1 33.53 28 GLY B C 1
ATOM 2777 O O . GLY B 1 28 ? -9.305 -6.898 40.625 1 33.53 28 GLY B O 1
ATOM 2778 N N . PHE B 1 29 ? -11.141 -5.719 40.031 1 30.69 29 PHE B N 1
ATOM 2779 C CA . PHE B 1 29 ? -10.531 -5.449 38.719 1 30.69 29 PHE B CA 1
ATOM 2780 C C . PHE B 1 29 ? -9.336 -4.508 38.875 1 30.69 29 PHE B C 1
ATOM 2782 O O . PHE B 1 29 ? -8.5 -4.418 37.969 1 30.69 29 PHE B O 1
ATOM 2789 N N . PHE B 1 30 ? -9.25 -3.719 39.906 1 31.64 30 PHE B N 1
ATOM 2790 C CA . PHE B 1 30 ? -8.141 -2.77 39.969 1 31.64 30 PHE B CA 1
ATOM 2791 C C . PHE B 1 30 ? -6.836 -3.479 40.281 1 31.64 30 PHE B C 1
ATOM 2793 O O . PHE B 1 30 ? -5.754 -2.914 40.125 1 31.64 30 PHE B O 1
ATOM 2800 N N . THR B 1 31 ? -6.879 -4.477 41.188 1 31.14 31 THR B N 1
ATOM 2801 C CA . THR B 1 31 ? -5.57 -4.797 41.75 1 31.14 31 THR B CA 1
ATOM 2802 C C . THR B 1 31 ? -4.656 -5.391 40.688 1 31.14 31 THR B C 1
ATOM 2804 O O . THR B 1 31 ? -3.432 -5.281 40.781 1 31.14 31 THR B O 1
ATOM 2807 N N . GLY B 1 32 ? -5.148 -6.414 40 1 27.25 32 GLY B N 1
ATOM 2808 C CA . GLY B 1 32 ? -4.156 -7.352 39.5 1 27.25 32 GLY B CA 1
ATOM 2809 C C . GLY B 1 32 ? -3.227 -6.742 38.469 1 27.25 32 GLY B C 1
ATOM 2810 O O . GLY B 1 32 ? -2.045 -7.086 38.406 1 27.25 32 GLY B O 1
ATOM 2811 N N . PHE B 1 33 ? -3.736 -6.402 37.312 1 28 33 PHE B N 1
ATOM 2812 C CA . PHE B 1 33 ? -2.848 -6.52 36.188 1 28 33 PHE B CA 1
ATOM 2813 C C . PHE B 1 33 ? -1.824 -5.391 36.156 1 28 33 PHE B C 1
ATOM 2815 O O . PHE B 1 33 ? -2.113 -4.289 35.688 1 28 33 PHE B O 1
ATOM 2822 N N . ALA B 1 34 ? -1.116 -5.234 37.25 1 26.88 34 ALA B N 1
ATOM 2823 C CA . ALA B 1 34 ? -0.015 -4.277 37.188 1 26.88 34 ALA B CA 1
ATOM 2824 C C . ALA B 1 34 ? 0.946 -4.637 36.062 1 26.88 34 ALA B C 1
ATOM 2826 O O . ALA B 1 34 ? 1.734 -5.574 36.156 1 26.88 34 ALA B O 1
ATOM 2827 N N . PRO B 1 35 ? 0.45 -4.961 34.875 1 29.28 35 PRO B N 1
ATOM 2828 C CA . PRO B 1 35 ? 1.555 -5.422 34.031 1 29.28 35 PRO B CA 1
ATOM 2829 C C . PRO B 1 35 ? 2.725 -4.441 34 1 29.28 35 PRO B C 1
ATOM 2831 O O . PRO B 1 35 ? 2.529 -3.236 34.188 1 29.28 35 PRO B O 1
ATOM 2834 N N . THR B 1 36 ? 3.867 -4.793 34.531 1 28.45 36 THR B N 1
ATOM 2835 C CA . THR B 1 36 ? 5.184 -4.18 34.406 1 28.45 36 THR B CA 1
ATOM 2836 C C . THR B 1 36 ? 5.457 -3.781 32.938 1 28.45 36 THR B C 1
ATOM 2838 O O . THR B 1 36 ? 5.34 -4.609 32.031 1 28.45 36 THR B O 1
ATOM 2841 N N . SER B 1 37 ? 5.191 -2.596 32.594 1 29.36 37 SER B N 1
ATOM 2842 C CA . SER B 1 37 ? 5.441 -1.902 31.328 1 29.36 37 SER B CA 1
ATOM 2843 C C . SER B 1 37 ? 6.871 -2.129 30.844 1 29.36 37 SER B C 1
ATOM 2845 O O . SER B 1 37 ? 7.82 -1.604 31.438 1 29.36 37 SER B O 1
ATOM 2847 N N . SER B 1 38 ? 7.254 -3.381 30.641 1 28.52 38 SER B N 1
ATOM 2848 C CA . SER B 1 38 ? 8.625 -3.471 30.156 1 28.52 38 SER B CA 1
ATOM 2849 C C . SER B 1 38 ? 8.789 -2.723 28.828 1 28.52 38 SER B C 1
ATOM 2851 O O . SER B 1 38 ? 8.102 -3.021 27.859 1 28.52 38 SER B O 1
ATOM 2853 N N . VAL B 1 39 ? 9.023 -1.487 28.859 1 31.72 39 VAL B N 1
ATOM 2854 C CA . VAL B 1 39 ? 9.562 -0.771 27.703 1 31.72 39 VAL B CA 1
ATOM 2855 C C . VAL B 1 39 ? 10.773 -1.519 27.156 1 31.72 39 VAL B C 1
ATOM 2857 O O . VAL B 1 39 ? 11.758 -1.741 27.875 1 31.72 39 VAL B O 1
ATOM 2860 N N . SER B 1 40 ? 10.609 -2.562 26.469 1 29.97 40 SER B N 1
ATOM 2861 C CA . SER B 1 40 ? 11.82 -3.049 25.812 1 29.97 40 SER B CA 1
ATOM 2862 C C . SER B 1 40 ? 12.547 -1.922 25.078 1 29.97 40 SER B C 1
ATOM 2864 O O . SER B 1 40 ? 12.094 -1.47 24.031 1 29.97 40 SER B O 1
ATOM 2866 N N . LEU B 1 41 ? 13.078 -0.996 25.875 1 30.22 41 LEU B N 1
ATOM 2867 C CA . LEU B 1 41 ? 14.016 0.015 25.406 1 30.22 41 LEU B CA 1
ATOM 2868 C C . LEU B 1 41 ? 15.219 -0.634 24.719 1 30.22 41 LEU B C 1
ATOM 2870 O O . LEU B 1 41 ? 15.891 -1.485 25.312 1 30.22 41 LEU B O 1
ATOM 2874 N N . PHE B 1 42 ? 15.281 -0.963 23.547 1 29.36 42 PHE B N 1
ATOM 2875 C CA . PHE B 1 42 ? 16.562 -1.182 22.906 1 29.36 42 PHE B CA 1
ATOM 2876 C C . PHE B 1 42 ? 17.609 -0.198 23.438 1 29.36 42 PHE B C 1
ATOM 2878 O O . PHE B 1 42 ? 17.328 0.993 23.594 1 29.36 42 PHE B O 1
ATOM 2885 N N . THR B 1 43 ? 18.75 -0.602 24.062 1 28.52 43 THR B N 1
ATOM 2886 C CA . THR B 1 43 ? 19.891 -0.004 24.75 1 28.52 43 THR B CA 1
ATOM 2887 C C . THR B 1 43 ? 20.5 1.118 23.906 1 28.52 43 THR B C 1
ATOM 2889 O O . THR B 1 43 ? 20.266 1.184 22.688 1 28.52 43 THR B O 1
ATOM 2892 N N . GLY B 1 44 ? 21.562 2.086 24.531 1 27.23 44 GLY B N 1
ATOM 2893 C CA . GLY B 1 44 ? 22.297 3.346 24.484 1 27.23 44 GLY B CA 1
ATOM 2894 C C . GLY B 1 44 ? 23.141 3.502 23.234 1 27.23 44 GLY B C 1
ATOM 2895 O O . GLY B 1 44 ? 23.812 4.516 23.062 1 27.23 44 GLY B O 1
ATOM 2896 N N . ARG B 1 45 ? 23.656 2.439 22.609 1 30.48 45 ARG B N 1
ATOM 2897 C CA . ARG B 1 45 ? 24.734 2.729 21.688 1 30.48 45 ARG B CA 1
ATOM 2898 C C . ARG B 1 45 ? 24.219 3.492 20.469 1 30.48 45 ARG B C 1
ATOM 2900 O O . ARG B 1 45 ? 24.906 4.375 19.938 1 30.48 45 ARG B O 1
ATOM 2907 N N . ASP B 1 46 ? 23.078 3.127 20 1 31.95 46 ASP B N 1
ATOM 2908 C CA . ASP B 1 46 ? 22.703 3.713 18.719 1 31.95 46 ASP B CA 1
ATOM 2909 C C . ASP B 1 46 ? 22 5.051 18.922 1 31.95 46 ASP B C 1
ATOM 2911 O O . ASP B 1 46 ? 21.641 5.727 17.953 1 31.95 46 ASP B O 1
ATOM 2915 N N . THR B 1 47 ? 21.516 5.375 20.109 1 33.94 47 THR B N 1
ATOM 2916 C CA . THR B 1 47 ? 21 6.723 20.344 1 33.94 47 THR B CA 1
ATOM 2917 C C . THR B 1 47 ? 22.141 7.746 20.297 1 33.94 47 THR B C 1
ATOM 2919 O O . THR B 1 47 ? 21.906 8.914 19.984 1 33.94 47 THR B O 1
ATOM 2922 N N . GLU B 1 48 ? 23.266 7.297 20.797 1 31.88 48 GLU B N 1
ATOM 2923 C CA . GLU B 1 48 ? 24.422 8.188 20.75 1 31.88 48 GLU B CA 1
ATOM 2924 C C . GLU B 1 48 ? 24.812 8.492 19.297 1 31.88 48 GLU B C 1
ATOM 2926 O O . GLU B 1 48 ? 25.203 9.617 18.984 1 31.88 48 GLU B O 1
ATOM 2931 N N . ALA B 1 49 ? 24.75 7.461 18.484 1 33.25 49 ALA B N 1
ATOM 2932 C CA . ALA B 1 49 ? 25.141 7.734 17.109 1 33.25 49 ALA B CA 1
ATOM 2933 C C . ALA B 1 49 ? 24.141 8.664 16.422 1 33.25 49 ALA B C 1
ATOM 2935 O O . ALA B 1 49 ? 24.516 9.484 15.586 1 33.25 49 ALA B O 1
ATOM 2936 N N . LEU B 1 50 ? 22.906 8.617 16.844 1 30.95 50 LEU B N 1
ATOM 2937 C CA . LEU B 1 50 ? 21.953 9.586 16.312 1 30.95 50 LEU B CA 1
ATOM 2938 C C . LEU B 1 50 ? 22.203 10.977 16.891 1 30.95 50 LEU B C 1
ATOM 2940 O O . LEU B 1 50 ? 22.141 11.977 16.172 1 30.95 50 LEU B O 1
ATOM 2944 N N . ARG B 1 51 ? 22.516 11.031 18.203 1 33.56 51 ARG B N 1
ATOM 2945 C CA . ARG B 1 51 ? 22.891 12.305 18.797 1 33.56 51 ARG B CA 1
ATOM 2946 C C . ARG B 1 51 ? 24.188 12.836 18.172 1 33.56 51 ARG B C 1
ATOM 2948 O O . ARG B 1 51 ? 24.312 14.031 17.938 1 33.56 51 ARG B O 1
ATOM 2955 N N . ASP B 1 52 ? 25.141 11.938 18.125 1 34.91 52 ASP B N 1
ATOM 2956 C CA . ASP B 1 52 ? 26.422 12.375 17.594 1 34.91 52 ASP B CA 1
ATOM 2957 C C . ASP B 1 52 ? 26.281 12.82 16.141 1 34.91 52 ASP B C 1
ATOM 2959 O O . ASP B 1 52 ? 26.953 13.758 15.703 1 34.91 52 ASP B O 1
ATOM 2963 N N . ARG B 1 53 ? 25.484 12.078 15.344 1 34.66 53 ARG B N 1
ATOM 2964 C CA . ARG B 1 53 ? 25.312 12.594 13.992 1 34.66 53 ARG B CA 1
ATOM 2965 C C . ARG B 1 53 ? 24.453 13.852 13.984 1 34.66 53 ARG B C 1
ATOM 2967 O O . ARG B 1 53 ? 24.578 14.695 13.102 1 34.66 53 ARG B O 1
ATOM 2974 N N . ILE B 1 54 ? 23.531 13.922 14.984 1 33.19 54 ILE B N 1
ATOM 2975 C CA . ILE B 1 54 ? 22.812 15.188 15.094 1 33.19 54 ILE B CA 1
ATOM 2976 C C . ILE B 1 54 ? 23.688 16.219 15.805 1 33.19 54 ILE B C 1
ATOM 2978 O O . ILE B 1 54 ? 23.703 17.391 15.43 1 33.19 54 ILE B O 1
ATOM 2982 N N . ALA B 1 55 ? 24.406 15.836 16.906 1 32.62 55 ALA B N 1
ATOM 2983 C CA . ALA B 1 55 ? 25.172 16.781 17.703 1 32.62 55 ALA B CA 1
ATOM 2984 C C . ALA B 1 55 ? 26.359 17.344 16.906 1 32.62 55 ALA B C 1
ATOM 2986 O O . ALA B 1 55 ? 26.953 18.344 17.297 1 32.62 55 ALA B O 1
ATOM 2987 N N . ASP B 1 56 ? 26.938 16.594 16.031 1 33.75 56 ASP B N 1
ATOM 2988 C CA . ASP B 1 56 ? 28.156 17.234 15.516 1 33.75 56 ASP B CA 1
ATOM 2989 C C . ASP B 1 56 ? 27.844 18.562 14.844 1 33.75 56 ASP B C 1
ATOM 2991 O O . ASP B 1 56 ? 28.75 19.312 14.477 1 33.75 56 ASP B O 1
ATOM 2995 N N . THR B 1 57 ? 26.531 18.719 14.438 1 33.12 57 THR B N 1
ATOM 2996 C CA . THR B 1 57 ? 26.406 20.016 13.789 1 33.12 57 THR B CA 1
ATOM 2997 C C . THR B 1 57 ? 26.141 21.109 14.82 1 33.12 57 THR B C 1
ATOM 2999 O O . THR B 1 57 ? 25.641 22.188 14.469 1 33.12 57 THR B O 1
ATOM 3002 N N . GLY B 1 58 ? 26.422 20.875 16.078 1 28.44 58 GLY B N 1
ATOM 3003 C CA . GLY B 1 58 ? 26.156 21.891 17.078 1 28.44 58 GLY B CA 1
ATOM 3004 C C . GLY B 1 58 ? 27.016 23.125 16.906 1 28.44 58 GLY B C 1
ATOM 3005 O O . GLY B 1 58 ? 27.562 23.656 17.891 1 28.44 58 GLY B O 1
ATOM 3006 N N . ASP B 1 59 ? 27.703 23.422 15.891 1 31.08 59 ASP B N 1
ATOM 3007 C CA . ASP B 1 59 ? 28.297 24.734 16.062 1 31.08 59 ASP B CA 1
ATOM 3008 C C . ASP B 1 59 ? 27.219 25.766 16.422 1 31.08 59 ASP B C 1
ATOM 3010 O O . ASP B 1 59 ? 26.109 25.719 15.906 1 31.08 59 ASP B O 1
ATOM 3014 N N . GLY B 1 60 ? 27.203 26.391 17.578 1 27.28 60 GLY B N 1
ATOM 3015 C CA . GLY B 1 60 ? 26.453 27.438 18.234 1 27.28 60 GLY B CA 1
ATOM 3016 C C . GLY B 1 60 ? 26.094 28.578 17.297 1 27.28 60 GLY B C 1
ATOM 3017 O O . GLY B 1 60 ? 25.953 29.734 17.719 1 27.28 60 GLY B O 1
ATOM 3018 N N . ALA B 1 61 ? 26.438 28.578 15.953 1 30.28 61 ALA B N 1
ATOM 3019 C CA . ALA B 1 61 ? 26.062 29.844 15.328 1 30.28 61 ALA B CA 1
ATOM 3020 C C . ALA B 1 61 ? 24.594 30.172 15.578 1 30.28 61 ALA B C 1
ATOM 3022 O O . ALA B 1 61 ? 23.766 29.266 15.75 1 30.28 61 ALA B O 1
ATOM 3023 N N . ASN B 1 62 ? 24.266 31.328 16.109 1 29.05 62 ASN B N 1
ATOM 3024 C CA . ASN B 1 62 ? 22.984 31.984 16.344 1 29.05 62 ASN B CA 1
ATOM 3025 C C . ASN B 1 62 ? 22 31.672 15.219 1 29.05 62 ASN B C 1
ATOM 3027 O O . ASN B 1 62 ? 22.219 32.031 14.07 1 29.05 62 ASN B O 1
ATOM 3031 N N . PRO B 1 63 ? 21.297 30.578 15.258 1 34.84 63 PRO B N 1
ATOM 3032 C CA . PRO B 1 63 ? 20.406 30.078 14.203 1 34.84 63 PRO B CA 1
ATOM 3033 C C . PRO B 1 63 ? 19.359 31.109 13.766 1 34.84 63 PRO B C 1
ATOM 3035 O O . PRO B 1 63 ? 18.312 30.734 13.242 1 34.84 63 PRO B O 1
ATOM 3038 N N . SER B 1 64 ? 19.562 32.344 14 1 32.97 64 SER B N 1
ATOM 3039 C CA . SER B 1 64 ? 18.547 33.25 13.523 1 32.97 64 SER B CA 1
ATOM 3040 C C . SER B 1 64 ? 18.172 32.969 12.07 1 32.97 64 SER B C 1
ATOM 3042 O O . SER B 1 64 ? 17.328 33.656 11.492 1 32.97 64 SER B O 1
ATOM 3044 N N . ALA B 1 65 ? 19.25 32.75 11.18 1 35.44 65 ALA B N 1
ATOM 3045 C CA . ALA B 1 65 ? 19.172 33.062 9.758 1 35.44 65 ALA B CA 1
ATOM 3046 C C . ALA B 1 65 ? 18.172 32.156 9.039 1 35.44 65 ALA B C 1
ATOM 3048 O O . ALA B 1 65 ? 17.812 31.109 9.555 1 35.44 65 ALA B O 1
ATOM 3049 N N . GLY B 1 66 ? 17.703 32.562 7.785 1 36.66 66 GLY B N 1
ATOM 3050 C CA . GLY B 1 66 ? 16.844 32.062 6.73 1 36.66 66 GLY B CA 1
ATOM 3051 C C . GLY B 1 66 ? 17.094 30.609 6.387 1 36.66 66 GLY B C 1
ATOM 3052 O O . GLY B 1 66 ? 18.219 30.234 6.078 1 36.66 66 GLY B O 1
ATOM 3053 N N . HIS B 1 67 ? 16.531 29.594 7.078 1 43.03 67 HIS B N 1
ATOM 3054 C CA . HIS B 1 67 ? 16.547 28.188 6.676 1 43.03 67 HIS B CA 1
ATOM 3055 C C . HIS B 1 67 ? 16.641 28.047 5.16 1 43.03 67 HIS B C 1
ATOM 3057 O O . HIS B 1 67 ? 15.734 28.484 4.438 1 43.03 67 HIS B O 1
ATOM 3063 N N . THR B 1 68 ? 17.75 28.141 4.543 1 43.53 68 THR B N 1
ATOM 3064 C CA . THR B 1 68 ? 17.953 28 3.107 1 43.53 68 THR B CA 1
ATOM 3065 C C . THR B 1 68 ? 17.312 26.734 2.584 1 43.53 68 THR B C 1
ATOM 3067 O O . THR B 1 68 ? 17.016 25.812 3.354 1 43.53 68 THR B O 1
ATOM 3070 N N . ALA B 1 69 ? 16.766 26.734 1.35 1 46.12 69 ALA B N 1
ATOM 3071 C CA . ALA B 1 69 ? 16.219 25.609 0.601 1 46.12 69 ALA B CA 1
ATOM 3072 C C . ALA B 1 69 ? 17.031 24.344 0.834 1 46.12 69 ALA B C 1
ATOM 3074 O O . ALA B 1 69 ? 16.484 23.234 0.833 1 46.12 69 ALA B O 1
ATOM 3075 N N . ALA B 1 70 ? 18.312 24.516 0.954 1 47.59 70 ALA B N 1
ATOM 3076 C CA . ALA B 1 70 ? 19.234 23.406 1.145 1 47.59 70 ALA B CA 1
ATOM 3077 C C . ALA B 1 70 ? 19 22.719 2.49 1 47.59 70 ALA B C 1
ATOM 3079 O O . ALA B 1 70 ? 19.156 21.5 2.611 1 47.59 70 ALA B O 1
ATOM 3080 N N . ASP B 1 71 ? 18.562 23.438 3.498 1 53.62 71 ASP B N 1
ATOM 3081 C CA . ASP B 1 71 ? 18.375 22.953 4.863 1 53.62 71 ASP B CA 1
ATOM 3082 C C . ASP B 1 71 ? 17.062 22.188 5.008 1 53.62 71 ASP B C 1
ATOM 3084 O O . ASP B 1 71 ? 16.953 21.281 5.848 1 53.62 71 ASP B O 1
ATOM 3088 N N . ALA B 1 72 ? 16.125 22.531 4.117 1 55.59 72 ALA B N 1
ATOM 3089 C CA . ALA B 1 72 ? 14.805 21.906 4.172 1 55.59 72 ALA B CA 1
ATOM 3090 C C . ALA B 1 72 ? 14.883 20.422 3.855 1 55.59 72 ALA B C 1
ATOM 3092 O O . ALA B 1 72 ? 14.18 19.609 4.461 1 55.59 72 ALA B O 1
ATOM 3093 N N . HIS B 1 73 ? 15.859 20.062 2.949 1 63.34 73 HIS B N 1
ATOM 3094 C CA . HIS B 1 73 ? 15.969 18.672 2.531 1 63.34 73 HIS B CA 1
ATOM 3095 C C . HIS B 1 73 ? 16.516 17.797 3.658 1 63.34 73 HIS B C 1
ATOM 3097 O O . HIS B 1 73 ? 16.391 16.578 3.607 1 63.34 73 HIS B O 1
ATOM 3103 N N . ARG B 1 74 ? 16.703 18.516 4.762 1 79 74 ARG B N 1
ATOM 3104 C CA . ARG B 1 74 ? 17.344 17.734 5.809 1 79 74 ARG B CA 1
ATOM 3105 C C . ARG B 1 74 ? 16.484 17.688 7.066 1 79 74 ARG B C 1
ATOM 3107 O O . ARG B 1 74 ? 16.891 17.125 8.086 1 79 74 ARG B O 1
ATOM 3114 N N . GLN B 1 75 ? 15.297 18.219 6.871 1 92.69 75 GLN B N 1
ATOM 3115 C CA . GLN B 1 75 ? 14.422 18.234 8.039 1 92.69 75 GLN B CA 1
ATOM 3116 C C . GLN B 1 75 ? 13.859 16.844 8.32 1 92.69 75 GLN B C 1
ATOM 3118 O O . GLN B 1 75 ? 13.484 16.109 7.402 1 92.69 75 GLN B O 1
ATOM 3123 N N . LEU B 1 76 ? 13.859 16.484 9.609 1 97.19 76 LEU B N 1
ATOM 3124 C CA . LEU B 1 76 ? 13.273 15.211 10.039 1 97.19 76 LEU B CA 1
ATOM 3125 C C . LEU B 1 76 ? 11.766 15.219 9.805 1 97.19 76 LEU B C 1
ATOM 3127 O O . LEU B 1 76 ? 11.086 16.203 10.094 1 97.19 76 LEU B O 1
ATOM 3131 N N . ILE B 1 77 ? 11.297 14.188 9.188 1 98.5 77 ILE B N 1
ATOM 3132 C CA . ILE B 1 77 ? 9.859 13.961 9.141 1 98.5 77 ILE B CA 1
ATOM 3133 C C . ILE B 1 77 ? 9.461 12.922 10.18 1 98.5 77 ILE B C 1
ATOM 3135 O O . ILE B 1 77 ? 10.047 11.836 10.234 1 98.5 77 ILE B O 1
ATOM 3139 N N . VAL B 1 78 ? 8.602 13.297 11.07 1 98.56 78 VAL B N 1
ATOM 3140 C CA . VAL B 1 78 ? 8.039 12.359 12.039 1 98.56 78 VAL B CA 1
ATOM 3141 C C . VAL B 1 78 ? 6.641 11.93 11.602 1 98.56 78 VAL B C 1
ATOM 3143 O O . VAL B 1 78 ? 5.703 12.727 11.641 1 98.56 78 VAL B O 1
ATOM 3146 N N . VAL B 1 79 ? 6.543 10.688 11.18 1 98.5 79 VAL B N 1
ATOM 3147 C CA . VAL B 1 79 ? 5.254 10.133 10.789 1 98.5 79 VAL B CA 1
ATOM 3148 C C . VAL B 1 79 ? 4.68 9.297 11.938 1 98.5 79 VAL B C 1
ATOM 3150 O O . VAL B 1 79 ? 5.371 8.445 12.492 1 98.5 79 VAL B O 1
ATOM 3153 N N . THR B 1 80 ? 3.455 9.562 12.305 1 97.44 80 THR B N 1
ATOM 3154 C CA . THR B 1 80 ? 2.822 8.742 13.336 1 97.44 80 THR B CA 1
ATOM 3155 C C . THR B 1 80 ? 1.537 8.109 12.805 1 97.44 80 THR B C 1
ATOM 3157 O O . THR B 1 80 ? 0.737 8.781 12.148 1 97.44 80 THR B O 1
ATOM 3160 N N . THR B 1 81 ? 1.354 6.852 13.039 1 94.44 81 THR B N 1
ATOM 3161 C CA . THR B 1 81 ? 0.158 6.125 12.625 1 94.44 81 THR B CA 1
ATOM 3162 C C . THR B 1 81 ? -0.585 5.578 13.844 1 94.44 81 THR B C 1
ATOM 3164 O O . THR B 1 81 ? 0.03 5.266 14.867 1 94.44 81 THR B O 1
ATOM 3167 N N . THR B 1 82 ? -1.896 5.594 13.664 1 87.88 82 THR B N 1
ATOM 3168 C CA . THR B 1 82 ? -2.75 4.977 14.672 1 87.88 82 THR B CA 1
ATOM 3169 C C . THR B 1 82 ? -3.176 3.578 14.242 1 87.88 82 THR B C 1
ATOM 3171 O O . THR B 1 82 ? -3.141 3.254 13.047 1 87.88 82 THR B O 1
ATOM 3174 N N . SER B 1 83 ? -3.398 2.713 15.195 1 77.44 83 SER B N 1
ATOM 3175 C CA . SER B 1 83 ? -3.783 1.34 14.883 1 77.44 83 SER B CA 1
ATOM 3176 C C . SER B 1 83 ? -5.109 0.973 15.539 1 77.44 83 SER B C 1
ATOM 3178 O O . SER B 1 83 ? -5.371 1.363 16.688 1 77.44 83 SER B O 1
ATOM 3180 N N . SER B 1 84 ? -6.082 0.458 14.812 1 67.06 84 SER B N 1
ATOM 3181 C CA . SER B 1 84 ? -7.359 0.034 15.383 1 67.06 84 SER B CA 1
ATOM 3182 C C . SER B 1 84 ? -7.285 -1.4 15.898 1 67.06 84 SER B C 1
ATOM 3184 O O . SER B 1 84 ? -8.25 -1.911 16.469 1 67.06 84 SER B O 1
ATOM 3186 N N . GLY B 1 85 ? -6.203 -1.948 16.125 1 63.84 85 GLY B N 1
ATOM 3187 C CA . GLY B 1 85 ? -6.09 -3.312 16.625 1 63.84 85 GLY B CA 1
ATOM 3188 C C . GLY B 1 85 ? -6.691 -4.34 15.68 1 63.84 85 GLY B C 1
ATOM 3189 O O . GLY B 1 85 ? -7.059 -5.438 16.109 1 63.84 85 GLY B O 1
ATOM 3190 N N . ASP B 1 86 ? -6.934 -3.965 14.484 1 66.38 86 ASP B N 1
ATOM 3191 C CA . ASP B 1 86 ? -7.586 -4.863 13.539 1 66.38 86 ASP B CA 1
ATOM 3192 C C . ASP B 1 86 ? -6.602 -5.887 12.984 1 66.38 86 ASP B C 1
ATOM 3194 O O . ASP B 1 86 ? -5.387 -5.73 13.133 1 66.38 86 ASP B O 1
ATOM 3198 N N . ARG B 1 87 ? -7.199 -6.957 12.469 1 69.38 87 ARG B N 1
ATOM 3199 C CA . ARG B 1 87 ? -6.469 -8.102 11.938 1 69.38 87 ARG B CA 1
ATOM 3200 C C . ARG B 1 87 ? -5.648 -7.711 10.719 1 69.38 87 ARG B C 1
ATOM 3202 O O . ARG B 1 87 ? -4.719 -8.422 10.328 1 69.38 87 ARG B O 1
ATOM 3209 N N . TRP B 1 88 ? -5.863 -6.5 10.297 1 75.56 88 TRP B N 1
ATOM 3210 C CA . TRP B 1 88 ? -5.211 -6.027 9.078 1 75.56 88 TRP B CA 1
ATOM 3211 C C . TRP B 1 88 ? -3.953 -5.234 9.414 1 75.56 88 TRP B C 1
ATOM 3213 O O . TRP B 1 88 ? -3.166 -4.906 8.516 1 75.56 88 TRP B O 1
ATOM 3223 N N . ARG B 1 89 ? -3.814 -5.07 10.547 1 81.81 89 ARG B N 1
ATOM 3224 C CA . ARG B 1 89 ? -2.824 -4.086 10.969 1 81.81 89 ARG B CA 1
ATOM 3225 C C . ARG B 1 89 ? -1.433 -4.457 10.461 1 81.81 89 ARG B C 1
ATOM 3227 O O . ARG B 1 89 ? -0.72 -3.611 9.922 1 81.81 89 ARG B O 1
ATOM 3234 N N . ASP B 1 90 ? -1.095 -5.727 10.609 1 83.62 90 ASP B N 1
ATOM 3235 C CA . ASP B 1 90 ? 0.252 -6.129 10.211 1 83.62 90 ASP B CA 1
ATOM 3236 C C . ASP B 1 90 ? 0.461 -5.945 8.711 1 83.62 90 ASP B C 1
ATOM 3238 O O . ASP B 1 90 ? 1.51 -5.465 8.281 1 83.62 90 ASP B O 1
ATOM 3242 N N . ALA B 1 91 ? -0.504 -6.379 8 1 87.25 91 ALA B N 1
ATOM 3243 C CA . ALA B 1 91 ? -0.422 -6.211 6.555 1 87.25 91 ALA B CA 1
ATOM 3244 C C . ALA B 1 91 ? -0.339 -4.734 6.176 1 87.25 91 ALA B C 1
ATOM 3246 O O . ALA B 1 91 ? 0.462 -4.352 5.32 1 87.25 91 ALA B O 1
ATOM 3247 N N . LEU B 1 92 ? -1.106 -3.934 6.832 1 89.31 92 LEU B N 1
ATOM 3248 C CA . LEU B 1 92 ? -1.146 -2.512 6.508 1 89.31 92 LEU B CA 1
ATOM 3249 C C . LEU B 1 92 ? 0.138 -1.817 6.949 1 89.31 92 LEU B C 1
ATOM 3251 O O . LEU B 1 92 ? 0.599 -0.881 6.293 1 89.31 92 LEU B O 1
ATOM 3255 N N . LEU B 1 93 ? 0.673 -2.309 8.039 1 91.81 93 LEU B N 1
ATOM 3256 C CA . LEU B 1 93 ? 1.962 -1.789 8.477 1 91.81 93 LEU B CA 1
ATOM 3257 C C . LEU B 1 93 ? 3.051 -2.094 7.457 1 91.81 93 LEU B C 1
ATOM 3259 O O . LEU B 1 93 ? 3.896 -1.242 7.172 1 91.81 93 LEU B O 1
ATOM 3263 N N . ARG B 1 94 ? 2.975 -3.24 6.891 1 91.44 94 ARG B N 1
ATOM 3264 C CA . ARG B 1 94 ? 3.941 -3.621 5.867 1 91.44 94 ARG B CA 1
ATOM 3265 C C . ARG B 1 94 ? 3.826 -2.717 4.645 1 91.44 94 ARG B C 1
ATOM 3267 O O . ARG B 1 94 ? 4.836 -2.24 4.121 1 91.44 94 ARG B O 1
ATOM 3274 N N . ARG B 1 95 ? 2.66 -2.531 4.32 1 92.5 95 ARG B N 1
ATOM 3275 C CA . ARG B 1 95 ? 2.418 -1.691 3.15 1 92.5 95 ARG B CA 1
ATOM 3276 C C . ARG B 1 95 ? 2.922 -0.271 3.383 1 92.5 95 ARG B C 1
ATOM 3278 O O . ARG B 1 95 ? 3.59 0.305 2.521 1 92.5 95 ARG B O 1
ATOM 3285 N N . MET B 1 96 ? 2.564 0.265 4.5 1 94.44 96 MET B N 1
ATOM 3286 C CA . MET B 1 96 ? 3.043 1.6 4.852 1 94.44 96 MET B CA 1
ATOM 3287 C C . MET B 1 96 ? 4.566 1.638 4.902 1 94.44 96 MET B C 1
ATOM 3289 O O . MET B 1 96 ? 5.184 2.619 4.484 1 94.44 96 MET B O 1
ATOM 3293 N N . SER B 1 97 ? 5.145 0.592 5.375 1 95.5 97 SER B N 1
ATOM 3294 C CA . SER B 1 97 ? 6.598 0.523 5.457 1 95.5 97 SER B CA 1
ATOM 3295 C C . SER B 1 97 ? 7.238 0.613 4.074 1 95.5 97 SER B C 1
ATOM 3297 O O . SER B 1 97 ? 8.297 1.217 3.914 1 95.5 97 SER B O 1
ATOM 3299 N N . ASP B 1 98 ? 6.617 0.014 3.094 1 95.62 98 ASP B N 1
ATOM 3300 C CA . ASP B 1 98 ? 7.145 0.089 1.733 1 95.62 98 ASP B CA 1
ATOM 3301 C C . ASP B 1 98 ? 7.258 1.539 1.267 1 95.62 98 ASP B C 1
ATOM 3303 O O . ASP B 1 98 ? 8.266 1.931 0.675 1 95.62 98 ASP B O 1
ATOM 3307 N N . THR B 1 99 ? 6.234 2.283 1.562 1 96.62 99 THR B N 1
ATOM 3308 C CA . THR B 1 99 ? 6.227 3.691 1.188 1 96.62 99 THR B CA 1
ATOM 3309 C C . THR B 1 99 ? 7.312 4.457 1.94 1 96.62 99 THR B C 1
ATOM 3311 O O . THR B 1 99 ? 8.109 5.172 1.331 1 96.62 99 THR B O 1
ATOM 3314 N N . LEU B 1 100 ? 7.406 4.246 3.205 1 97.25 100 LEU B N 1
ATOM 3315 C CA . LEU B 1 100 ? 8.305 5.035 4.039 1 97.25 100 LEU B CA 1
ATOM 3316 C C . LEU B 1 100 ? 9.766 4.676 3.758 1 97.25 100 LEU B C 1
ATOM 3318 O O . LEU B 1 100 ? 10.648 5.52 3.896 1 97.25 100 LEU B O 1
ATOM 3322 N N . ARG B 1 101 ? 9.984 3.479 3.352 1 96.38 101 ARG B N 1
ATOM 3323 C CA . ARG B 1 101 ? 11.336 3.045 3.021 1 96.38 101 ARG B CA 1
ATOM 3324 C C . ARG B 1 101 ? 11.883 3.816 1.825 1 96.38 101 ARG B C 1
ATOM 3326 O O . ARG B 1 101 ? 13.102 3.908 1.641 1 96.38 101 ARG B O 1
ATOM 3333 N N . LEU B 1 102 ? 11.047 4.312 1.007 1 95.94 102 LEU B N 1
ATOM 3334 C CA . LEU B 1 102 ? 11.453 5.008 -0.209 1 95.94 102 LEU B CA 1
ATOM 3335 C C . LEU B 1 102 ? 11.664 6.496 0.058 1 95.94 102 LEU B C 1
ATOM 3337 O O . LEU B 1 102 ? 12.141 7.227 -0.813 1 95.94 102 LEU B O 1
ATOM 3341 N N . VAL B 1 103 ? 11.266 6.961 1.241 1 96.25 103 VAL B N 1
ATOM 3342 C CA . VAL B 1 103 ? 11.43 8.367 1.607 1 96.25 103 VAL B CA 1
ATOM 3343 C C . VAL B 1 103 ? 12.875 8.625 2.023 1 96.25 103 VAL B C 1
ATOM 3345 O O . VAL B 1 103 ? 13.414 7.926 2.885 1 96.25 103 VAL B O 1
ATOM 3348 N N . PRO B 1 104 ? 13.484 9.609 1.421 1 94.94 104 PRO B N 1
ATOM 3349 C CA . PRO B 1 104 ? 14.859 9.93 1.836 1 94.94 104 PRO B CA 1
ATOM 3350 C C . PRO B 1 104 ? 14.953 10.297 3.316 1 94.94 104 PRO B C 1
ATOM 3352 O O . PRO B 1 104 ? 14.117 11.039 3.828 1 94.94 104 PRO B O 1
ATOM 3355 N N . PRO B 1 105 ? 15.883 9.695 3.939 1 94.31 105 PRO B N 1
ATOM 3356 C CA . PRO B 1 105 ? 16.078 10.07 5.34 1 94.31 105 PRO B CA 1
ATOM 3357 C C . PRO B 1 105 ? 16.484 11.539 5.504 1 94.31 105 PRO B C 1
ATOM 3359 O O . PRO B 1 105 ? 16.984 12.156 4.559 1 94.31 105 PRO B O 1
ATOM 3362 N N . PRO B 1 106 ? 16.188 12.133 6.707 1 96.81 106 PRO B N 1
ATOM 3363 C CA . PRO B 1 106 ? 15.766 11.438 7.922 1 96.81 106 PRO B CA 1
ATOM 3364 C C . PRO B 1 106 ? 14.25 11.344 8.055 1 96.81 106 PRO B C 1
ATOM 3366 O O . PRO B 1 106 ? 13.539 12.328 7.82 1 96.81 106 PRO B O 1
ATOM 3369 N N . ILE B 1 107 ? 13.742 10.156 8.398 1 97.44 107 ILE B N 1
ATOM 3370 C CA . ILE B 1 107 ? 12.328 9.906 8.664 1 97.44 107 ILE B CA 1
ATOM 3371 C C . ILE B 1 107 ? 12.18 9.008 9.883 1 97.44 107 ILE B C 1
ATOM 3373 O O . ILE B 1 107 ? 12.938 8.047 10.055 1 97.44 107 ILE B O 1
ATOM 3377 N N . LEU B 1 108 ? 11.336 9.383 10.773 1 98.06 108 LEU B N 1
ATOM 3378 C CA . LEU B 1 108 ? 11.016 8.602 11.969 1 98.06 108 LEU B CA 1
ATOM 3379 C C . LEU B 1 108 ? 9.547 8.195 11.969 1 98.06 108 LEU B C 1
ATOM 3381 O O . LEU B 1 108 ? 8.664 9.047 11.844 1 98.06 108 LEU B O 1
ATOM 3385 N N . TRP B 1 109 ? 9.344 6.891 12.039 1 97.88 109 TRP B N 1
ATOM 3386 C CA . TRP B 1 109 ? 7.992 6.352 12.102 1 97.88 109 TRP B CA 1
ATOM 3387 C C . TRP B 1 109 ? 7.609 6 13.531 1 97.88 109 TRP B C 1
ATOM 3389 O O . TRP B 1 109 ? 8.211 5.109 14.141 1 97.88 109 TRP B O 1
ATOM 3399 N N . ILE B 1 110 ? 6.613 6.703 14.117 1 97.19 110 ILE B N 1
ATOM 3400 C CA . ILE B 1 110 ? 6.121 6.398 15.453 1 97.19 110 ILE B CA 1
ATOM 3401 C C . ILE B 1 110 ? 4.82 5.598 15.359 1 97.19 110 ILE B C 1
ATOM 3403 O O . ILE B 1 110 ? 3.814 6.102 14.852 1 97.19 110 ILE B O 1
ATOM 3407 N N . VAL B 1 111 ? 4.867 4.375 15.797 1 94.75 111 VAL B N 1
ATOM 3408 C CA . VAL B 1 111 ? 3.703 3.496 15.805 1 94.75 111 VAL B CA 1
ATOM 3409 C C . VAL B 1 111 ? 3.199 3.314 17.234 1 94.75 111 VAL B C 1
ATOM 3411 O O . VAL B 1 111 ? 3.961 2.92 18.125 1 94.75 111 VAL B O 1
ATOM 3414 N N . VAL B 1 112 ? 1.89 3.654 17.438 1 92.5 112 VAL B N 1
ATOM 3415 C CA . VAL B 1 112 ? 1.288 3.545 18.75 1 92.5 112 VAL B CA 1
ATOM 3416 C C . VAL B 1 112 ? 0.242 2.432 18.766 1 92.5 112 VAL B C 1
ATOM 3418 O O . VAL B 1 112 ? -0.636 2.396 17.891 1 92.5 112 VAL B O 1
ATOM 3421 N N . GLN B 1 113 ? 0.381 1.536 19.703 1 87.69 113 GLN B N 1
ATOM 3422 C CA . GLN B 1 113 ? -0.552 0.416 19.766 1 87.69 113 GLN B CA 1
ATOM 3423 C C . GLN B 1 113 ? -1.013 0.156 21.203 1 87.69 113 GLN B C 1
ATOM 3425 O O . GLN B 1 113 ? -0.265 0.392 22.156 1 87.69 113 GLN B O 1
ATOM 3430 N N . GLN B 1 114 ? -2.26 -0.354 21.203 1 84.75 114 GLN B N 1
ATOM 3431 C CA . GLN B 1 114 ? -2.773 -0.79 22.5 1 84.75 114 GLN B CA 1
ATOM 3432 C C . GLN B 1 114 ? -2.164 -2.129 22.906 1 84.75 114 GLN B C 1
ATOM 3434 O O . GLN B 1 114 ? -1.996 -3.02 22.062 1 84.75 114 GLN B O 1
ATOM 3439 N N . VAL B 1 115 ? -1.777 -2.291 24.156 1 74 115 VAL B N 1
ATOM 3440 C CA . VAL B 1 115 ? -1.136 -3.498 24.656 1 74 115 VAL B CA 1
ATOM 3441 C C . VAL B 1 115 ? -2.08 -4.688 24.5 1 74 115 VAL B C 1
ATOM 3443 O O . VAL B 1 115 ? -1.645 -5.797 24.188 1 74 115 VAL B O 1
ATOM 3446 N N . ALA B 1 116 ? -3.283 -4.426 24.906 1 59.53 116 ALA B N 1
ATOM 3447 C CA . ALA B 1 116 ? -4.246 -5.523 24.859 1 59.53 116 ALA B CA 1
ATOM 3448 C C . ALA B 1 116 ? -4.465 -6.012 23.438 1 59.53 116 ALA B C 1
ATOM 3450 O O . ALA B 1 116 ? -5.023 -7.09 23.219 1 59.53 116 ALA B O 1
ATOM 3451 N N . ALA B 1 117 ? -3.992 -5.27 22.641 1 57.09 117 ALA B N 1
ATOM 3452 C CA . ALA B 1 117 ? -4.238 -5.68 21.266 1 57.09 117 ALA B CA 1
ATOM 3453 C C . ALA B 1 117 ? -3.5 -6.973 20.938 1 57.09 117 ALA B C 1
ATOM 3455 O O . ALA B 1 117 ? -2.371 -7.184 21.391 1 57.09 117 ALA B O 1
ATOM 3456 N N . ALA B 1 118 ? -4.203 -8.094 20.688 1 54.59 118 ALA B N 1
ATOM 3457 C CA . ALA B 1 118 ? -3.836 -9.492 20.516 1 54.59 118 ALA B CA 1
ATOM 3458 C C . ALA B 1 118 ? -2.48 -9.617 19.828 1 54.59 118 ALA B C 1
ATOM 3460 O O . ALA B 1 118 ? -1.778 -10.617 20 1 54.59 118 ALA B O 1
ATOM 3461 N N . ASP B 1 119 ? -2.025 -8.57 19.156 1 60.81 119 ASP B N 1
ATOM 3462 C CA . ASP B 1 119 ? -0.897 -8.945 18.312 1 60.81 119 ASP B CA 1
ATOM 3463 C C . ASP B 1 119 ? 0.204 -7.891 18.359 1 60.81 119 ASP B C 1
ATOM 3465 O O . ASP B 1 119 ? 0.632 -7.383 17.328 1 60.81 119 ASP B O 1
ATOM 3469 N N . LEU B 1 120 ? 0.743 -7.613 19.609 1 60.94 120 LEU B N 1
ATOM 3470 C CA . LEU B 1 120 ? 1.872 -6.703 19.75 1 60.94 120 LEU B CA 1
ATOM 3471 C C . LEU B 1 120 ? 3.129 -7.289 19.109 1 60.94 120 LEU B C 1
ATOM 3473 O O . LEU B 1 120 ? 3.891 -6.57 18.453 1 60.94 120 LEU B O 1
ATOM 3477 N N . ASP B 1 121 ? 3.199 -8.539 19.188 1 69.38 121 ASP B N 1
ATOM 3478 C CA . ASP B 1 121 ? 4.398 -9.195 18.672 1 69.38 121 ASP B CA 1
ATOM 3479 C C . ASP B 1 121 ? 4.426 -9.172 17.156 1 69.38 121 ASP B C 1
ATOM 3481 O O . ASP B 1 121 ? 5.492 -9.031 16.547 1 69.38 121 ASP B O 1
ATOM 3485 N N . GLY B 1 122 ? 3.277 -9.234 16.609 1 74.12 122 GLY B N 1
ATOM 3486 C CA . GLY B 1 122 ? 3.209 -9.172 15.156 1 74.12 122 GLY B CA 1
ATOM 3487 C C . GLY B 1 122 ? 3.658 -7.836 14.586 1 74.12 122 GLY B C 1
ATOM 3488 O O . GLY B 1 122 ? 4.5 -7.789 13.688 1 74.12 122 GLY B O 1
ATOM 3489 N N . ALA B 1 123 ? 3.221 -6.812 15.242 1 79.56 123 ALA B N 1
ATOM 3490 C CA . ALA B 1 123 ? 3.58 -5.469 14.789 1 79.56 123 ALA B CA 1
ATOM 3491 C C . ALA B 1 123 ? 5.07 -5.207 14.984 1 79.56 123 ALA B C 1
ATOM 3493 O O . ALA B 1 123 ? 5.727 -4.648 14.109 1 79.56 123 ALA B O 1
ATOM 3494 N N . ALA B 1 124 ? 5.547 -5.629 16.109 1 83.69 124 ALA B N 1
ATOM 3495 C CA . ALA B 1 124 ? 6.965 -5.426 16.391 1 83.69 124 ALA B CA 1
ATOM 3496 C C . ALA B 1 124 ? 7.84 -6.16 15.383 1 83.69 124 ALA B C 1
ATOM 3498 O O . ALA B 1 124 ? 8.859 -5.633 14.938 1 83.69 124 ALA B O 1
ATOM 3499 N N . GLU B 1 125 ? 7.426 -7.285 15.07 1 82.94 125 GLU B N 1
ATOM 3500 C CA . GLU B 1 125 ? 8.188 -8.062 14.102 1 82.94 125 GLU B CA 1
ATOM 3501 C C . GLU B 1 125 ? 8.195 -7.387 12.734 1 82.94 125 GLU B C 1
ATOM 3503 O O . GLU B 1 125 ? 9.227 -7.324 12.07 1 82.94 125 GLU B O 1
ATOM 3508 N N . VAL B 1 126 ? 7.102 -6.891 12.391 1 83.56 126 VAL B N 1
ATOM 3509 C CA . VAL B 1 126 ? 6.988 -6.203 11.109 1 83.56 126 VAL B CA 1
ATOM 3510 C C . VAL B 1 126 ? 7.895 -4.977 11.102 1 83.56 126 VAL B C 1
ATOM 3512 O O . VAL B 1 126 ? 8.664 -4.773 10.156 1 83.56 126 VAL B O 1
ATOM 3515 N N . LEU B 1 127 ? 7.812 -4.23 12.172 1 89.38 127 LEU B N 1
ATOM 3516 C CA . LEU B 1 127 ? 8.555 -2.975 12.242 1 89.38 127 LEU B CA 1
ATOM 3517 C C . LEU B 1 127 ? 10.055 -3.229 12.195 1 89.38 127 LEU B C 1
ATOM 3519 O O . LEU B 1 127 ? 10.797 -2.48 11.555 1 89.38 127 LEU B O 1
ATOM 3523 N N . ARG B 1 128 ? 10.484 -4.289 12.75 1 89.19 128 ARG B N 1
ATOM 3524 C CA . ARG B 1 128 ? 11.906 -4.625 12.773 1 89.19 128 ARG B CA 1
ATOM 3525 C C . ARG B 1 128 ? 12.414 -4.949 11.375 1 89.19 128 ARG B C 1
ATOM 3527 O O . ARG B 1 128 ? 13.57 -4.66 11.047 1 89.19 128 ARG B O 1
ATOM 3534 N N . LYS B 1 129 ? 11.578 -5.367 10.586 1 85.06 129 LYS B N 1
ATOM 3535 C CA . LYS B 1 129 ? 11.984 -5.855 9.273 1 85.06 129 LYS B CA 1
ATOM 3536 C C . LYS B 1 129 ? 11.891 -4.754 8.219 1 85.06 129 LYS B C 1
ATOM 3538 O O . LYS B 1 129 ? 12.383 -4.914 7.102 1 85.06 129 LYS B O 1
ATOM 3543 N N . THR B 1 130 ? 11.312 -3.662 8.492 1 86.19 130 THR B N 1
ATOM 3544 C CA . THR B 1 130 ? 11.031 -2.631 7.496 1 86.19 130 THR B CA 1
ATOM 3545 C C . THR B 1 130 ? 12.305 -1.876 7.129 1 86.19 130 THR B C 1
ATOM 3547 O O . THR B 1 130 ? 12.438 -1.374 6.008 1 86.19 130 THR B O 1
ATOM 3550 N N . GLY B 1 131 ? 13.266 -1.689 7.996 1 86.5 131 GLY B N 1
ATOM 3551 C CA . GLY B 1 131 ? 14.438 -0.864 7.773 1 86.5 131 GLY B CA 1
ATOM 3552 C C . GLY B 1 131 ? 14.172 0.617 7.969 1 86.5 131 GLY B C 1
ATOM 3553 O O . GLY B 1 131 ? 15.047 1.448 7.711 1 86.5 131 GLY B O 1
ATOM 3554 N N . VAL B 1 132 ? 13.008 0.992 8.312 1 94.38 132 VAL B N 1
ATOM 3555 C CA . VAL B 1 132 ? 12.648 2.371 8.625 1 94.38 132 VAL B CA 1
ATOM 3556 C C . VAL B 1 132 ? 12.859 2.641 10.109 1 94.38 132 VAL B C 1
ATOM 3558 O O . VAL B 1 132 ? 12.508 1.813 10.953 1 94.38 132 VAL B O 1
ATOM 3561 N N . MET B 1 133 ? 13.617 3.766 10.422 1 95.88 133 MET B N 1
ATOM 3562 C CA . MET B 1 133 ? 13.727 4.137 11.828 1 95.88 133 MET B CA 1
ATOM 3563 C C . MET B 1 133 ? 12.344 4.297 12.453 1 95.88 133 MET B C 1
ATOM 3565 O O . MET B 1 133 ? 11.469 4.953 11.883 1 95.88 133 MET B O 1
ATOM 3569 N N . TYR B 1 134 ? 12.172 3.615 13.641 1 96.31 134 TYR B N 1
ATOM 3570 C CA . TYR B 1 134 ? 10.828 3.65 14.211 1 96.31 134 TYR B CA 1
ATOM 3571 C C . TYR B 1 134 ? 10.875 3.684 15.734 1 96.31 134 TYR B C 1
ATOM 3573 O O . TYR B 1 134 ? 11.93 3.43 16.328 1 96.31 134 TYR B O 1
ATOM 3581 N N . ARG B 1 135 ? 9.82 4.211 16.328 1 95.62 135 ARG B N 1
ATOM 3582 C CA . ARG B 1 135 ? 9.477 4.047 17.734 1 95.62 135 ARG B CA 1
ATOM 3583 C C . ARG B 1 135 ? 8.133 3.359 17.906 1 95.62 135 ARG B C 1
ATOM 3585 O O . ARG B 1 135 ? 7.141 3.762 17.297 1 95.62 135 ARG B O 1
ATOM 3592 N N . HIS B 1 136 ? 8.188 2.246 18.547 1 94.06 136 HIS B N 1
ATOM 3593 C CA . HIS B 1 136 ? 6.957 1.516 18.844 1 94.06 136 HIS B CA 1
ATOM 3594 C C . HIS B 1 136 ? 6.473 1.803 20.266 1 94.06 136 HIS B C 1
ATOM 3596 O O . HIS B 1 136 ? 7.078 1.343 21.234 1 94.06 136 HIS B O 1
ATOM 3602 N N . LEU B 1 137 ? 5.371 2.564 20.375 1 93.62 137 LEU B N 1
ATOM 3603 C CA . LEU B 1 137 ? 4.828 2.973 21.672 1 93.62 137 LEU B CA 1
ATOM 3604 C C . LEU B 1 137 ? 3.557 2.195 21.984 1 93.62 137 LEU B C 1
ATOM 3606 O O . LEU B 1 137 ? 2.791 1.842 21.094 1 93.62 137 LEU B O 1
ATOM 3610 N N . THR B 1 138 ? 3.383 1.847 23.219 1 90.31 138 THR B N 1
ATOM 3611 C CA . THR B 1 138 ? 2.197 1.104 23.625 1 90.31 138 THR B CA 1
ATOM 3612 C C . THR B 1 138 ? 1.461 1.839 24.75 1 90.31 138 THR B C 1
ATOM 3614 O O . THR B 1 138 ? 2.029 2.717 25.391 1 90.31 138 THR B O 1
ATOM 3617 N N . PHE B 1 139 ? 0.176 1.57 24.859 1 88.12 139 PHE B N 1
ATOM 3618 C CA . PHE B 1 139 ? -0.631 2.113 25.953 1 88.12 139 PHE B CA 1
ATOM 3619 C C . PHE B 1 139 ? -1.649 1.087 26.438 1 88.12 139 PHE B C 1
ATOM 3621 O O . PHE B 1 139 ? -1.961 0.131 25.719 1 88.12 139 PHE B O 1
ATOM 3628 N N . LYS B 1 140 ? -2.242 1.195 27.594 1 86.5 140 LYS B N 1
ATOM 3629 C CA . LYS B 1 140 ? -3.111 0.196 28.219 1 86.5 140 LYS B CA 1
ATOM 3630 C C . LYS B 1 140 ? -4.562 0.665 28.234 1 86.5 140 LYS B C 1
ATOM 3632 O O . LYS B 1 140 ? -5.484 -0.154 28.234 1 86.5 140 LYS B O 1
ATOM 3637 N N . LYS B 1 141 ? -4.879 1.869 28.109 1 84.5 141 LYS B N 1
ATOM 3638 C CA . LYS B 1 141 ? -6.223 2.416 28.234 1 84.5 141 LYS B CA 1
ATOM 3639 C C . LYS B 1 141 ? -7.152 1.854 27.172 1 84.5 141 LYS B C 1
ATOM 3641 O O . LYS B 1 141 ? -6.77 1.739 26 1 84.5 141 LYS B O 1
ATOM 3646 N N . ASN B 1 142 ? -8.344 1.413 27.625 1 82.38 142 ASN B N 1
ATOM 3647 C CA . ASN B 1 142 ? -9.359 0.916 26.703 1 82.38 142 ASN B CA 1
ATOM 3648 C C . ASN B 1 142 ? -10.352 2.01 26.312 1 82.38 142 ASN B C 1
ATOM 3650 O O . ASN B 1 142 ? -10.648 2.893 27.125 1 82.38 142 ASN B O 1
ATOM 3654 N N . PHE B 1 143 ? -10.758 1.91 25.047 1 84.19 143 PHE B N 1
ATOM 3655 C CA . PHE B 1 143 ? -11.719 2.883 24.547 1 84.19 143 PHE B CA 1
ATOM 3656 C C . PHE B 1 143 ? -12.906 2.184 23.891 1 84.19 143 PHE B C 1
ATOM 3658 O O . PHE B 1 143 ? -12.758 1.119 23.281 1 84.19 143 PHE B O 1
ATOM 3665 N N . THR B 1 144 ? -14.039 2.717 24.016 1 82.19 144 THR B N 1
ATOM 3666 C CA . THR B 1 144 ? -15.219 2.203 23.344 1 82.19 144 THR B CA 1
ATOM 3667 C C . THR B 1 144 ? -15.422 2.9 22 1 82.19 144 THR B C 1
ATOM 3669 O O . THR B 1 144 ? -16.047 2.35 21.094 1 82.19 144 THR B O 1
ATOM 3672 N N . ASP B 1 145 ? -14.945 4.051 21.906 1 86.38 145 ASP B N 1
ATOM 3673 C CA . ASP B 1 145 ? -15.062 4.871 20.703 1 86.38 145 ASP B CA 1
ATOM 3674 C C . ASP B 1 145 ? -13.758 4.887 19.906 1 86.38 145 ASP B C 1
ATOM 3676 O O . ASP B 1 145 ? -12.703 5.223 20.453 1 86.38 145 ASP B O 1
ATOM 3680 N N . ALA B 1 146 ? -13.898 4.559 18.656 1 83.31 146 ALA B N 1
ATOM 3681 C CA . ALA B 1 146 ? -12.719 4.465 17.797 1 83.31 146 ALA B CA 1
ATOM 3682 C C . ALA B 1 146 ? -12.031 5.82 17.656 1 83.31 146 ALA B C 1
ATOM 3684 O O . ALA B 1 146 ? -10.805 5.898 17.594 1 83.31 146 ALA B O 1
ATOM 3685 N N . ALA B 1 147 ? -12.789 6.867 17.578 1 86.06 147 ALA B N 1
ATOM 3686 C CA . ALA B 1 147 ? -12.227 8.203 17.422 1 86.06 147 ALA B CA 1
ATOM 3687 C C . ALA B 1 147 ? -11.438 8.609 18.672 1 86.06 147 ALA B C 1
ATOM 3689 O O . ALA B 1 147 ? -10.367 9.203 18.562 1 86.06 147 ALA B O 1
ATOM 3690 N N . ALA B 1 148 ? -12.008 8.32 19.797 1 88.81 148 ALA B N 1
ATOM 3691 C CA . ALA B 1 148 ? -11.336 8.625 21.047 1 88.81 148 ALA B CA 1
ATOM 3692 C C . ALA B 1 148 ? -10.039 7.828 21.188 1 88.81 148 ALA B C 1
ATOM 3694 O O . ALA B 1 148 ? -9.031 8.352 21.672 1 88.81 148 ALA B O 1
ATOM 3695 N N . ALA B 1 149 ? -10.133 6.598 20.781 1 88.94 149 ALA B N 1
ATOM 3696 C CA . ALA B 1 149 ? -8.93 5.766 20.812 1 88.94 149 ALA B CA 1
ATOM 3697 C C . ALA B 1 149 ? -7.84 6.332 19.906 1 88.94 149 ALA B C 1
ATOM 3699 O O . ALA B 1 149 ? -6.672 6.383 20.297 1 88.94 149 ALA B O 1
ATOM 3700 N N . ALA B 1 150 ? -8.219 6.719 18.734 1 90.88 150 ALA B N 1
ATOM 3701 C CA . ALA B 1 150 ? -7.27 7.297 17.781 1 90.88 150 ALA B CA 1
ATOM 3702 C C . ALA B 1 150 ? -6.648 8.578 18.344 1 90.88 150 ALA B C 1
ATOM 3704 O O . ALA B 1 150 ? -5.438 8.781 18.25 1 90.88 150 ALA B O 1
ATOM 3705 N N . ASP B 1 151 ? -7.473 9.391 18.938 1 91.81 151 ASP B N 1
ATOM 3706 C CA . ASP B 1 151 ? -6.977 10.633 19.531 1 91.81 151 ASP B CA 1
ATOM 3707 C C . ASP B 1 151 ? -5.992 10.352 20.656 1 91.81 151 ASP B C 1
ATOM 3709 O O . ASP B 1 151 ? -4.98 11.047 20.797 1 91.81 151 ASP B O 1
ATOM 3713 N N . HIS B 1 152 ? -6.355 9.398 21.391 1 92.69 152 HIS B N 1
ATOM 3714 C CA . HIS B 1 152 ? -5.449 9.031 22.469 1 92.69 152 HIS B CA 1
ATOM 3715 C C . HIS B 1 152 ? -4.109 8.555 21.922 1 92.69 152 HIS B C 1
ATOM 3717 O O . HIS B 1 152 ? -3.055 8.906 22.469 1 92.69 152 HIS B O 1
ATOM 3723 N N . GLN B 1 153 ? -4.137 7.77 20.938 1 93.44 153 GLN B N 1
ATOM 3724 C CA . GLN B 1 153 ? -2.904 7.309 20.297 1 93.44 153 GLN B CA 1
ATOM 3725 C C . GLN B 1 153 ? -2.072 8.484 19.797 1 93.44 153 GLN B C 1
ATOM 3727 O O . GLN B 1 153 ? -0.855 8.516 19.984 1 93.44 153 GLN B O 1
ATOM 3732 N N . ARG B 1 154 ? -2.684 9.406 19.203 1 95.25 154 ARG B N 1
ATOM 3733 C CA . ARG B 1 154 ? -1.989 10.594 18.719 1 95.25 154 ARG B CA 1
ATOM 3734 C C . ARG B 1 154 ? -1.388 11.383 19.875 1 95.25 154 ARG B C 1
ATOM 3736 O O . ARG B 1 154 ? -0.273 11.898 19.766 1 95.25 154 ARG B O 1
ATOM 3743 N N . ASN B 1 155 ? -2.141 11.453 20.969 1 94.88 155 ASN B N 1
ATOM 3744 C CA . ASN B 1 155 ? -1.625 12.141 22.141 1 94.88 155 ASN B CA 1
ATOM 3745 C C . ASN B 1 155 ? -0.396 11.438 22.703 1 94.88 155 ASN B C 1
ATOM 3747 O O . ASN B 1 155 ? 0.546 12.094 23.156 1 94.88 155 ASN B O 1
ATOM 3751 N N . VAL B 1 156 ? -0.466 10.141 22.719 1 94.81 156 VAL B N 1
ATOM 3752 C CA . VAL B 1 156 ? 0.685 9.375 23.188 1 94.81 156 VAL B CA 1
ATOM 3753 C C . VAL B 1 156 ? 1.904 9.695 22.328 1 94.81 156 VAL B C 1
ATOM 3755 O O . VAL B 1 156 ? 2.998 9.93 22.859 1 94.81 156 VAL B O 1
ATOM 3758 N N . ALA B 1 157 ? 1.739 9.742 21.062 1 96.62 157 ALA B N 1
ATOM 3759 C CA . ALA B 1 157 ? 2.826 10.07 20.141 1 96.62 157 ALA B CA 1
ATOM 3760 C C . ALA B 1 157 ? 3.332 11.484 20.359 1 96.62 157 ALA B C 1
ATOM 3762 O O . ALA B 1 157 ? 4.543 11.719 20.438 1 96.62 157 ALA B O 1
ATOM 3763 N N . LEU B 1 158 ? 2.436 12.43 20.469 1 96.19 158 LEU B N 1
ATOM 3764 C CA . LEU B 1 158 ? 2.803 13.828 20.656 1 96.19 158 LEU B CA 1
ATOM 3765 C C . LEU B 1 158 ? 3.549 14.031 21.969 1 96.19 158 LEU B C 1
ATOM 3767 O O . LEU B 1 158 ? 4.512 14.805 22.016 1 96.19 158 LEU B O 1
ATOM 3771 N N . SER B 1 159 ? 3.049 13.359 22.984 1 94.75 159 SER B N 1
ATOM 3772 C CA . SER B 1 159 ? 3.74 13.438 24.266 1 94.75 159 SER B CA 1
ATOM 3773 C C . SER B 1 159 ? 5.18 12.945 24.141 1 94.75 159 SER B C 1
ATOM 3775 O O . SER B 1 159 ? 6.094 13.547 24.719 1 94.75 159 SER B O 1
ATOM 3777 N N . HIS B 1 160 ? 5.324 11.883 23.422 1 95.62 160 HIS B N 1
ATOM 3778 C CA . HIS B 1 160 ? 6.664 11.344 23.203 1 95.62 160 HIS B CA 1
ATOM 3779 C C . HIS B 1 160 ? 7.535 12.344 22.453 1 95.62 160 HIS B C 1
ATOM 3781 O O . HIS B 1 160 ? 8.695 12.562 22.812 1 95.62 160 HIS B O 1
ATOM 3787 N N . ILE B 1 161 ? 7.051 12.945 21.438 1 96.62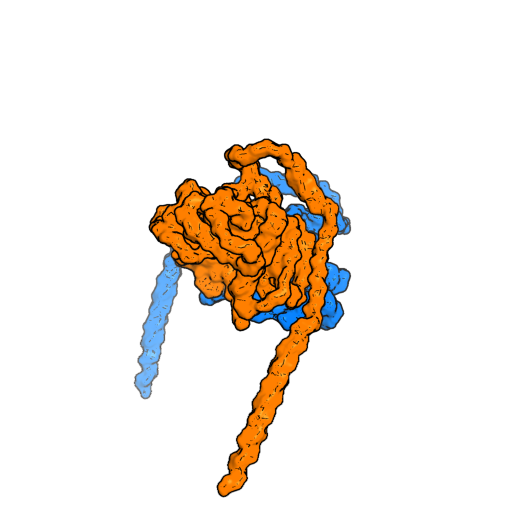 161 ILE B N 1
ATOM 3788 C CA . ILE B 1 161 ? 7.766 13.922 20.625 1 96.62 161 ILE B CA 1
ATOM 3789 C C . ILE B 1 161 ? 8.172 15.109 21.484 1 96.62 161 ILE B C 1
ATOM 3791 O O . ILE B 1 161 ? 9.312 15.578 21.406 1 96.62 161 ILE B O 1
ATOM 3795 N N . GLU B 1 162 ? 7.281 15.586 22.281 1 94.69 162 GLU B N 1
ATOM 3796 C CA . GLU B 1 162 ? 7.535 16.734 23.141 1 94.69 162 GLU B CA 1
ATOM 3797 C C . GLU B 1 162 ? 8.578 16.406 24.203 1 94.69 162 GLU B C 1
ATOM 3799 O O . GLU B 1 162 ? 9.523 17.172 24.406 1 94.69 162 GLU B O 1
ATOM 3804 N N . ARG B 1 163 ? 8.359 15.289 24.875 1 94.44 163 ARG B N 1
ATOM 3805 C CA . ARG B 1 163 ? 9.25 14.867 25.953 1 94.44 163 ARG B CA 1
ATOM 3806 C C . ARG B 1 163 ? 10.695 14.781 25.469 1 94.44 163 ARG B C 1
ATOM 3808 O O . ARG B 1 163 ? 11.617 15.18 26.172 1 94.44 163 ARG B O 1
ATOM 3815 N N . HIS B 1 164 ? 10.891 14.312 24.25 1 95.25 164 HIS B N 1
ATOM 3816 C CA . HIS B 1 164 ? 12.242 14.102 23.734 1 95.25 164 HIS B CA 1
ATOM 3817 C C . HIS B 1 164 ? 12.656 15.219 22.781 1 95.25 164 HIS B C 1
ATOM 3819 O O . HIS B 1 164 ? 13.727 15.156 22.172 1 95.25 164 HIS B O 1
ATOM 3825 N N . ARG B 1 165 ? 11.773 16.203 22.656 1 94.31 165 ARG B N 1
ATOM 3826 C CA . ARG B 1 165 ? 12.008 17.391 21.828 1 94.31 165 ARG B CA 1
ATOM 3827 C C . ARG B 1 165 ? 12.516 16.984 20.438 1 94.31 165 ARG B C 1
ATOM 3829 O O . ARG B 1 165 ? 13.539 17.484 19.984 1 94.31 165 ARG B O 1
ATOM 3836 N N . LEU B 1 166 ? 11.82 16 19.859 1 95.81 166 LEU B N 1
ATOM 3837 C CA . LEU B 1 166 ? 12.133 15.57 18.5 1 95.81 166 LEU B CA 1
ATOM 3838 C C . LEU B 1 166 ? 11.766 16.656 17.5 1 95.81 166 LEU B C 1
ATOM 3840 O O . LEU B 1 166 ? 10.609 16.766 17.078 1 95.81 166 LEU B O 1
ATOM 3844 N N . ALA B 1 167 ? 12.773 17.438 17.078 1 95.06 167 ALA B N 1
ATOM 3845 C CA . ALA B 1 167 ? 12.539 18.562 16.188 1 95.06 167 ALA B CA 1
ATOM 3846 C C . ALA B 1 167 ? 12.352 18.094 14.75 1 95.06 167 ALA B C 1
ATOM 3848 O O . ALA B 1 167 ? 13.219 17.422 14.195 1 95.06 167 ALA B O 1
ATOM 3849 N N . GLY B 1 168 ? 11.273 18.344 14.133 1 97.06 168 GLY B N 1
ATOM 3850 C CA . GLY B 1 168 ? 10.953 17.953 12.773 1 97.06 168 GLY B CA 1
ATOM 3851 C C . GLY B 1 168 ? 9.523 18.281 12.383 1 97.06 168 GLY B C 1
ATOM 3852 O O . GLY B 1 168 ? 8.844 19.062 13.062 1 97.06 168 GLY B O 1
ATOM 3853 N N . ILE B 1 169 ? 9.125 17.812 11.195 1 98 169 ILE B N 1
ATOM 3854 C CA . ILE B 1 169 ? 7.762 17.984 10.703 1 98 169 ILE B CA 1
ATOM 3855 C C . ILE B 1 169 ? 6.918 16.766 11.07 1 98 169 ILE B C 1
ATOM 3857 O O . ILE B 1 169 ? 7.25 15.641 10.703 1 98 169 ILE B O 1
ATOM 3861 N N . VAL B 1 170 ? 5.832 16.984 11.805 1 98.06 170 VAL B N 1
ATOM 3862 C CA . VAL B 1 170 ? 4.977 15.906 12.273 1 98.06 170 VAL B CA 1
ATOM 3863 C C . VAL B 1 170 ? 3.805 15.719 11.312 1 98.06 170 VAL B C 1
ATOM 3865 O O . VAL B 1 170 ? 3.102 16.672 10.984 1 98.06 170 VAL B O 1
ATOM 3868 N N . HIS B 1 171 ? 3.629 14.562 10.836 1 98.38 171 HIS B N 1
ATOM 3869 C CA . HIS B 1 171 ? 2.529 14.18 9.953 1 98.38 171 HIS B CA 1
ATOM 3870 C C . HIS B 1 171 ? 1.764 12.984 10.508 1 98.38 171 HIS B C 1
ATOM 3872 O O . HIS B 1 171 ? 2.354 11.938 10.789 1 98.38 171 HIS B O 1
ATOM 3878 N N . PHE B 1 172 ? 0.444 13.18 10.719 1 97.38 172 PHE B N 1
ATOM 3879 C CA . PHE B 1 172 ? -0.422 12.078 11.125 1 97.38 172 PHE B CA 1
ATOM 3880 C C . PHE B 1 172 ? -0.874 11.273 9.914 1 97.38 172 PHE B C 1
ATOM 3882 O O . PHE B 1 172 ? -1.626 11.773 9.07 1 97.38 172 PHE B O 1
ATOM 3889 N N . ALA B 1 173 ? -0.482 10.055 9.859 1 96.44 173 ALA B N 1
ATOM 3890 C CA . ALA B 1 173 ? -0.796 9.203 8.719 1 96.44 173 ALA B CA 1
ATOM 3891 C C . ALA B 1 173 ? -1.803 8.125 9.094 1 96.44 173 ALA B C 1
ATOM 3893 O O . ALA B 1 173 ? -1.804 7.637 10.227 1 96.44 173 ALA B O 1
ATOM 3894 N N . ASP B 1 174 ? -2.645 7.816 8.18 1 92 174 ASP B N 1
ATOM 3895 C CA . ASP B 1 174 ? -3.465 6.609 8.25 1 92 174 ASP B CA 1
ATOM 3896 C C . ASP B 1 174 ? -2.814 5.457 7.492 1 92 174 ASP B C 1
ATOM 3898 O O . ASP B 1 174 ? -2.229 5.66 6.426 1 92 174 ASP B O 1
ATOM 3902 N N . LEU B 1 175 ? -3 4.254 7.965 1 90 175 LEU B N 1
ATOM 3903 C CA . LEU B 1 175 ? -2.363 3.096 7.344 1 90 175 LEU B CA 1
ATOM 3904 C C . LEU B 1 175 ? -2.941 2.832 5.961 1 90 175 LEU B C 1
ATOM 3906 O O . LEU B 1 175 ? -2.326 2.143 5.145 1 90 175 LEU B O 1
ATOM 3910 N N . SER B 1 176 ? -4.066 3.381 5.672 1 87 176 SER B N 1
ATOM 3911 C CA . SER B 1 176 ? -4.703 3.168 4.375 1 87 176 SER B CA 1
ATOM 3912 C C . SER B 1 176 ? -4.332 4.27 3.391 1 87 176 SER B C 1
ATOM 3914 O O . SER B 1 176 ? -4.766 4.25 2.236 1 87 176 SER B O 1
ATOM 3916 N N . ASN B 1 177 ? -3.52 5.188 3.812 1 93.31 177 ASN B N 1
ATOM 3917 C CA . ASN B 1 177 ? -3.127 6.289 2.939 1 93.31 177 ASN B CA 1
ATOM 3918 C C . ASN B 1 177 ? -2.217 5.816 1.811 1 93.31 177 ASN B C 1
ATOM 3920 O O . ASN B 1 177 ? -1.414 4.898 1.998 1 93.31 177 ASN B O 1
ATOM 3924 N N . VAL B 1 178 ? -2.412 6.457 0.69 1 94.12 178 VAL B N 1
ATOM 3925 C CA . VAL B 1 178 ? -1.517 6.312 -0.452 1 94.12 178 VAL B CA 1
ATOM 3926 C C . VAL B 1 178 ? -0.832 7.645 -0.749 1 94.12 178 VAL B C 1
ATOM 3928 O O . VAL B 1 178 ? -1.48 8.695 -0.76 1 94.12 178 VAL B O 1
ATOM 3931 N N . TYR B 1 179 ? 0.467 7.59 -0.999 1 95.56 179 TYR B N 1
ATOM 3932 C CA . TYR B 1 179 ? 1.233 8.82 -1.139 1 95.56 179 TYR B CA 1
ATOM 3933 C C . TYR B 1 179 ? 1.918 8.891 -2.498 1 95.56 179 TYR B C 1
ATOM 3935 O O . TYR B 1 179 ? 2.408 7.875 -3.004 1 95.56 179 TYR B O 1
ATOM 3943 N N . ASP B 1 180 ? 1.881 10.047 -3.049 1 93.19 180 ASP B N 1
ATOM 3944 C CA . ASP B 1 180 ? 2.957 10.422 -3.963 1 93.19 180 ASP B CA 1
ATOM 3945 C C . ASP B 1 180 ? 4.25 10.711 -3.199 1 93.19 180 ASP B C 1
ATOM 3947 O O . ASP B 1 180 ? 4.262 11.531 -2.279 1 93.19 180 ASP B O 1
ATOM 3951 N N . LEU B 1 181 ? 5.305 10.086 -3.564 1 94.19 181 LEU B N 1
ATOM 3952 C CA . LEU B 1 181 ? 6.539 10.188 -2.795 1 94.19 181 LEU B CA 1
ATOM 3953 C C . LEU B 1 181 ? 7.043 11.625 -2.754 1 94.19 181 LEU B C 1
ATOM 3955 O O . LEU B 1 181 ? 7.785 12 -1.843 1 94.19 181 LEU B O 1
ATOM 3959 N N . GLN B 1 182 ? 6.664 12.477 -3.73 1 93.38 182 GLN B N 1
ATOM 3960 C CA . GLN B 1 182 ? 7.035 13.883 -3.725 1 93.38 182 GLN B CA 1
ATOM 3961 C C . GLN B 1 182 ? 6.441 14.609 -2.52 1 93.38 182 GLN B C 1
ATOM 3963 O O . GLN B 1 182 ? 6.941 15.656 -2.105 1 93.38 182 GLN B O 1
ATOM 3968 N N . PHE B 1 183 ? 5.371 14.047 -2.059 1 96.44 183 PHE B N 1
ATOM 3969 C CA . PHE B 1 183 ? 4.719 14.594 -0.875 1 96.44 183 PHE B CA 1
ATOM 3970 C C . PHE B 1 183 ? 5.723 14.797 0.252 1 96.44 183 PHE B C 1
ATOM 3972 O O . PHE B 1 183 ? 5.77 15.867 0.863 1 96.44 183 PHE B O 1
ATOM 3979 N N . PHE B 1 184 ? 6.551 13.812 0.502 1 97 184 PHE B N 1
ATOM 3980 C CA . PHE B 1 184 ? 7.457 13.836 1.645 1 97 184 PHE B CA 1
ATOM 3981 C C . PHE B 1 184 ? 8.586 14.836 1.423 1 97 184 PHE B C 1
ATOM 3983 O O . PHE B 1 184 ? 9.141 15.367 2.383 1 97 184 PHE B O 1
ATOM 3990 N N . ARG B 1 185 ? 8.898 15.109 0.242 1 94.56 185 ARG B N 1
ATOM 3991 C CA . ARG B 1 185 ? 9.852 16.172 -0.051 1 94.56 185 ARG B CA 1
ATOM 3992 C C . ARG B 1 185 ? 9.234 17.547 0.185 1 94.56 185 ARG B C 1
ATOM 3994 O O . ARG B 1 185 ? 9.867 18.422 0.773 1 94.56 185 ARG B O 1
ATOM 4001 N N . GLU B 1 186 ? 8.039 17.656 -0.206 1 95.69 186 GLU B N 1
ATOM 4002 C CA . GLU B 1 186 ? 7.355 18.938 -0.131 1 95.69 186 GLU B CA 1
ATOM 4003 C C . GLU B 1 186 ? 7.09 19.344 1.318 1 95.69 186 GLU B C 1
ATOM 4005 O O . GLU B 1 186 ? 7.219 20.516 1.677 1 95.69 186 GLU B O 1
ATOM 4010 N N . ILE B 1 187 ? 6.797 18.391 2.156 1 97 187 ILE B N 1
ATOM 4011 C CA . ILE B 1 187 ? 6.375 18.766 3.504 1 97 187 ILE B CA 1
ATOM 4012 C C . ILE B 1 187 ? 7.598 19.156 4.332 1 97 187 ILE B C 1
ATOM 4014 O O . ILE B 1 187 ? 7.461 19.75 5.402 1 97 187 ILE B O 1
ATOM 4018 N N . ARG B 1 188 ? 8.766 18.828 3.908 1 96.06 188 ARG B N 1
ATOM 4019 C CA . ARG B 1 188 ? 9.977 19.25 4.602 1 96.06 188 ARG B CA 1
ATOM 4020 C C . ARG B 1 188 ? 10.133 20.766 4.566 1 96.06 188 ARG B C 1
ATOM 4022 O O . ARG B 1 188 ? 10.898 21.344 5.344 1 96.06 188 ARG B O 1
ATOM 4029 N N . ASN B 1 189 ? 9.391 21.375 3.648 1 92.25 189 AS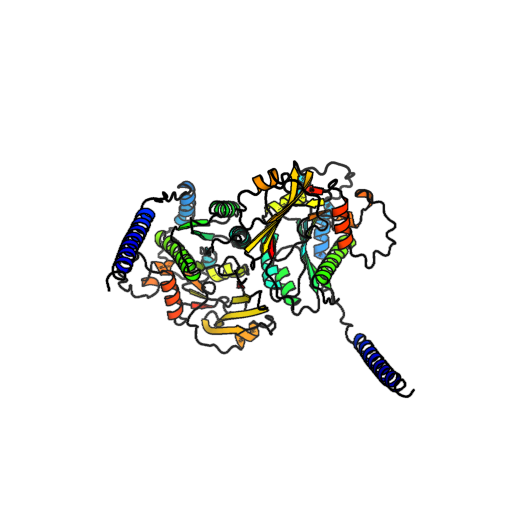N B N 1
ATOM 4030 C CA . ASN B 1 189 ? 9.492 22.828 3.484 1 92.25 189 ASN B CA 1
ATOM 4031 C C . ASN B 1 189 ? 8.555 23.562 4.441 1 92.25 189 ASN B C 1
ATOM 4033 O O . ASN B 1 189 ? 8.547 24.797 4.477 1 92.25 189 ASN B O 1
ATOM 4037 N N . ILE B 1 190 ? 7.883 22.859 5.223 1 94.75 190 ILE B N 1
ATOM 4038 C CA . ILE B 1 190 ? 6.938 23.484 6.148 1 94.75 190 ILE B CA 1
ATOM 4039 C C . ILE B 1 190 ? 7.699 24.234 7.234 1 94.75 190 ILE B C 1
ATOM 4041 O O . ILE B 1 190 ? 8.656 23.719 7.805 1 94.75 190 ILE B O 1
ATOM 4045 N N . GLU B 1 191 ? 7.277 25.422 7.449 1 91.19 191 GLU B N 1
ATOM 4046 C CA . GLU B 1 191 ? 7.852 26.203 8.539 1 91.19 191 GLU B CA 1
ATOM 4047 C C . GLU B 1 191 ? 7.078 25.984 9.836 1 91.19 191 GLU B C 1
ATOM 4049 O O . GLU B 1 191 ? 7.613 25.438 10.797 1 91.19 191 GLU B O 1
ATOM 4054 N N . ALA B 1 192 ? 5.84 26.406 9.812 1 91.44 192 ALA B N 1
ATOM 4055 C CA . ALA B 1 192 ? 4.992 26.188 10.984 1 91.44 192 ALA B CA 1
ATOM 4056 C C . ALA B 1 192 ? 3.945 25.109 10.711 1 91.44 192 ALA B C 1
ATOM 4058 O O . ALA B 1 192 ? 4.016 24.016 11.266 1 91.44 192 ALA B O 1
ATOM 4059 N N . PHE B 1 193 ? 3.045 25.453 9.758 1 93 193 PHE B N 1
ATOM 4060 C CA . PHE B 1 193 ? 1.989 24.531 9.359 1 93 193 PHE B CA 1
ATOM 4061 C C . PHE B 1 193 ? 1.939 24.391 7.844 1 93 193 PHE B C 1
ATOM 4063 O O . PHE B 1 193 ? 2.27 25.328 7.113 1 93 193 PHE B O 1
ATOM 4070 N N . GLY B 1 194 ? 1.564 23.25 7.41 1 95.5 194 GLY B N 1
ATOM 4071 C CA . GLY B 1 194 ? 1.274 22.984 6.008 1 95.5 194 GLY B CA 1
ATOM 4072 C C . GLY B 1 194 ? 0.012 22.172 5.805 1 95.5 194 GLY B C 1
ATOM 4073 O O . GLY B 1 194 ? -0.344 21.344 6.648 1 95.5 194 GLY B O 1
ATOM 4074 N N . ALA B 1 195 ? -0.674 22.422 4.75 1 95.5 195 ALA B N 1
ATOM 4075 C CA . ALA B 1 195 ? -1.877 21.672 4.379 1 95.5 195 ALA B CA 1
ATOM 4076 C C . ALA B 1 195 ? -1.897 21.375 2.883 1 95.5 195 ALA B C 1
ATOM 4078 O O . ALA B 1 195 ? -1.221 22.047 2.1 1 95.5 195 ALA B O 1
ATOM 4079 N N . TRP B 1 196 ? -2.652 20.438 2.48 1 95.88 196 TRP B N 1
ATOM 4080 C CA . TRP B 1 196 ? -2.691 19.984 1.09 1 95.88 196 TRP B CA 1
ATOM 4081 C C . TRP B 1 196 ? -4.055 19.406 0.743 1 95.88 196 TRP B C 1
ATOM 4083 O O . TRP B 1 196 ? -4.785 18.953 1.628 1 95.88 196 TRP B O 1
ATOM 4093 N N . PRO B 1 197 ? -4.391 19.5 -0.523 1 93.44 197 PRO B N 1
ATOM 4094 C CA . PRO B 1 197 ? -5.617 18.812 -0.931 1 93.44 197 PRO B CA 1
ATOM 4095 C C . PRO B 1 197 ? -5.477 17.281 -0.901 1 93.44 197 PRO B C 1
ATOM 4097 O O . PRO B 1 197 ? -4.43 16.75 -1.271 1 93.44 197 PRO B O 1
ATOM 4100 N N . MET B 1 198 ? -6.5 16.625 -0.434 1 93.75 198 MET B N 1
ATOM 4101 C CA . MET B 1 198 ? -6.551 15.164 -0.371 1 93.75 198 MET B CA 1
ATOM 4102 C C . MET B 1 198 ? -7.762 14.633 -1.129 1 93.75 198 MET B C 1
ATOM 4104 O O . MET B 1 198 ? -8.781 15.312 -1.233 1 93.75 198 MET B O 1
ATOM 4108 N N . ALA B 1 199 ? -7.566 13.461 -1.664 1 90.56 199 ALA B N 1
ATOM 4109 C CA . ALA B 1 199 ? -8.695 12.734 -2.23 1 90.56 199 ALA B CA 1
ATOM 4110 C C . ALA B 1 199 ? -9.172 11.633 -1.283 1 90.56 199 ALA B C 1
ATOM 4112 O O . ALA B 1 199 ? -8.414 10.711 -0.965 1 90.56 199 ALA B O 1
ATOM 4113 N N . MET B 1 200 ? -10.367 11.766 -0.816 1 89.75 200 MET B N 1
ATOM 4114 C CA . MET B 1 200 ? -11 10.75 0.027 1 89.75 200 MET B CA 1
ATOM 4115 C C . MET B 1 200 ? -11.836 9.789 -0.811 1 89.75 200 MET B C 1
ATOM 4117 O O . MET B 1 200 ? -12.781 10.203 -1.476 1 89.75 200 MET B O 1
ATOM 4121 N N . MET B 1 201 ? -11.359 8.562 -0.7 1 83.94 201 MET B N 1
ATOM 4122 C CA . MET B 1 201 ? -12.016 7.57 -1.54 1 83.94 201 MET B CA 1
ATOM 4123 C C . MET B 1 201 ? -12.719 6.52 -0.688 1 83.94 201 MET B C 1
ATOM 4125 O O . MET B 1 201 ? -12.164 6.039 0.301 1 83.94 201 MET B O 1
ATOM 4129 N N . SER B 1 202 ? -13.914 6.344 -0.98 1 75.94 202 SER B N 1
ATOM 4130 C CA . SER B 1 202 ? -14.672 5.312 -0.276 1 75.94 202 SER B CA 1
ATOM 4131 C C . SER B 1 202 ? -15.039 4.164 -1.208 1 75.94 202 SER B C 1
ATOM 4133 O O . SER B 1 202 ? -15.602 4.383 -2.281 1 75.94 202 SER B O 1
ATOM 4135 N N . ALA B 1 203 ? -14.578 2.961 -0.878 1 63.12 203 ALA B N 1
ATOM 4136 C CA . ALA B 1 203 ? -14.797 1.792 -1.726 1 63.12 203 ALA B CA 1
ATOM 4137 C C . ALA B 1 203 ? -16.297 1.522 -1.913 1 63.12 203 ALA B C 1
ATOM 4139 O O . ALA B 1 203 ? -16.734 1.218 -3.021 1 63.12 203 ALA B O 1
ATOM 4140 N N . ASN B 1 204 ? -17.047 1.639 -0.854 1 61.25 204 ASN B N 1
ATOM 4141 C CA . ASN B 1 204 ? -18.453 1.235 -0.891 1 61.25 204 ASN B CA 1
ATOM 4142 C C . ASN B 1 204 ? -19.281 2.205 -1.716 1 61.25 204 ASN B C 1
ATOM 4144 O O . ASN B 1 204 ? -20.328 1.825 -2.266 1 61.25 204 ASN B O 1
ATOM 4148 N N . ARG B 1 205 ? -18.766 3.391 -1.844 1 59.5 205 ARG B N 1
ATOM 4149 C CA . ARG B 1 205 ? -19.672 4.367 -2.434 1 59.5 205 ARG B CA 1
ATOM 4150 C C . ARG B 1 205 ? -19.141 4.887 -3.762 1 59.5 205 ARG B C 1
ATOM 4152 O O . ARG B 1 205 ? -19.766 5.727 -4.406 1 59.5 205 ARG B O 1
ATOM 4159 N N . LYS B 1 206 ? -18.203 4.309 -4.223 1 68.5 206 LYS B N 1
ATOM 4160 C CA . LYS B 1 206 ? -17.594 4.824 -5.441 1 68.5 206 LYS B CA 1
ATOM 4161 C C . LYS B 1 206 ? -17.484 6.344 -5.402 1 68.5 206 LYS B C 1
ATOM 4163 O O . LYS B 1 206 ? -17.75 7.02 -6.398 1 68.5 206 LYS B O 1
ATOM 4168 N N . ARG B 1 207 ? -17.328 6.875 -4.215 1 76.88 207 ARG B N 1
ATOM 4169 C CA . ARG B 1 207 ? -17.281 8.32 -4.012 1 76.88 207 ARG B CA 1
ATOM 4170 C C . ARG B 1 207 ? -15.859 8.805 -3.807 1 76.88 207 ARG B C 1
ATOM 4172 O O . ARG B 1 207 ? -15.07 8.156 -3.119 1 76.88 207 ARG B O 1
ATOM 4179 N N . VAL B 1 208 ? -15.555 9.891 -4.543 1 83.44 208 VAL B N 1
ATOM 4180 C CA . VAL B 1 208 ? -14.281 10.578 -4.348 1 83.44 208 VAL B CA 1
ATOM 4181 C C . VAL B 1 208 ? -14.531 12.023 -3.936 1 83.44 208 VAL B C 1
ATOM 4183 O O . VAL B 1 208 ? -15.203 12.773 -4.652 1 83.44 208 VAL B O 1
ATOM 4186 N N . VAL B 1 209 ? -14.109 12.391 -2.77 1 87.69 209 VAL B N 1
ATOM 4187 C CA . VAL B 1 209 ? -14.227 13.758 -2.277 1 87.69 209 VAL B CA 1
ATOM 4188 C C . VAL B 1 209 ? -12.844 14.391 -2.156 1 87.69 209 VAL B C 1
ATOM 4190 O O . VAL B 1 209 ? -11.938 13.805 -1.544 1 87.69 209 VAL B O 1
ATOM 4193 N N . VAL B 1 210 ? -12.719 15.445 -2.832 1 89.38 210 VAL B N 1
ATOM 4194 C CA . VAL B 1 210 ? -11.484 16.203 -2.674 1 89.38 210 VAL B CA 1
ATOM 4195 C C . VAL B 1 210 ? -11.656 17.25 -1.574 1 89.38 210 VAL B C 1
ATOM 4197 O O . VAL B 1 210 ? -12.633 18 -1.576 1 89.38 210 VAL B O 1
ATOM 4200 N N . ASP B 1 211 ? -10.742 17.219 -0.66 1 91.31 211 ASP B N 1
ATOM 4201 C CA . ASP B 1 211 ? -10.789 18.094 0.502 1 91.31 211 ASP B CA 1
ATOM 4202 C C . ASP B 1 211 ? -9.422 18.703 0.781 1 91.31 211 ASP B C 1
ATOM 4204 O O . ASP B 1 211 ? -8.422 17.984 0.889 1 91.31 211 ASP B O 1
ATOM 4208 N N . GLY B 1 212 ? -9.438 20.078 0.846 1 92.44 212 GLY B N 1
ATOM 4209 C CA . GLY B 1 212 ? -8.164 20.703 1.158 1 92.44 212 GLY B CA 1
ATOM 4210 C C . GLY B 1 212 ? -8.133 22.188 0.825 1 92.44 212 GLY B C 1
ATOM 4211 O O . GLY B 1 212 ? -9.164 22.781 0.489 1 92.44 212 GLY B O 1
ATOM 4212 N N . PRO B 1 213 ? -7.012 22.797 0.988 1 92.06 213 PRO B N 1
ATOM 4213 C CA . PRO B 1 213 ? -6.871 24.234 0.763 1 92.06 213 PRO B CA 1
ATOM 4214 C C . PRO B 1 213 ? -6.816 24.594 -0.719 1 92.06 213 PRO B C 1
ATOM 4216 O O . PRO B 1 213 ? -6.402 23.781 -1.544 1 92.06 213 PRO B O 1
ATOM 4219 N N . ILE B 1 214 ? -7.316 25.719 -0.984 1 90.12 214 ILE B N 1
ATOM 4220 C CA . ILE B 1 214 ? -7.031 26.422 -2.232 1 90.12 214 ILE B CA 1
ATOM 4221 C C . ILE B 1 214 ? -5.906 27.422 -2.014 1 90.12 214 ILE B C 1
ATOM 4223 O O . ILE B 1 214 ? -5.941 28.203 -1.063 1 90.12 214 ILE B O 1
ATOM 4227 N N . CYS B 1 215 ? -4.906 27.266 -2.861 1 90.12 215 CYS B N 1
ATOM 4228 C CA . CYS B 1 215 ? -3.771 28.125 -2.551 1 90.12 215 CYS B CA 1
ATOM 4229 C C . CYS B 1 215 ? -3.166 28.703 -3.82 1 90.12 215 CYS B C 1
ATOM 4231 O O . CYS B 1 215 ? -3.406 28.203 -4.918 1 90.12 215 CYS B O 1
ATOM 4233 N N . ASN B 1 216 ? -2.514 29.797 -3.633 1 88.25 216 ASN B N 1
ATOM 4234 C CA . ASN B 1 216 ? -1.685 30.484 -4.617 1 88.25 216 ASN B CA 1
ATOM 4235 C C . ASN B 1 216 ? -0.326 30.875 -4.039 1 88.25 216 ASN B C 1
ATOM 4237 O O . ASN B 1 216 ? -0.253 31.578 -3.033 1 88.25 216 ASN B O 1
ATOM 4241 N N . SER B 1 217 ? 0.71 30.375 -4.664 1 91.62 217 SER B N 1
ATOM 4242 C CA . SER B 1 217 ? 2.061 30.609 -4.164 1 91.62 217 SER B CA 1
ATOM 4243 C C . SER B 1 217 ? 2.174 30.25 -2.686 1 91.62 217 SER B C 1
ATOM 4245 O O . SER B 1 217 ? 2.666 31.062 -1.886 1 91.62 217 SER B O 1
ATOM 4247 N N . SER B 1 218 ? 1.55 29.188 -2.287 1 92.06 218 SER B N 1
ATOM 4248 C CA . SER B 1 218 ? 1.6 28.562 -0.966 1 92.06 218 SER B CA 1
ATOM 4249 C C . SER B 1 218 ? 0.705 29.312 0.024 1 92.06 218 SER B C 1
ATOM 4251 O O . SER B 1 218 ? 0.576 28.891 1.179 1 92.06 218 SER B O 1
ATOM 4253 N N . ASN B 1 219 ? 0.145 30.406 -0.474 1 90.62 219 ASN B N 1
ATOM 4254 C CA . ASN B 1 219 ? -0.812 31.094 0.382 1 90.62 219 ASN B CA 1
ATOM 4255 C C . ASN B 1 219 ? -2.193 30.453 0.316 1 90.62 219 ASN B C 1
ATOM 4257 O O . ASN B 1 219 ? -2.752 30.281 -0.769 1 90.62 219 ASN B O 1
ATOM 4261 N N . VAL B 1 220 ? -2.674 30.125 1.449 1 90.25 220 VAL B N 1
ATOM 4262 C CA . VAL B 1 220 ? -3.984 29.484 1.505 1 90.25 220 VAL B CA 1
ATOM 4263 C C . VAL B 1 220 ? -5.078 30.547 1.378 1 90.25 220 VAL B C 1
ATOM 4265 O O . VAL B 1 220 ? -5.203 31.438 2.23 1 90.25 220 VAL B O 1
ATOM 4268 N N . LEU B 1 221 ? -5.906 30.5 0.407 1 87.5 221 LEU B N 1
ATOM 4269 C CA . LEU B 1 221 ? -6.941 31.484 0.111 1 87.5 221 LEU B CA 1
ATOM 4270 C C . LEU B 1 221 ? -8.305 30.984 0.587 1 87.5 221 LEU B C 1
ATOM 4272 O O . LEU B 1 221 ? -9.227 31.781 0.778 1 87.5 221 LEU B O 1
ATOM 4276 N N . GLY B 1 222 ? -8.367 29.766 0.683 1 88.19 222 GLY B N 1
ATOM 4277 C CA . GLY B 1 222 ? -9.625 29.141 1.063 1 88.19 222 GLY B CA 1
ATOM 4278 C C . GLY B 1 222 ? -9.539 27.625 1.087 1 88.19 222 GLY B C 1
ATOM 4279 O O . GLY B 1 222 ? -8.453 27.062 1.147 1 88.19 222 GLY B O 1
ATOM 4280 N N . TRP B 1 223 ? -10.789 27.047 1.129 1 90.5 223 TRP B N 1
ATOM 4281 C CA . TRP B 1 223 ? -10.859 25.594 1.252 1 90.5 223 TRP B CA 1
ATOM 4282 C C . TRP B 1 223 ? -11.891 25.016 0.293 1 90.5 223 TRP B C 1
ATOM 4284 O O . TRP B 1 223 ? -12.875 25.672 -0.042 1 90.5 223 TRP B O 1
ATOM 4294 N N . ILE B 1 224 ? -11.562 23.906 -0.116 1 87.62 224 ILE B N 1
ATOM 4295 C CA . ILE B 1 224 ? -12.516 23.219 -0.996 1 87.62 224 ILE B CA 1
ATOM 4296 C C . ILE B 1 224 ? -12.891 21.875 -0.406 1 87.62 224 ILE B C 1
ATOM 4298 O O . ILE B 1 224 ? -12.055 21.188 0.198 1 87.62 224 ILE B O 1
ATOM 4302 N N . SER B 1 225 ? -14.094 21.453 -0.5 1 88.06 225 SER B N 1
ATOM 4303 C CA . SER B 1 225 ? -14.625 20.109 -0.251 1 88.06 225 SER B CA 1
ATOM 4304 C C . SER B 1 225 ? -15.656 19.719 -1.308 1 88.06 225 SER B C 1
ATOM 4306 O O . SER B 1 225 ? -16.812 20.125 -1.23 1 88.06 225 SER B O 1
ATOM 4308 N N . GLU B 1 226 ? -15.156 19.062 -2.293 1 84.56 226 GLU B N 1
ATOM 4309 C CA . GLU B 1 226 ? -16.031 18.812 -3.439 1 84.56 226 GLU B CA 1
ATOM 4310 C C . GLU B 1 226 ? -16.062 17.328 -3.775 1 84.56 226 GLU B C 1
ATOM 4312 O O . GLU B 1 226 ? -15.031 16.641 -3.736 1 84.56 226 GLU B O 1
ATOM 4317 N N . ASP B 1 227 ? -17.234 16.859 -4.082 1 83.75 227 ASP B N 1
ATOM 4318 C CA . ASP B 1 227 ? -17.438 15.5 -4.547 1 83.75 227 ASP B CA 1
ATOM 4319 C C . ASP B 1 227 ? -17.141 15.375 -6.039 1 83.75 227 ASP B C 1
ATOM 4321 O O . ASP B 1 227 ? -17.844 15.969 -6.863 1 83.75 227 ASP B O 1
ATOM 4325 N N . LEU B 1 228 ? -16.125 14.648 -6.328 1 78.5 228 LEU B N 1
ATOM 4326 C CA . LEU B 1 228 ? -15.719 14.508 -7.723 1 78.5 228 LEU B CA 1
ATOM 4327 C C . LEU B 1 228 ? -16.016 13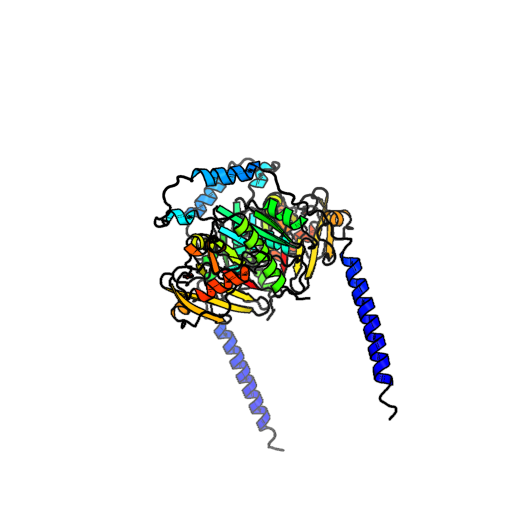.102 -8.234 1 78.5 228 LEU B C 1
ATOM 4329 O O . LEU B 1 228 ? -15.328 12.609 -9.133 1 78.5 228 LEU B O 1
ATOM 4333 N N . SER B 1 229 ? -16.984 12.484 -7.668 1 72.31 229 SER B N 1
ATOM 4334 C CA . SER B 1 229 ? -17.312 11.109 -8.031 1 72.31 229 SER B CA 1
ATOM 4335 C C . SER B 1 229 ? -17.672 11 -9.508 1 72.31 229 SER B C 1
ATOM 4337 O O . SER B 1 229 ? -17.406 9.977 -10.148 1 72.31 229 SER B O 1
ATOM 4339 N N . ASN B 1 230 ? -18.438 11.961 -9.93 1 62.56 230 ASN B N 1
ATOM 4340 C CA . ASN B 1 230 ? -18.906 11.938 -11.312 1 62.56 230 ASN B CA 1
ATOM 4341 C C . ASN B 1 230 ? -17.906 12.57 -12.266 1 62.56 230 ASN B C 1
ATOM 4343 O O . ASN B 1 230 ? -18.094 12.539 -13.484 1 62.56 230 ASN B O 1
ATOM 4347 N N . ASP B 1 231 ? -17.016 13.258 -11.742 1 57.09 231 ASP B N 1
ATOM 4348 C CA . ASP B 1 231 ? -16.109 14.039 -12.586 1 57.09 231 ASP B CA 1
ATOM 4349 C C . ASP B 1 231 ? -14.719 13.414 -12.617 1 57.09 231 ASP B C 1
ATOM 4351 O O . ASP B 1 231 ? -14.344 12.68 -11.703 1 57.09 231 ASP B O 1
ATOM 4355 N N . LYS B 1 232 ? -14.172 13.484 -13.805 1 53.97 232 LYS B N 1
ATOM 4356 C CA . LYS B 1 232 ? -12.812 12.992 -14.008 1 53.97 232 LYS B CA 1
ATOM 4357 C C . LYS B 1 232 ? -11.805 13.789 -13.18 1 53.97 232 LYS B C 1
ATOM 4359 O O . LYS B 1 232 ? -11.875 15.016 -13.125 1 53.97 232 LYS B O 1
ATOM 4364 N N . PHE B 1 233 ? -11.312 13.242 -12.055 1 54.56 233 PHE B N 1
ATOM 4365 C CA . PHE B 1 233 ? -10.18 13.719 -11.266 1 54.56 233 PHE B CA 1
ATOM 4366 C C . PHE B 1 233 ? -9.219 14.523 -12.133 1 54.56 233 PHE B C 1
ATOM 4368 O O . PHE B 1 233 ? -8.383 15.258 -11.609 1 54.56 233 PHE B O 1
ATOM 4375 N N . ARG B 1 234 ? -9.414 14.352 -13.578 1 54.38 234 ARG B N 1
ATOM 4376 C CA . ARG B 1 234 ? -8.375 14.797 -14.5 1 54.38 234 ARG B CA 1
ATOM 4377 C C . ARG B 1 234 ? -8.242 16.312 -14.484 1 54.38 234 ARG B C 1
ATOM 4379 O O . ARG B 1 234 ? -7.215 16.859 -14.883 1 54.38 234 ARG B O 1
ATOM 4386 N N . ASP B 1 235 ? -9.234 16.891 -13.844 1 63.69 235 ASP B N 1
ATOM 4387 C CA . ASP B 1 235 ? -9.086 18.344 -14.016 1 63.69 235 ASP B CA 1
ATOM 4388 C C . ASP B 1 235 ? -9 19.047 -12.664 1 63.69 235 ASP B C 1
ATOM 4390 O O . ASP B 1 235 ? -9.578 20.125 -12.477 1 63.69 235 ASP B O 1
ATOM 4394 N N . LEU B 1 236 ? -8.312 18.406 -11.75 1 67.62 236 LEU B N 1
ATOM 4395 C CA . LEU B 1 236 ? -8.18 19 -10.422 1 67.62 236 LEU B CA 1
ATOM 4396 C C . LEU B 1 236 ? -7.609 20.406 -10.508 1 67.62 236 LEU B C 1
ATOM 4398 O O . LEU B 1 236 ? -8.062 21.312 -9.797 1 67.62 236 LEU B O 1
ATOM 4402 N N . ARG B 1 237 ? -6.73 20.531 -11.406 1 70.25 237 ARG B N 1
ATOM 4403 C CA . ARG B 1 237 ? -6.102 21.844 -11.562 1 70.25 237 ARG B CA 1
ATOM 4404 C C . ARG B 1 237 ? -7.137 22.906 -11.914 1 70.25 237 ARG B C 1
ATOM 4406 O O . ARG B 1 237 ? -7.145 23.984 -11.32 1 70.25 237 ARG B O 1
ATOM 4413 N N . ASN B 1 238 ? -7.871 22.5 -12.812 1 74 238 ASN B N 1
ATOM 4414 C CA . ASN B 1 238 ? -8.891 23.453 -13.219 1 74 238 ASN B CA 1
ATOM 4415 C C . ASN B 1 238 ? -9.93 23.672 -12.125 1 74 238 ASN B C 1
ATOM 4417 O O . ASN B 1 238 ? -10.406 24.797 -11.922 1 74 238 ASN B O 1
ATOM 4421 N N . LEU B 1 239 ? -10.18 22.688 -11.445 1 75.94 239 LEU B N 1
ATOM 4422 C CA . LEU B 1 239 ? -11.125 22.766 -10.336 1 75.94 239 LEU B CA 1
ATOM 4423 C C . LEU B 1 239 ? -10.586 23.688 -9.242 1 75.94 239 LEU B C 1
ATOM 4425 O O . LEU B 1 239 ? -11.312 24.531 -8.727 1 75.94 239 LEU B O 1
ATOM 4429 N N . MET B 1 240 ? -9.336 23.469 -8.977 1 76.19 240 MET B N 1
ATOM 4430 C CA . MET B 1 240 ? -8.727 24.25 -7.906 1 76.19 240 MET B CA 1
ATOM 4431 C C . MET B 1 240 ? -8.625 25.719 -8.297 1 76.19 240 MET B C 1
ATOM 4433 O O . MET B 1 240 ? -8.742 26.609 -7.441 1 76.19 240 MET B O 1
ATOM 4437 N N . LYS B 1 241 ? -8.43 25.891 -9.57 1 73.88 241 LYS B N 1
ATOM 4438 C CA . LYS B 1 241 ? -8.328 27.25 -10.07 1 73.88 241 LYS B CA 1
ATOM 4439 C C . LYS B 1 241 ? -9.688 27.938 -10.078 1 73.88 241 LYS B C 1
ATOM 4441 O O . LYS B 1 241 ? -9.789 29.141 -9.844 1 73.88 241 LYS B O 1
ATOM 4446 N N . SER B 1 242 ? -10.656 27.156 -10.32 1 73.88 242 SER B N 1
ATOM 4447 C CA . SER B 1 242 ? -11.969 27.75 -10.523 1 73.88 242 SER B CA 1
ATOM 4448 C C . SER B 1 242 ? -12.797 27.719 -9.242 1 73.88 242 SER B C 1
ATOM 4450 O O . SER B 1 242 ? -13.828 28.391 -9.148 1 73.88 242 SER B O 1
ATOM 4452 N N . ALA B 1 243 ? -12.32 26.953 -8.359 1 72.25 243 ALA B N 1
ATOM 4453 C CA . ALA B 1 243 ? -13.109 26.781 -7.145 1 72.25 243 ALA B CA 1
ATOM 4454 C C . ALA B 1 243 ? -13.195 28.078 -6.352 1 72.25 243 ALA B C 1
ATOM 4456 O O . ALA B 1 243 ? -12.219 28.844 -6.281 1 72.25 243 ALA B O 1
ATOM 4457 N N . GLU B 1 244 ? -14.414 28.438 -5.941 1 73.69 244 GLU B N 1
ATOM 4458 C CA . GLU B 1 244 ? -14.594 29.578 -5.035 1 73.69 244 GLU B CA 1
ATOM 4459 C C . GLU B 1 244 ? -14.133 29.219 -3.621 1 73.69 244 GLU B C 1
ATOM 4461 O O . GLU B 1 244 ? -14.656 28.281 -3.01 1 73.69 244 GLU B O 1
ATOM 4466 N N . PRO B 1 245 ? -13.109 29.922 -3.273 1 71.38 245 PRO B N 1
ATOM 4467 C CA . PRO B 1 245 ? -12.617 29.594 -1.932 1 71.38 245 PRO B CA 1
ATOM 4468 C C . PRO B 1 245 ? -13.68 29.766 -0.854 1 71.38 245 PRO B C 1
ATOM 4470 O O . PRO B 1 245 ? -14.383 30.781 -0.823 1 71.38 245 PRO B O 1
ATOM 4473 N N . LYS B 1 246 ? -13.984 28.656 -0.285 1 77.44 246 LYS B N 1
ATOM 4474 C CA . LYS B 1 246 ? -14.836 28.703 0.901 1 77.44 246 LYS B CA 1
ATOM 4475 C C . LYS B 1 246 ? -14 28.859 2.168 1 77.44 246 LYS B C 1
ATOM 4477 O O . LYS B 1 246 ? -12.773 28.766 2.125 1 77.44 246 LYS B O 1
ATOM 4482 N N . MET B 1 247 ? -14.703 29.203 3.201 1 75.69 247 MET B N 1
ATOM 4483 C CA . MET B 1 247 ? -14.016 29.344 4.48 1 75.69 247 MET B CA 1
ATOM 4484 C C . MET B 1 247 ? -13.438 28.016 4.941 1 75.69 247 MET B C 1
ATOM 4486 O O . MET B 1 247 ? -13.953 26.953 4.59 1 75.69 247 MET B O 1
ATOM 4490 N N . LYS B 1 248 ? -12.406 28.156 5.637 1 73.69 248 LYS B N 1
ATOM 4491 C CA . LYS B 1 248 ? -11.789 27 6.27 1 73.69 248 LYS B CA 1
ATOM 4492 C C . LYS B 1 248 ? -12.797 26.219 7.102 1 73.69 248 LYS B C 1
ATOM 4494 O O . LYS B 1 248 ? -13.602 26.812 7.824 1 73.69 248 LYS B O 1
ATOM 4499 N N . PRO B 1 249 ? -12.742 24.953 6.867 1 80.62 249 PRO B N 1
ATOM 4500 C CA . PRO B 1 249 ? -13.711 24.141 7.617 1 80.62 249 PRO B CA 1
ATOM 4501 C C . PRO B 1 249 ? -13.445 24.156 9.125 1 80.62 249 PRO B C 1
ATOM 4503 O O . PRO B 1 249 ? -12.359 24.547 9.555 1 80.62 249 PRO B O 1
ATOM 4506 N N . THR B 1 250 ? -14.492 23.719 9.859 1 78.25 250 THR B N 1
ATOM 4507 C CA . THR B 1 250 ? -14.383 23.688 11.312 1 78.25 250 THR B CA 1
ATOM 4508 C C . THR B 1 250 ? -13.492 22.547 11.773 1 78.25 250 THR B C 1
ATOM 4510 O O . THR B 1 250 ? -13.031 22.516 12.914 1 78.25 250 THR B O 1
ATOM 4513 N N . LYS B 1 251 ? -13.375 21.609 10.836 1 84.62 251 LYS B N 1
ATOM 4514 C CA . LYS B 1 251 ? -12.477 20.5 11.133 1 84.62 251 LYS B CA 1
ATOM 4515 C C . LYS B 1 251 ? -11.68 20.094 9.898 1 84.62 251 LYS B C 1
ATOM 4517 O O . LYS B 1 251 ? -12.242 19.906 8.82 1 84.62 251 LYS B O 1
ATOM 4522 N N . ILE B 1 252 ? -10.461 20.062 10.078 1 86.75 252 ILE B N 1
ATOM 4523 C CA . ILE B 1 252 ? -9.57 19.609 9.016 1 86.75 252 ILE B CA 1
ATOM 4524 C C . ILE B 1 252 ? -9.188 18.156 9.25 1 86.75 252 ILE B C 1
ATOM 4526 O O . ILE B 1 252 ? -8.953 17.734 10.383 1 86.75 252 ILE B O 1
ATOM 4530 N N . ASP B 1 253 ? -9.242 17.406 8.18 1 90.69 253 ASP B N 1
ATOM 4531 C CA . ASP B 1 253 ? -8.789 16.016 8.305 1 90.69 253 ASP B CA 1
ATOM 4532 C C . ASP B 1 253 ? -7.398 15.953 8.922 1 90.69 253 ASP B C 1
ATOM 4534 O O . ASP B 1 253 ? -6.512 16.734 8.57 1 90.69 253 ASP B O 1
ATOM 4538 N N . ILE B 1 254 ? -7.219 15.008 9.789 1 92.38 254 ILE B N 1
ATOM 4539 C CA . ILE B 1 254 ? -5.996 14.891 10.57 1 92.38 254 ILE B CA 1
ATOM 4540 C C . ILE B 1 254 ? -4.812 14.609 9.648 1 92.38 254 ILE B C 1
ATOM 4542 O O . ILE B 1 254 ? -3.674 14.961 9.961 1 92.38 254 ILE B O 1
ATOM 4546 N N . SER B 1 255 ? -5.027 13.953 8.523 1 95.69 255 SER B N 1
ATOM 4547 C CA . SER B 1 255 ? -3.955 13.656 7.578 1 95.69 255 SER B CA 1
ATOM 4548 C C . SER B 1 255 ? -3.789 14.773 6.559 1 95.69 255 SER B C 1
ATOM 4550 O O . SER B 1 255 ? -2.938 14.695 5.672 1 95.69 255 SER B O 1
ATOM 4552 N N . GLY B 1 256 ? -4.551 15.836 6.742 1 95.62 256 GLY B N 1
ATOM 4553 C CA . GLY B 1 256 ? -4.57 16.891 5.754 1 95.62 256 GLY B CA 1
ATOM 4554 C C . GLY B 1 256 ? -3.633 18.047 6.09 1 95.62 256 GLY B C 1
ATOM 4555 O O . GLY B 1 256 ? -3.617 19.062 5.398 1 95.62 256 GLY B O 1
ATOM 4556 N N . PHE B 1 257 ? -2.922 17.906 7.156 1 95.12 257 PHE B N 1
ATOM 4557 C CA . PHE B 1 257 ? -1.961 18.953 7.516 1 95.12 257 PHE B CA 1
ATOM 4558 C C . PHE B 1 257 ? -0.765 18.359 8.242 1 95.12 257 PHE B C 1
ATOM 4560 O O . PHE B 1 257 ? -0.79 17.188 8.633 1 95.12 257 PHE B O 1
ATOM 4567 N N . ALA B 1 258 ? 0.24 19.062 8.352 1 97.19 258 ALA B N 1
ATOM 4568 C CA . ALA B 1 258 ? 1.441 18.766 9.133 1 97.19 258 ALA B CA 1
ATOM 4569 C C . ALA B 1 258 ? 1.962 20.031 9.82 1 97.19 258 ALA B C 1
ATOM 4571 O O . ALA B 1 258 ? 1.523 21.141 9.508 1 97.19 258 ALA B O 1
ATOM 4572 N N . PHE B 1 259 ? 2.85 19.859 10.789 1 95.31 259 PHE B N 1
ATOM 4573 C CA . PHE B 1 259 ? 3.303 21.016 11.539 1 95.31 259 PHE B CA 1
ATOM 4574 C C . PHE B 1 259 ? 4.707 20.797 12.086 1 95.31 259 PHE B C 1
ATOM 4576 O O . PHE B 1 259 ? 5.164 19.656 12.195 1 95.31 259 PHE B O 1
ATOM 4583 N N . ASN B 1 260 ? 5.297 21.844 12.328 1 94.88 260 ASN B N 1
ATOM 4584 C CA . ASN B 1 260 ? 6.598 21.844 12.992 1 94.88 260 ASN B CA 1
ATOM 4585 C C . ASN B 1 260 ? 6.48 21.453 14.461 1 94.88 260 ASN B C 1
ATOM 4587 O O . ASN B 1 260 ? 5.73 22.078 15.211 1 94.88 260 ASN B O 1
ATOM 4591 N N . SER B 1 261 ? 7.211 20.469 14.906 1 95.56 261 SER B N 1
ATOM 4592 C CA . SER B 1 261 ? 7.047 19.875 16.234 1 95.56 261 SER B CA 1
ATOM 4593 C C . SER B 1 261 ? 7.391 20.891 17.328 1 95.56 261 SER B C 1
ATOM 4595 O O . SER B 1 261 ? 6.898 20.781 18.453 1 95.56 261 SER B O 1
ATOM 4597 N N . SER B 1 262 ? 8.172 21.891 17.062 1 93 262 SER B N 1
ATOM 4598 C CA . SER B 1 262 ? 8.562 22.875 18.062 1 93 262 SER B CA 1
ATOM 4599 C C . SER B 1 262 ? 7.355 23.656 18.562 1 93 262 SER B C 1
ATOM 4601 O O . SER B 1 262 ? 7.43 24.328 19.609 1 93 262 SER B O 1
ATOM 4603 N N . ILE B 1 263 ? 6.293 23.609 17.875 1 89.75 263 ILE B N 1
ATOM 4604 C CA . ILE B 1 263 ? 5.055 24.234 18.281 1 89.75 263 ILE B CA 1
ATOM 4605 C C . ILE B 1 263 ? 4.609 23.672 19.641 1 89.75 263 ILE B C 1
ATOM 4607 O O . ILE B 1 263 ? 3.938 24.359 20.406 1 89.75 263 ILE B O 1
ATOM 4611 N N . LEU B 1 264 ? 4.98 22.453 19.906 1 89.88 264 LEU B N 1
ATOM 4612 C CA . LEU B 1 264 ? 4.539 21.75 21.109 1 89.88 264 LEU B CA 1
ATOM 4613 C C . LEU B 1 264 ? 5.25 22.281 22.344 1 89.88 264 LEU B C 1
ATOM 4615 O O . LEU B 1 264 ? 4.75 22.141 23.469 1 89.88 264 LEU B O 1
ATOM 4619 N N . TRP B 1 265 ? 6.461 22.891 22.234 1 89.62 265 TRP B N 1
ATOM 4620 C CA . TRP B 1 265 ? 7.195 23.25 23.453 1 89.62 265 TRP B CA 1
ATOM 4621 C C . TRP B 1 265 ? 7.758 24.656 23.359 1 89.62 265 TRP B C 1
ATOM 4623 O O . TRP B 1 265 ? 8.383 25.156 24.297 1 89.62 265 TRP B O 1
ATOM 4633 N N . ASP B 1 266 ? 7.594 25.266 22.203 1 85.12 266 ASP B N 1
ATOM 4634 C CA . ASP B 1 266 ? 8.117 26.625 22.047 1 85.12 266 ASP B CA 1
ATOM 4635 C C . ASP B 1 266 ? 7.008 27.609 21.688 1 85.12 266 ASP B C 1
ATOM 4637 O O . ASP B 1 266 ? 6.969 28.125 20.562 1 85.12 266 ASP B O 1
ATOM 4641 N N . PRO B 1 267 ? 6.219 27.906 22.609 1 74.62 267 PRO B N 1
ATOM 4642 C CA . PRO B 1 267 ? 5.094 28.812 22.328 1 74.62 267 PRO B CA 1
ATOM 4643 C C . PRO B 1 267 ? 5.547 30.188 21.875 1 74.62 267 PRO B C 1
ATOM 4645 O O . PRO B 1 267 ? 4.883 30.828 21.047 1 74.62 267 PRO B O 1
ATOM 4648 N N . GLU B 1 268 ? 6.617 30.719 22.391 1 76.62 268 GLU B N 1
ATOM 4649 C CA . GLU B 1 268 ? 7.098 32.062 22.062 1 76.62 268 GLU B CA 1
ATOM 4650 C C . GLU B 1 268 ? 7.449 32.188 20.594 1 76.62 268 GLU B C 1
ATOM 4652 O O . GLU B 1 268 ? 7.176 33.188 19.953 1 76.62 268 GLU B O 1
ATOM 4657 N N . ARG B 1 269 ? 7.98 31.125 20.109 1 79 269 ARG B N 1
ATOM 4658 C CA . ARG B 1 269 ? 8.406 31.141 18.703 1 79 269 ARG B CA 1
ATOM 4659 C C . ARG B 1 269 ? 7.207 31.297 17.781 1 79 269 ARG B C 1
ATOM 4661 O O . ARG B 1 269 ? 7.332 31.875 16.688 1 79 269 ARG B O 1
ATOM 4668 N N . TRP B 1 270 ? 6.164 30.859 18.266 1 74.12 270 TRP B N 1
ATOM 4669 C CA . TRP B 1 270 ? 5.043 30.797 17.328 1 74.12 270 TRP B CA 1
ATOM 4670 C C . TRP B 1 270 ? 3.922 31.734 17.766 1 74.12 270 TRP B C 1
ATOM 4672 O O . TRP B 1 270 ? 2.783 31.594 17.312 1 74.12 270 TRP B O 1
ATOM 4682 N N . GLY B 1 271 ? 4.445 32.781 18.516 1 64.5 271 GLY B N 1
ATOM 4683 C CA . GLY B 1 271 ? 3.582 33.906 18.906 1 64.5 271 GLY B CA 1
ATOM 4684 C C . GLY B 1 271 ? 2.451 33.469 19.828 1 64.5 271 GLY B C 1
ATOM 4685 O O . GLY B 1 271 ? 1.388 34.094 19.828 1 64.5 271 GLY B O 1
ATOM 4686 N N . ARG B 1 272 ? 2.459 32.406 20.234 1 61.75 272 ARG B N 1
ATOM 4687 C CA . ARG B 1 272 ? 1.391 32 21.141 1 61.75 272 ARG B CA 1
ATOM 4688 C C . ARG B 1 272 ? 1.727 32.406 22.578 1 61.75 272 ARG B C 1
ATOM 4690 O O . ARG B 1 272 ? 2.893 32.375 22.984 1 61.75 272 ARG B O 1
ATOM 4697 N N . ARG B 1 273 ? 0.933 33.438 23.047 1 54 273 ARG B N 1
ATOM 4698 C CA . ARG B 1 273 ? 1.104 33.844 24.438 1 54 273 ARG B CA 1
ATOM 4699 C C . ARG B 1 273 ? 1.148 32.594 25.359 1 54 273 ARG B C 1
ATOM 4701 O O . ARG B 1 273 ? 0.423 31.641 25.141 1 54 273 ARG B O 1
ATOM 4708 N N . SER B 1 274 ? 2.383 32.375 25.875 1 47.47 274 SER B N 1
ATOM 4709 C CA . SER B 1 274 ? 2.479 31.344 26.906 1 47.47 274 SER B CA 1
ATOM 4710 C C . SER B 1 274 ? 1.19 31.25 27.719 1 47.47 274 SER B C 1
ATOM 4712 O O . SER B 1 274 ? 0.928 32.094 28.578 1 47.47 274 SER B O 1
ATOM 4714 N N . THR B 1 275 ? 0.036 31.312 27.094 1 43.06 275 THR B N 1
ATOM 4715 C CA . THR B 1 275 ? -1.015 31.156 28.094 1 43.06 275 THR B CA 1
ATOM 4716 C C . THR B 1 275 ? -0.578 30.188 29.203 1 43.06 275 THR B C 1
ATOM 4718 O O . THR B 1 275 ? 0.17 29.25 28.938 1 43.06 275 THR B O 1
ATOM 4721 N N . SER B 1 276 ? -0.549 30.766 30.484 1 40.84 276 SER B N 1
ATOM 4722 C CA . SER B 1 276 ? -0.438 29.969 31.703 1 40.84 276 SER B CA 1
ATOM 4723 C C . SER B 1 276 ? -1.101 28.594 31.531 1 40.84 276 SER B C 1
ATOM 4725 O O . SER B 1 276 ? -2.271 28.422 31.875 1 40.84 276 SER B O 1
ATOM 4727 N N . VAL B 1 277 ? -1.161 28.094 30.375 1 42.16 277 VAL B N 1
ATOM 4728 C CA . VAL B 1 277 ? -1.661 26.75 30.609 1 42.16 277 VAL B CA 1
ATOM 4729 C C . VAL B 1 277 ? -0.994 26.141 31.844 1 42.16 277 VAL B C 1
ATOM 4731 O O . VAL B 1 277 ? 0.234 26.062 31.906 1 42.16 277 VAL B O 1
ATOM 4734 N N . PRO B 1 278 ? -1.582 26.297 33.031 1 38.66 278 PRO B N 1
ATOM 4735 C CA . PRO B 1 278 ? -0.971 25.641 34.188 1 38.66 278 PRO B CA 1
ATOM 4736 C C . PRO B 1 278 ? -0.121 24.422 33.812 1 38.66 278 PRO B C 1
ATOM 4738 O O . PRO B 1 278 ? -0.364 23.797 32.75 1 38.66 278 PRO B O 1
ATOM 4741 N N . ASP B 1 279 ? 1.143 24.25 34.344 1 37.84 279 ASP B N 1
ATOM 4742 C CA . ASP B 1 279 ? 2.025 23.094 34.406 1 37.84 279 ASP B CA 1
ATOM 4743 C C . ASP B 1 279 ? 1.248 21.797 34.188 1 37.84 279 ASP B C 1
ATOM 4745 O O . ASP B 1 279 ? 1.749 20.719 34.469 1 37.84 279 ASP B O 1
ATOM 4749 N N . THR B 1 280 ? -0.035 21.859 34.406 1 35.88 280 THR B N 1
ATOM 4750 C CA . THR B 1 280 ? -0.688 20.562 34.281 1 35.88 280 THR B CA 1
ATOM 4751 C C . THR B 1 280 ? -0.558 20.016 32.875 1 35.88 280 THR B C 1
ATOM 4753 O O . THR B 1 280 ? -1.482 20.141 32.062 1 35.88 280 THR B O 1
ATOM 4756 N N . MET B 1 281 ? 0.337 20.281 32.062 1 41.75 281 MET B N 1
ATOM 4757 C CA . MET B 1 281 ? 0.843 19.5 30.938 1 41.75 281 MET B CA 1
ATOM 4758 C C . MET B 1 281 ? 0.427 18.031 31.078 1 41.75 281 MET B C 1
ATOM 4760 O O . MET B 1 281 ? 0.898 17.188 30.328 1 41.75 281 MET B O 1
ATOM 4764 N N . SER B 1 282 ? 0.053 17.734 32.281 1 42 282 SER B N 1
ATOM 4765 C CA . SER B 1 282 ? -0.313 16.328 32.469 1 42 282 SER B CA 1
ATOM 4766 C C . SER B 1 282 ? -1.13 15.812 31.297 1 42 282 SER B C 1
ATOM 4768 O O . SER B 1 282 ? -0.767 14.812 30.672 1 42 282 SER B O 1
ATOM 4770 N N . ASP B 1 283 ? -2.619 15.812 31.5 1 45.03 283 ASP B N 1
ATOM 4771 C CA . ASP B 1 283 ? -3.586 15.094 30.672 1 45.03 283 ASP B CA 1
ATOM 4772 C C . ASP B 1 283 ? -3.928 15.891 29.422 1 45.03 283 ASP B C 1
ATOM 4774 O O . ASP B 1 283 ? -5 15.711 28.844 1 45.03 283 ASP B O 1
ATOM 4778 N N . GLN B 1 284 ? -3.359 17.078 29.062 1 51.59 284 GLN B N 1
ATOM 4779 C CA . GLN B 1 284 ? -3.83 17.906 27.953 1 51.59 284 GLN B CA 1
ATOM 4780 C C . GLN B 1 284 ? -3.816 17.141 26.641 1 51.59 284 GLN B C 1
ATOM 4782 O O . GLN B 1 284 ? -2.852 16.438 26.344 1 51.59 284 GLN B O 1
ATOM 4787 N N . ASP B 1 285 ? -4.949 17.047 25.922 1 78.31 285 ASP B N 1
ATOM 4788 C CA . ASP B 1 285 ? -5.289 16.484 24.625 1 78.31 285 ASP B CA 1
ATOM 4789 C C . ASP B 1 285 ? -4.52 17.172 23.5 1 78.31 285 ASP B C 1
ATOM 4791 O O . ASP B 1 285 ? -5.051 18.062 22.828 1 78.31 285 ASP B O 1
ATOM 4795 N N . SER B 1 286 ? -3.129 17.109 23.469 1 80.19 286 SER B N 1
ATOM 4796 C CA . SER B 1 286 ? -2.197 17.688 22.5 1 80.19 286 SER B CA 1
ATOM 4797 C C . SER B 1 286 ? -2.789 17.688 21.094 1 80.19 286 SER B C 1
ATOM 4799 O O . SER B 1 286 ? -2.549 18.609 20.312 1 80.19 286 SER B O 1
ATOM 4801 N N . ILE B 1 287 ? -3.58 16.766 20.844 1 86.69 287 ILE B N 1
ATOM 4802 C CA . ILE B 1 287 ? -4.152 16.703 19.516 1 86.69 287 ILE B CA 1
ATOM 4803 C C . ILE B 1 287 ? -5.203 17.797 19.344 1 86.69 287 ILE B C 1
ATOM 4805 O O . ILE B 1 287 ? -5.289 18.422 18.281 1 86.69 287 ILE B O 1
ATOM 4809 N N . LYS B 1 288 ? -5.926 18.047 20.359 1 81.88 288 LYS B N 1
ATOM 4810 C CA . LYS B 1 288 ? -6.898 19.125 20.297 1 81.88 288 LYS B CA 1
ATOM 4811 C C . LYS B 1 288 ? -6.199 20.484 20.156 1 81.88 288 LYS B C 1
ATOM 4813 O O . LYS B 1 288 ? -6.645 21.328 19.391 1 81.88 288 LYS B O 1
ATOM 4818 N N . PHE B 1 289 ? -5.168 20.672 20.938 1 79.69 289 PHE B N 1
ATOM 4819 C CA . PHE B 1 289 ? -4.383 21.906 20.844 1 79.69 289 PHE B CA 1
ATOM 4820 C C . PHE B 1 289 ? -3.902 22.141 19.422 1 79.69 289 PHE B C 1
ATOM 4822 O O . PHE B 1 289 ? -4.086 23.234 18.875 1 79.69 289 PHE B O 1
ATOM 4829 N N . VAL B 1 290 ? -3.322 21.141 18.797 1 83.38 290 VAL B N 1
ATOM 4830 C CA . VAL B 1 290 ? -2.775 21.266 17.453 1 83.38 290 VAL B CA 1
ATOM 4831 C C . VAL B 1 290 ? -3.896 21.594 16.469 1 83.38 290 VAL B C 1
ATOM 4833 O O . VAL B 1 290 ? -3.746 22.469 15.602 1 83.38 290 VAL B O 1
ATOM 4836 N N . GLN B 1 291 ? -4.973 20.938 16.625 1 84.62 291 GLN B N 1
ATOM 4837 C CA . GLN B 1 291 ? -6.102 21.156 15.727 1 84.62 291 GLN B CA 1
ATOM 4838 C C . GLN B 1 291 ? -6.633 22.578 15.859 1 84.62 291 GLN B C 1
ATOM 4840 O O . GLN B 1 291 ? -6.977 23.219 14.867 1 84.62 291 GLN B O 1
ATOM 4845 N N . GLU B 1 292 ? -6.645 23.078 17.078 1 81.31 292 GLU B N 1
ATOM 4846 C CA . GLU B 1 292 ? -7.109 24.438 17.328 1 81.31 292 GLU B CA 1
ATOM 4847 C C . GLU B 1 292 ? -6.152 25.469 16.734 1 81.31 292 GLU B C 1
ATOM 4849 O O . GLU B 1 292 ? -6.586 26.453 16.141 1 81.31 292 GLU B O 1
ATOM 4854 N N . VAL B 1 293 ? -4.941 25.234 16.906 1 78.19 293 VAL B N 1
ATOM 4855 C CA . VAL B 1 293 ? -3.941 26.188 16.406 1 78.19 293 VAL B CA 1
ATOM 4856 C C . VAL B 1 293 ? -3.994 26.234 14.891 1 78.19 293 VAL B C 1
ATOM 4858 O O . VAL B 1 293 ? -3.881 27.312 14.297 1 78.19 293 VAL B O 1
ATOM 4861 N N . VAL B 1 294 ? -4.203 25.109 14.297 1 78.31 294 VAL B N 1
ATOM 4862 C CA . VAL B 1 294 ? -4.289 25.031 12.844 1 78.31 294 VAL B CA 1
ATOM 4863 C C . VAL B 1 294 ? -5.508 25.812 12.359 1 78.31 294 VAL B C 1
ATOM 4865 O O . VAL B 1 294 ? -5.441 26.5 11.344 1 78.31 294 VAL B O 1
ATOM 4868 N N . LEU B 1 295 ? -6.527 25.75 13.125 1 77.75 295 LEU B N 1
ATOM 4869 C CA . LEU B 1 295 ? -7.77 26.422 12.742 1 77.75 295 LEU B CA 1
ATOM 4870 C C . LEU B 1 295 ? -7.695 27.922 13.008 1 77.75 295 LEU B C 1
ATOM 4872 O O . LEU B 1 295 ? -8.25 28.719 12.25 1 77.75 295 LEU B O 1
ATOM 4876 N N . GLU B 1 296 ? -6.996 28.297 14.023 1 74.88 296 GLU B N 1
ATOM 4877 C CA . GLU B 1 296 ? -6.91 29.688 14.438 1 74.88 296 GLU B CA 1
ATOM 4878 C C . GLU B 1 296 ? -5.914 30.469 13.57 1 74.88 296 GLU B C 1
ATOM 4880 O O . GLU B 1 296 ? -5.957 31.688 13.508 1 74.88 296 GLU B O 1
ATOM 4885 N N . ASP B 1 297 ? -4.949 29.859 13.023 1 69.94 297 ASP B N 1
ATOM 4886 C CA . ASP B 1 297 ? -3.877 30.469 12.242 1 69.94 297 ASP B CA 1
ATOM 4887 C C . ASP B 1 297 ? -4.438 31.375 11.156 1 69.94 297 ASP B C 1
ATOM 4889 O O . ASP B 1 297 ? -3.744 32.281 10.68 1 69.94 297 ASP B O 1
ATOM 4893 N N . GLU B 1 298 ? -5.605 31.516 11.047 1 62.59 298 GLU B N 1
ATOM 4894 C CA . GLU B 1 298 ? -6.234 32.312 9.992 1 62.59 298 GLU B CA 1
ATOM 4895 C C . GLU B 1 298 ? -5.387 32.312 8.727 1 62.59 298 GLU B C 1
ATOM 4897 O O . GLU B 1 298 ? -5.227 33.344 8.086 1 62.59 298 GLU B O 1
ATOM 4902 N N . ASN B 1 299 ? -4.641 31.25 8.438 1 63.47 299 ASN B N 1
ATOM 4903 C CA . ASN B 1 299 ? -3.846 31.047 7.234 1 63.47 299 ASN B CA 1
ATOM 4904 C C . ASN B 1 299 ? -2.59 31.906 7.227 1 63.47 299 ASN B C 1
ATOM 4906 O O . ASN B 1 299 ? -1.986 32.125 6.176 1 63.47 299 ASN B O 1
ATOM 4910 N N . LYS B 1 300 ? -2.252 32.344 8.383 1 76.81 300 LYS B N 1
ATOM 4911 C CA . LYS B 1 300 ? -1.061 33.188 8.469 1 76.81 300 LYS B CA 1
ATOM 4912 C C . LYS B 1 300 ? 0.212 32.344 8.398 1 76.81 300 LYS B C 1
ATOM 4914 O O . LYS B 1 300 ? 1.15 32.688 7.68 1 76.81 300 LYS B O 1
ATOM 4919 N N . MET B 1 301 ? 0.183 31.297 9.047 1 85.19 301 MET B N 1
ATOM 4920 C CA . MET B 1 301 ? 1.396 30.484 9.117 1 85.19 301 MET B CA 1
ATOM 4921 C C . MET B 1 301 ? 1.239 29.203 8.312 1 85.19 301 MET B C 1
ATOM 4923 O O . MET B 1 301 ? 2.211 28.469 8.109 1 85.19 301 MET B O 1
ATOM 4927 N N . MET B 1 302 ? 0.044 28.984 7.824 1 90.44 302 MET B N 1
ATOM 4928 C CA . MET B 1 302 ? -0.208 27.75 7.078 1 90.44 302 MET B CA 1
ATOM 4929 C C . MET B 1 302 ? 0.176 27.922 5.609 1 90.44 302 MET B C 1
ATOM 4931 O O . MET B 1 302 ? -0.237 28.875 4.961 1 90.44 302 MET B O 1
ATOM 4935 N N . LYS B 1 303 ? 0.908 27.062 5.148 1 93.5 303 LYS B N 1
ATOM 4936 C CA . LYS B 1 303 ? 1.303 27.062 3.744 1 93.5 303 LYS B CA 1
ATOM 4937 C C . LYS B 1 303 ? 0.64 25.922 2.982 1 93.5 303 LYS B C 1
ATOM 4939 O O . LYS B 1 303 ? 0.521 24.812 3.502 1 93.5 303 LYS B O 1
ATOM 4944 N N . GLY B 1 304 ? 0.18 26.266 1.771 1 94.19 304 GLY B N 1
ATOM 4945 C CA . GLY B 1 304 ? -0.343 25.234 0.886 1 94.19 304 GLY B CA 1
ATOM 4946 C C . GLY B 1 304 ? 0.742 24.391 0.229 1 94.19 304 GLY B C 1
ATOM 4947 O O . GLY B 1 304 ? 1.771 24.938 -0.191 1 94.19 304 GLY B O 1
ATOM 4948 N N . ILE B 1 305 ? 0.488 23.156 0.274 1 95.06 305 ILE B N 1
ATOM 4949 C CA . ILE B 1 305 ? 1.429 22.234 -0.339 1 95.06 305 ILE B CA 1
ATOM 4950 C C . ILE B 1 305 ? 0.699 21.359 -1.354 1 95.06 305 ILE B C 1
ATOM 4952 O O . ILE B 1 305 ? -0.26 20.656 -1.01 1 95.06 305 ILE B O 1
ATOM 4956 N N . PRO B 1 306 ? 1.187 21.188 -2.654 1 92.81 306 PRO B N 1
ATOM 4957 C CA . PRO B 1 306 ? 2.227 22.062 -3.211 1 92.81 306 PRO B CA 1
ATOM 4958 C C . PRO B 1 306 ? 1.792 23.516 -3.301 1 92.81 306 PRO B C 1
ATOM 4960 O O . PRO B 1 306 ? 0.682 23.859 -2.887 1 92.81 306 PRO B O 1
ATOM 4963 N N . ALA B 1 307 ? 2.66 24.406 -3.857 1 91.81 307 ALA B N 1
ATOM 4964 C CA . ALA B 1 307 ? 2.48 25.844 -3.814 1 91.81 307 ALA B CA 1
ATOM 4965 C C . ALA B 1 307 ? 1.173 26.266 -4.484 1 91.81 307 ALA B C 1
ATOM 4967 O O . ALA B 1 307 ? 0.542 27.234 -4.078 1 91.81 307 ALA B O 1
ATOM 4968 N N . ASP B 1 308 ? 0.744 25.562 -5.461 1 89.5 308 ASP B N 1
ATOM 4969 C CA . ASP B 1 308 ? -0.481 25.922 -6.168 1 89.5 308 ASP B CA 1
ATOM 4970 C C . ASP B 1 308 ? -1.635 25 -5.766 1 89.5 308 ASP B C 1
ATOM 4972 O O . ASP B 1 308 ? -2.756 25.156 -6.254 1 89.5 308 ASP B O 1
ATOM 4976 N N . CYS B 1 309 ? -1.401 24.047 -4.898 1 90.94 309 CYS B N 1
ATOM 4977 C CA . CYS B 1 309 ? -2.391 23.094 -4.395 1 90.94 309 CYS B CA 1
ATOM 4978 C C . CYS B 1 309 ? -3.139 22.422 -5.539 1 90.94 309 CYS B C 1
ATOM 4980 O O . CYS B 1 309 ? -4.332 22.141 -5.422 1 90.94 309 CYS B O 1
ATOM 4982 N N . SER B 1 310 ? -2.457 22.234 -6.656 1 87.69 310 SER B N 1
ATOM 4983 C CA . SER B 1 310 ? -3.127 21.781 -7.871 1 87.69 310 SER B CA 1
ATOM 4984 C C . SER B 1 310 ? -2.971 20.266 -8.055 1 87.69 310 SER B C 1
ATOM 4986 O O . SER B 1 310 ? -3.408 19.719 -9.062 1 87.69 310 SER B O 1
ATOM 4988 N N . ARG B 1 311 ? -2.383 19.672 -7.105 1 88.5 311 ARG B N 1
ATOM 4989 C CA . ARG B 1 311 ? -2.129 18.25 -7.242 1 88.5 311 ARG B CA 1
ATOM 4990 C C . ARG B 1 311 ? -2.518 17.5 -5.973 1 88.5 311 ARG B C 1
ATOM 4992 O O . ARG B 1 311 ? -2.289 17.984 -4.863 1 88.5 311 ARG B O 1
ATOM 4999 N N . ILE B 1 312 ? -3.109 16.344 -6.254 1 90.5 312 ILE B N 1
ATOM 5000 C CA . ILE B 1 312 ? -3.355 15.43 -5.148 1 90.5 312 ILE B CA 1
ATOM 5001 C C . ILE B 1 312 ? -2.117 14.57 -4.91 1 90.5 312 ILE B C 1
ATOM 5003 O O . ILE B 1 312 ? -1.619 13.914 -5.828 1 90.5 312 ILE B O 1
ATOM 5007 N N . MET B 1 313 ? -1.613 14.641 -3.709 1 93.19 313 MET B N 1
ATOM 5008 C CA . MET B 1 313 ? -0.417 13.859 -3.41 1 93.19 313 MET B CA 1
ATOM 5009 C C . MET B 1 313 ? -0.698 12.836 -2.316 1 93.19 313 MET B C 1
ATOM 5011 O O . MET B 1 313 ? 0.16 12.008 -2.002 1 93.19 313 MET B O 1
ATOM 5015 N N . LEU B 1 314 ? -1.864 12.906 -1.775 1 95.69 314 LEU B N 1
ATOM 5016 C CA . LEU B 1 314 ? -2.283 11.984 -0.728 1 95.69 314 LEU B CA 1
ATOM 5017 C C . LEU B 1 314 ? -3.719 11.523 -0.951 1 95.69 314 LEU B C 1
ATOM 5019 O O . LEU B 1 314 ? -4.613 12.344 -1.153 1 95.69 314 LEU B O 1
ATOM 5023 N N . TRP B 1 315 ? -3.938 10.203 -0.978 1 93 315 TRP B N 1
ATOM 5024 C CA . TRP B 1 315 ? -5.25 9.578 -1.105 1 93 315 TRP B CA 1
ATOM 5025 C C . TRP B 1 315 ? -5.602 8.789 0.152 1 93 315 TRP B C 1
ATOM 5027 O O . TRP B 1 315 ? -4.793 8.008 0.646 1 93 315 TRP B O 1
ATOM 5037 N N . HIS B 1 316 ? -6.688 9.086 0.662 1 91 316 HIS B N 1
ATOM 5038 C CA . HIS B 1 316 ? -7.211 8.328 1.789 1 91 316 HIS B CA 1
ATOM 5039 C C . HIS B 1 316 ? -8.242 7.297 1.329 1 91 316 HIS B C 1
ATOM 5041 O O . HIS B 1 316 ? -9.328 7.664 0.879 1 91 316 HIS B O 1
ATOM 5047 N N . LEU B 1 317 ? -7.852 6.062 1.44 1 82.56 317 LEU B N 1
ATOM 5048 C CA . LEU B 1 317 ? -8.742 4.988 1.013 1 82.56 317 LEU B CA 1
ATOM 5049 C C . LEU B 1 317 ? -9.578 4.484 2.182 1 82.56 317 LEU B C 1
ATOM 5051 O O . LEU B 1 317 ? -9.07 3.795 3.066 1 82.56 317 LEU B O 1
ATOM 5055 N N . HIS B 1 318 ? -10.805 4.957 2.25 1 72.75 318 HIS B N 1
ATOM 5056 C CA . HIS B 1 318 ? -11.695 4.539 3.328 1 72.75 318 HIS B CA 1
ATOM 5057 C C . HIS B 1 318 ? -12.367 3.209 3.004 1 72.75 318 HIS B C 1
ATOM 5059 O O . HIS B 1 318 ? -12.938 3.045 1.923 1 72.75 318 HIS B O 1
ATOM 5065 N N . SER B 1 319 ? -11.961 2.256 3.684 1 61.06 319 SER B N 1
ATOM 5066 C CA . SER B 1 319 ? -12.711 1.011 3.592 1 61.06 319 SER B CA 1
ATOM 5067 C C . SER B 1 319 ? -13.617 0.821 4.801 1 61.06 319 SER B C 1
ATOM 5069 O O . SER B 1 319 ? -13.188 1.013 5.941 1 61.06 319 SER B O 1
ATOM 5071 N N . PRO B 1 320 ? -15.047 0.881 4.645 1 51.41 320 PRO B N 1
ATOM 5072 C CA . PRO B 1 320 ? -15.906 0.685 5.812 1 51.41 320 PRO B CA 1
ATOM 5073 C C . PRO B 1 320 ? -15.453 -0.482 6.688 1 51.41 320 PRO B C 1
ATOM 5075 O O . PRO B 1 320 ? -15.219 -1.583 6.184 1 51.41 320 PRO B O 1
ATOM 5078 N N . ARG B 1 321 ? -14.758 -0.22 7.688 1 49.84 321 ARG B N 1
ATOM 5079 C CA . ARG B 1 321 ? -14.523 -1.256 8.688 1 49.84 321 ARG B CA 1
ATOM 5080 C C . ARG B 1 321 ? -15.75 -1.454 9.57 1 49.84 321 ARG B C 1
ATOM 5082 O O . ARG B 1 321 ? -16.438 -0.491 9.906 1 49.84 321 ARG B O 1
ATOM 5089 N N . SER B 1 322 ? -16.484 -2.568 9.43 1 40.34 322 SER B N 1
ATOM 5090 C CA . SER B 1 322 ? -17.688 -2.826 10.219 1 40.34 322 SER B CA 1
ATOM 5091 C C . SER B 1 322 ? -17.5 -2.396 11.664 1 40.34 322 SER B C 1
ATOM 5093 O O . SER B 1 322 ? -16.531 -2.795 12.32 1 40.34 322 SER B O 1
ATOM 5095 N N . SER B 1 323 ? -17.75 -1.172 12 1 33.59 323 SER B N 1
ATOM 5096 C CA . SER B 1 323 ? -17.922 -0.869 13.422 1 33.59 323 SER B CA 1
ATOM 5097 C C . SER B 1 323 ? -18.672 -1.986 14.133 1 33.59 323 SER B C 1
ATOM 5099 O O . SER B 1 323 ? -19.719 -2.449 13.656 1 33.59 323 SER B O 1
ATOM 5101 N N . ASN B 1 324 ? -18.031 -2.816 14.922 1 30.48 324 ASN B N 1
ATOM 5102 C CA . ASN B 1 324 ? -18.875 -3.529 15.875 1 30.48 324 ASN B CA 1
ATOM 5103 C C . ASN B 1 324 ? -19.828 -2.582 16.594 1 30.48 324 ASN B C 1
ATOM 5105 O O . ASN B 1 324 ? -19.422 -1.492 17.016 1 30.48 324 ASN B O 1
#

Radius of gyration: 30.3 Å; Cα contacts (8 Å, |Δi|>4): 1018; chains: 2; bounding box: 92×67×94 Å

Foldseek 3Di:
DPPPPPVVVVVVVVVVVVVVVVVVVVPVPPPDDPPPPPPPPPDDDVVVVVCCVVVVVPPVDPPPDDCPPVNLQAFEEEEEEEDPLDPCRLVLLLVVLVLQLPADDDYEYEYEEEPPSPPPPSNVVSVVPSPHHYHYHYDHDDDLDPVVRRLVRVVVVLVVCVVVVVWGKYAYDYSQKDFDSVQSSQSSPADFKEFAWEWEAEPVPLWTWIWIFAAAQQQGPAIDTDICSVPDPVFLQVCSVPPDGDHDDPFDDRRGMMGTSCVSPPVVVVVHPPPCPPPCPPPPSVSVVVRVCVNVCSRVRYTYPPRRSSDHGMYRYDYPDPDD/DPPPPPVVVVVVVVVVVVVVVVVVVVVVVPPPDPPPPPPPPPDDDVVVVVCCVVVVVPPVDPPPDDCPPVNLQAFEEEEEEEDPLDPCRLVLLLVVLVLQLPADDDYEYEYEEEPPSPPPPSNVVSVVPSPHHYHYHYDHDDDLDPVVRRLVRVVVVLVVCVVVVVWGKYAYDYSQKDFDSVQSSQSSPADFKEFAWEWEAEPVPLWTWIWIFAAAQQQGPAIDTDICSVPDPVFLQVCSVPPDGDHDDPFDDRRGMMGTSCVSPPCVVVVHPVPCPPPCPPPDSVVVVVRVCVNVCSRVRYTYPPRRSSDHGMYRYDYPDPSD

Sequence (648 aa):
MGSGDRAKKRIQLWKKALIHFALCFVMGFFTGFAPTSSVSLFTGRDTEALRDRIADTGDGANPSAGHTAADAHRQLIVVTTTSSGDRWRDALLRRMSDTLRLVPPPILWIVVQQVAAADLDGAAEVLRKTGVMYRHLTFKKNFTDAAAAADHQRNVALSHIERHRLAGIVHFADLSNVYDLQFFREIRNIEAFGAWPMAMMSANRKRVVVDGPICNSSNVLGWISEDLSNDKFRDLRNLMKSAEPKMKPTKIDISGFAFNSSILWDPERWGRRSTSVPDTMSDQDSIKFVQEVVLEDENKMMKGIPADCSRIMLWHLHSPRSSNMGSGDRAKKRIQLWKKALIHFALCFVMGFFTGFAPTSSVSLFTGRDTEALRDRIADTGDGANPSAGHTAADAHRQLIVVTTTSSGDRWRDALLRRMSDTLRLVPPPILWIVVQQVAAADLDGAAEVLRKTGVMYRHLTFKKNFTDAAAAADHQRNVALSHIERHRLAGIVHFADLSNVYDLQFFREIRNIEAFGAWPMAMMSANRKRVVVDGPICNSSNVLGWISEDLSNDKFRDLRNLMKSAEPKMKPTKIDISGFAFNSSILWDPERWGRRSTSVPDTMSDQDSIKFVQEVVLEDENKMMKGIPADCSRIMLWHLHSPRSSN

Organism: Zingiber officinale (NCBI:txid94328)